Protein AF-A0A377N7S8-F1 (afdb_monomer_lite)

Organism: NCBI:txid41202

pLDDT: mean 92.71, std 12.09, range [26.3, 98.94]

Sequence (596 aa):
MENATFACPGHQGGEFFRRHPAGRQFYDFFGANIFRSDMCNADVKLGDLLIHEGSAKDAQKYAAKVFSADKTYFVLNGTSAANKVVTNALLTRDDLVLFDRNNHKSNHHGALLQAGATPVYLETARNPFGFIGGIDAACFDEAYLRKQIQAVSPQRANEKRPFRLAIIQLGTYDGTIYNARQVVDKIGHLCDYILFDSAWVGYEQFIPMMEQCSPLLLELNENDPGIIVTQSVHKQQAGFSQTSQIHKKDNHIKGQKRHCSHKKLNNAFMMHASTSPFYPLFAALDVNARIHAGGSGKHMWMECVKLGIETRKMLLDQCSMILPFVPPVIDGKPWQHHETEKMANDVRFFDFVPGENWHAFEGYAEKQYFVDPCKLLLTTPGIDAASGKYTEFGIPATILANYLRENGIVPEKCDLNSILFLLTPAETPAKMQLLVDEIARFERYIEEDALLSEVLPTVYRKNEERYRDYTIRQLCQEMHNLYVSFDVKELQKEMFREASFPKVVMNAQDAHSEFIRDNVELVPIGQAEGRIAAEGALPYPPGVLCVVPGEIWGGRCNATLWRWKRESTSCRASPLSYRVFTSRRNRLGGSASWGM

Radius of gyration: 25.31 Å; chains: 1; bounding box: 66×66×67 Å

InterPro domains:
  IPR000310 Orn/Lys/Arg decarboxylase, major domain [PF01276] (2-429)
  IPR000310 Orn/Lys/Arg decarboxylase, major domain [PS00703] (230-244)
  IPR000310 Orn/Lys/Arg decarboxylase, major domain [cd00615] (5-313)
  IPR008286 Orn/Lys/Arg decarboxylase, C-terminal [PF03711] (456-556)
  IPR011193 Ornithine/lysine/arginine decarboxylase [PTHR45229] (1-555)
  IPR015421 Pyridoxal phosphate-dependent transferase, major domain [G3DSA:3.40.640.10] (1-300)
  IPR015422 Pyridoxal phosphate-dependent transferase, small domain [G3DSA:3.90.1150.10] (301-476)
  IPR015424 Pyridoxal phosphate-dependent transferase [SSF53383] (3-446)
  IPR036633 Orn/Lys/Arg decarboxylase, C-terminal domain superfamily [SSF55904] (452-563)

Foldseek 3Di:
DPDQDPDDPPCRQQVVLCVDPNSVVVCVVVDRPLSNLQDFVVPPCCPALLVQDDVNVVLQVLLCVLLLFPTKHKFQQFLLLVLLLVQQLFAAAAAEEAEEQLDAVSVLCRNFQPRVHDYQYFFFWAFLLLDGGFGFPVSLALVNVLVSCCVGPVVLSPPQASHSEYEGAQAAPQFKGFQLQVSQVRCFRNYQEYEHADAQHSLLVLQQLSVSSRNSNDDDALSGHWYKYKYGCVNFFFADPSIIMIGTHHPRNVPPPSDRDPVSSSVSVVVRHDSRRRSRRSVRSSVRSVCSPDSNSNVLVLVLLLLLLVLQLLLVVQDDFKHWQWDQDDPRHGLSPDDSNVCSNHQSRFFPDPPDQQQRTPRDDGPGIGGRSQKRKIFGAQADSRVSDGDQFTAFVVLVQLLCVVVVHHWPDGAGGMTIHGIHSVDDNVNSVVVSVSNSVVVVQVVVQHQCCVRRVPLCVVPVVPRPRHTSRNVRNVSSVLCNVLVLSVLSRLLRDPVFAFDAQDRLNVLCVCVVVVQKDKAQLVVQAQFFASAFDQDPVVRGTSHGGRGRRDGSVSSNVVSVQVVCVVSVVDNDRRIGITGNPDPPDDDDDDDD

Structure (mmCIF, N/CA/C/O backbone):
data_AF-A0A377N7S8-F1
#
_entry.id   AF-A0A377N7S8-F1
#
loop_
_atom_site.group_PDB
_atom_site.id
_atom_site.type_symbol
_atom_site.label_atom_id
_atom_site.label_alt_id
_atom_site.label_comp_id
_atom_site.label_asym_id
_atom_site.label_entity_id
_atom_site.label_seq_id
_atom_site.pdbx_PDB_ins_code
_atom_site.Cartn_x
_atom_site.Cartn_y
_atom_site.Cartn_z
_atom_site.occupancy
_atom_site.B_iso_or_equiv
_atom_site.auth_seq_id
_atom_site.auth_comp_id
_atom_site.auth_asym_id
_atom_site.auth_atom_id
_atom_site.pdbx_PDB_model_num
ATOM 1 N N . MET A 1 1 ? 17.404 29.945 11.548 1.00 52.78 1 MET A N 1
ATOM 2 C CA . MET A 1 1 ? 17.643 30.625 12.840 1.00 52.78 1 MET A CA 1
ATOM 3 C C . MET A 1 1 ? 19.076 30.342 13.261 1.00 52.78 1 MET A C 1
ATOM 5 O O . MET A 1 1 ? 19.527 29.216 13.090 1.00 52.78 1 MET A O 1
ATOM 9 N N . GLU A 1 2 ? 19.798 31.348 13.748 1.00 64.56 2 GLU A N 1
ATOM 10 C CA . GLU A 1 2 ? 21.160 31.220 14.297 1.00 64.56 2 GLU A CA 1
ATOM 11 C C . GLU A 1 2 ? 21.104 31.219 15.830 1.00 64.56 2 GLU A C 1
ATOM 13 O O . GLU A 1 2 ? 21.737 32.028 16.498 1.00 64.56 2 GLU A O 1
ATOM 18 N N . ASN A 1 3 ? 20.274 30.345 16.403 1.00 68.75 3 ASN A N 1
ATOM 19 C CA . ASN A 1 3 ? 20.241 30.190 17.852 1.00 68.75 3 ASN A CA 1
ATOM 20 C C . ASN A 1 3 ? 21.466 29.370 18.280 1.00 68.75 3 ASN A C 1
ATOM 22 O O . ASN A 1 3 ? 21.711 28.296 17.727 1.00 68.75 3 ASN A O 1
ATOM 26 N N . ALA A 1 4 ? 22.198 29.833 19.293 1.00 77.38 4 ALA A N 1
ATOM 27 C CA . ALA A 1 4 ? 23.129 28.983 20.027 1.00 77.38 4 ALA A CA 1
ATOM 28 C C . ALA A 1 4 ? 22.307 28.030 20.911 1.00 77.38 4 ALA A C 1
ATOM 30 O O . ALA A 1 4 ? 21.864 28.406 21.996 1.00 77.38 4 ALA A O 1
ATOM 31 N N . THR A 1 5 ? 22.016 26.827 20.407 1.00 83.12 5 THR A N 1
ATOM 32 C CA . THR A 1 5 ? 21.201 25.847 21.135 1.00 83.12 5 THR A CA 1
ATOM 33 C C . THR A 1 5 ? 22.040 25.072 22.148 1.00 83.12 5 THR A C 1
ATOM 35 O O . THR A 1 5 ? 23.083 24.516 21.819 1.00 83.12 5 THR A O 1
ATOM 38 N N . PHE A 1 6 ? 21.551 25.019 23.385 1.00 89.25 6 PHE A N 1
ATOM 39 C CA . PHE A 1 6 ? 22.032 24.113 24.433 1.00 89.25 6 PHE A CA 1
ATOM 40 C C . PHE A 1 6 ? 21.018 22.995 24.723 1.00 89.25 6 PHE A C 1
ATOM 42 O O . PHE A 1 6 ? 21.214 22.196 25.636 1.00 89.25 6 PHE A O 1
ATOM 49 N N . ALA A 1 7 ? 19.922 22.946 23.959 1.00 90.69 7 ALA A N 1
ATOM 50 C CA . ALA A 1 7 ? 18.884 21.935 24.080 1.00 90.69 7 ALA A CA 1
ATOM 51 C C . ALA A 1 7 ? 19.224 20.686 23.249 1.00 90.69 7 ALA A C 1
ATOM 53 O O . ALA A 1 7 ? 20.241 20.621 22.555 1.00 90.69 7 ALA A O 1
ATOM 54 N N . CYS A 1 8 ? 18.352 19.680 23.321 1.00 92.06 8 CYS A N 1
ATOM 55 C CA . CYS A 1 8 ? 18.382 18.560 22.385 1.00 92.06 8 CYS A CA 1
ATOM 56 C C . CYS A 1 8 ? 18.033 19.024 20.953 1.00 92.06 8 CYS A C 1
ATOM 58 O O . CYS A 1 8 ? 17.325 20.023 20.805 1.00 92.06 8 CYS A O 1
ATOM 60 N N . PRO A 1 9 ? 18.449 18.280 19.913 1.00 94.06 9 PRO A N 1
ATOM 61 C CA . PRO A 1 9 ? 19.290 17.076 19.951 1.00 94.06 9 PRO A CA 1
ATOM 62 C C . PRO A 1 9 ? 20.757 17.360 20.314 1.00 94.06 9 PRO A C 1
ATOM 64 O O . PRO A 1 9 ? 21.312 18.401 19.975 1.00 94.06 9 PRO A O 1
ATOM 67 N N . GLY A 1 10 ? 21.422 16.402 20.971 1.00 95.75 10 GLY A N 1
ATOM 68 C CA . GLY A 1 10 ? 22.780 16.580 21.512 1.00 95.75 10 GLY A CA 1
ATOM 69 C C . GLY A 1 10 ? 23.881 16.856 20.478 1.00 95.75 10 GLY A C 1
ATOM 70 O O . GLY A 1 10 ? 24.967 17.288 20.851 1.00 95.75 10 GLY A O 1
ATOM 71 N N . HIS A 1 11 ? 23.621 16.649 19.182 1.00 95.69 11 HIS A N 1
ATOM 72 C CA . HIS A 1 11 ? 24.562 17.042 18.131 1.00 95.69 11 HIS A CA 1
ATOM 73 C C . HIS A 1 11 ? 24.561 18.551 17.845 1.00 95.69 11 HIS A C 1
ATOM 75 O O . HIS A 1 11 ? 25.461 19.006 17.140 1.00 95.69 11 HIS A O 1
ATOM 81 N N . GLN A 1 12 ? 23.563 19.296 18.342 1.00 94.56 12 GLN A N 1
ATOM 82 C CA . GLN A 1 12 ? 23.459 20.761 18.310 1.00 94.56 12 GLN A CA 1
ATOM 83 C C . GLN A 1 12 ? 23.766 21.352 16.929 1.00 94.56 12 GLN A C 1
ATOM 85 O O . GLN A 1 12 ? 24.802 21.970 16.700 1.00 94.56 12 GLN A O 1
ATOM 90 N N . GLY A 1 13 ? 22.893 21.086 15.954 1.00 93.69 13 GLY A N 1
ATOM 91 C CA . GLY A 1 13 ? 23.100 21.544 14.574 1.00 93.69 13 GLY A CA 1
ATOM 92 C C . GLY A 1 13 ? 24.159 20.759 13.792 1.00 93.69 13 GLY A C 1
ATOM 93 O O . GLY A 1 13 ? 24.442 21.095 12.649 1.00 93.69 13 GLY A O 1
ATOM 94 N N . GLY A 1 14 ? 24.709 19.690 14.380 1.00 95.75 14 GLY A N 1
ATOM 95 C CA . GLY A 1 14 ? 25.631 18.751 13.732 1.00 95.75 14 GLY A CA 1
ATOM 96 C C . GLY A 1 14 ? 27.091 18.974 14.122 1.00 95.75 14 GLY A C 1
ATOM 97 O O . GLY A 1 14 ? 27.967 18.227 13.691 1.00 95.75 14 GLY A O 1
ATOM 98 N N . GLU A 1 15 ? 27.359 19.946 14.994 1.00 95.88 15 GLU A N 1
ATOM 99 C CA . GLU A 1 15 ? 28.699 20.271 15.473 1.00 95.88 15 GLU A CA 1
ATOM 100 C C . GLU A 1 15 ? 29.381 19.085 16.159 1.00 95.88 15 GLU A C 1
ATOM 102 O O . GLU A 1 15 ? 30.574 18.873 15.953 1.00 95.88 15 GLU A O 1
ATOM 107 N N . PHE A 1 16 ? 28.640 18.236 16.885 1.00 97.56 16 PHE A N 1
ATOM 108 C CA . PHE A 1 16 ? 29.244 17.036 17.472 1.00 97.56 16 PHE A CA 1
ATOM 109 C C . PHE A 1 16 ? 29.743 16.050 16.401 1.00 97.56 16 PHE A C 1
ATOM 111 O O . PHE A 1 16 ? 30.872 15.565 16.498 1.00 97.56 16 PHE A O 1
ATOM 118 N N . PHE A 1 17 ? 28.967 15.808 15.336 1.00 98.06 17 PHE A N 1
ATOM 119 C CA . PHE A 1 17 ? 29.386 14.930 14.236 1.00 98.06 17 PHE A CA 1
ATOM 120 C C . PHE A 1 17 ? 30.699 15.403 13.606 1.00 98.06 17 PHE A C 1
ATOM 122 O O . PHE A 1 17 ? 31.595 14.600 13.350 1.00 98.06 17 PHE A O 1
ATOM 129 N N . ARG A 1 18 ? 30.865 16.718 13.441 1.00 97.12 18 ARG A N 1
ATOM 130 C CA . ARG A 1 18 ? 32.064 17.322 12.842 1.00 97.12 18 ARG A CA 1
ATOM 131 C C . ARG A 1 18 ? 33.341 17.108 13.659 1.00 97.12 18 ARG A C 1
ATOM 133 O O . ARG A 1 18 ? 34.428 17.283 13.112 1.00 97.12 18 ARG A O 1
ATOM 140 N N . ARG A 1 19 ? 33.235 16.714 14.934 1.00 97.81 19 ARG A N 1
ATOM 141 C CA . ARG A 1 19 ? 34.393 16.439 15.803 1.00 97.81 19 ARG A CA 1
ATOM 142 C C . ARG A 1 19 ? 35.028 15.066 15.578 1.00 97.81 19 ARG A C 1
ATOM 144 O O . ARG A 1 19 ? 36.132 14.850 16.066 1.00 97.81 19 ARG A O 1
ATOM 151 N N . HIS A 1 20 ? 34.367 14.150 14.868 1.00 98.31 20 HIS A N 1
ATOM 152 C CA . HIS A 1 20 ? 34.883 12.805 14.598 1.00 98.31 20 HIS A CA 1
ATOM 153 C C . HIS A 1 20 ? 35.003 12.564 13.084 1.00 98.31 20 HIS A C 1
ATOM 155 O O . HIS A 1 20 ? 34.061 12.899 12.370 1.00 98.31 20 HIS A O 1
ATOM 161 N N . PRO A 1 21 ? 36.076 11.938 12.557 1.00 98.31 21 PRO A N 1
ATOM 162 C CA . PRO A 1 21 ? 36.233 11.715 11.114 1.00 98.31 21 PRO A CA 1
ATOM 163 C C . PRO A 1 21 ? 35.039 11.005 10.458 1.00 98.31 21 PRO A C 1
ATOM 165 O O . PRO A 1 21 ? 34.550 11.452 9.423 1.00 98.31 21 PRO A O 1
ATOM 168 N N . ALA A 1 22 ? 34.503 9.964 11.104 1.00 98.38 22 ALA A N 1
ATOM 169 C CA . ALA A 1 22 ? 33.304 9.281 10.610 1.00 98.38 22 ALA A CA 1
ATOM 170 C C . ALA A 1 22 ? 32.052 10.180 10.652 1.00 98.38 22 ALA A C 1
ATOM 172 O O . ALA A 1 22 ? 31.236 10.161 9.736 1.00 98.38 22 ALA A O 1
ATOM 173 N N . GLY A 1 23 ? 31.913 11.011 11.691 1.00 98.25 23 GLY A N 1
ATOM 174 C CA . GLY A 1 23 ? 30.791 11.941 11.802 1.00 98.25 23 GLY A CA 1
ATOM 175 C C . GLY A 1 23 ? 30.894 13.090 10.799 1.00 98.25 23 GLY A C 1
ATOM 176 O O . GLY A 1 23 ? 29.882 13.530 10.267 1.00 98.25 23 GLY A O 1
ATOM 177 N N . ARG A 1 24 ? 32.109 13.531 10.464 1.00 98.00 24 ARG A N 1
ATOM 178 C CA . ARG A 1 24 ? 32.333 14.550 9.442 1.00 98.00 24 ARG A CA 1
ATOM 179 C C . ARG A 1 24 ? 31.908 14.059 8.062 1.00 98.00 24 ARG A C 1
ATOM 181 O O . ARG A 1 24 ? 31.212 14.791 7.374 1.00 98.00 24 ARG A O 1
ATOM 188 N N . GLN A 1 25 ? 32.248 12.819 7.703 1.00 98.31 25 GLN A N 1
ATOM 189 C CA . GLN A 1 25 ? 31.767 12.203 6.461 1.00 98.31 25 GLN A CA 1
ATOM 190 C C . GLN A 1 25 ? 30.235 12.139 6.420 1.00 98.31 25 GLN A C 1
ATOM 192 O O . GLN A 1 25 ? 29.634 12.498 5.412 1.00 98.31 25 GLN A O 1
ATOM 197 N N . PHE A 1 26 ? 29.599 11.748 7.528 1.00 98.38 26 PHE A N 1
ATOM 198 C CA . PHE A 1 26 ? 28.139 11.721 7.641 1.00 98.38 26 PHE A CA 1
ATOM 199 C C . PHE A 1 26 ? 27.509 13.117 7.488 1.00 98.38 26 PHE A C 1
ATOM 201 O O . PHE A 1 26 ? 26.540 13.289 6.751 1.00 98.38 26 PHE A O 1
ATOM 208 N N . TYR A 1 27 ? 28.081 14.124 8.152 1.00 98.12 27 TYR A N 1
ATOM 209 C CA . TYR A 1 27 ? 27.620 15.509 8.081 1.00 98.12 27 TYR A CA 1
ATOM 210 C C . TYR A 1 27 ? 27.768 16.096 6.673 1.00 98.12 27 TYR A C 1
ATOM 212 O O . TYR A 1 27 ? 26.838 16.721 6.168 1.00 98.12 27 TYR A O 1
ATOM 220 N N . ASP A 1 28 ? 28.915 15.871 6.029 1.00 97.88 28 ASP A N 1
ATOM 221 C CA . ASP A 1 28 ? 29.193 16.378 4.685 1.00 97.88 28 ASP A CA 1
ATOM 222 C C . ASP A 1 28 ? 28.315 15.679 3.629 1.00 97.88 28 ASP A C 1
ATOM 224 O O . ASP A 1 28 ? 27.878 16.329 2.683 1.00 97.88 28 ASP A O 1
ATOM 228 N N . PHE A 1 29 ? 27.993 14.390 3.813 1.00 98.25 29 PHE A N 1
ATOM 229 C CA . PHE A 1 29 ? 27.113 13.636 2.913 1.00 98.25 29 PHE A CA 1
ATOM 230 C C . PHE A 1 29 ? 25.671 14.162 2.908 1.00 98.25 29 PHE A C 1
ATOM 232 O O . PHE A 1 29 ? 25.105 14.389 1.841 1.00 98.25 29 PHE A O 1
ATOM 239 N N . PHE A 1 30 ? 25.069 14.366 4.085 1.00 97.62 30 PHE A N 1
ATOM 240 C CA . PHE A 1 30 ? 23.686 14.855 4.178 1.00 97.62 30 PHE A CA 1
ATOM 241 C C . PHE A 1 30 ? 23.561 16.382 4.068 1.00 97.62 30 PHE A C 1
ATOM 243 O O . PHE A 1 30 ? 22.496 16.898 3.724 1.00 97.62 30 PHE A O 1
ATOM 250 N N . GLY A 1 31 ? 24.637 17.112 4.362 1.00 96.94 31 GLY A N 1
ATOM 251 C CA . GLY A 1 31 ? 24.672 18.567 4.353 1.00 96.94 31 GLY A CA 1
ATOM 252 C C . GLY A 1 31 ? 24.089 19.211 5.615 1.00 96.94 31 GLY A C 1
ATOM 253 O O . GLY A 1 31 ? 23.304 18.633 6.360 1.00 96.94 31 GLY A O 1
ATOM 254 N N . ALA A 1 32 ? 24.461 20.470 5.854 1.00 95.75 32 ALA A N 1
ATOM 255 C CA . ALA A 1 32 ? 24.186 21.173 7.111 1.00 95.75 32 ALA A CA 1
ATOM 256 C C . ALA A 1 32 ? 22.694 21.334 7.453 1.00 95.75 32 ALA A C 1
ATOM 258 O O . ALA A 1 32 ? 22.320 21.342 8.626 1.00 95.75 32 ALA A O 1
ATOM 259 N N . ASN A 1 33 ? 21.834 21.503 6.444 1.00 95.88 33 ASN A N 1
ATOM 260 C CA . ASN A 1 33 ? 20.447 21.909 6.665 1.00 95.88 33 ASN A CA 1
ATOM 261 C C . ASN A 1 33 ? 19.652 20.873 7.454 1.00 95.88 33 ASN A C 1
ATOM 263 O O . ASN A 1 33 ? 18.919 21.278 8.350 1.00 95.88 33 ASN A O 1
ATOM 267 N N . ILE A 1 34 ? 19.844 19.573 7.192 1.00 95.88 34 ILE A N 1
ATOM 268 C CA . ILE A 1 34 ? 19.095 18.522 7.891 1.00 95.88 34 ILE A CA 1
ATOM 269 C C . ILE A 1 34 ? 19.352 18.572 9.403 1.00 95.88 34 ILE A C 1
ATOM 271 O O . ILE A 1 34 ? 18.406 18.544 10.186 1.00 95.88 34 ILE A O 1
ATOM 275 N N . PHE A 1 35 ? 20.611 18.774 9.806 1.00 95.56 35 PHE A N 1
ATOM 276 C CA . PHE A 1 35 ? 21.021 18.854 11.208 1.00 95.56 35 PHE A CA 1
ATOM 277 C C . PHE A 1 35 ? 20.587 20.160 11.864 1.00 95.56 35 PHE A C 1
ATOM 279 O O . PHE A 1 35 ? 20.217 20.168 13.033 1.00 95.56 35 PHE A O 1
ATOM 286 N N . ARG A 1 36 ? 20.626 21.278 11.130 1.00 93.56 36 ARG A N 1
ATOM 287 C CA . ARG A 1 36 ? 20.175 22.581 11.644 1.00 93.56 36 ARG A CA 1
ATOM 288 C C . ARG A 1 36 ? 18.658 22.661 11.791 1.00 93.56 36 ARG A C 1
ATOM 290 O O . ARG A 1 36 ? 18.177 23.457 12.590 1.00 93.56 36 ARG A O 1
ATOM 297 N N . SER A 1 37 ? 17.919 21.874 11.012 1.00 93.62 37 SER A N 1
ATOM 298 C CA . SER A 1 37 ? 16.466 21.738 11.128 1.00 93.62 37 SER A CA 1
ATOM 299 C C . SER A 1 37 ? 16.020 20.673 12.133 1.00 93.62 37 SER A C 1
ATOM 301 O O . SER A 1 37 ? 14.825 20.589 12.410 1.00 93.62 37 SER A O 1
ATOM 303 N N . ASP A 1 38 ? 16.946 19.877 12.672 1.00 94.25 38 ASP A N 1
ATOM 304 C CA . ASP A 1 38 ? 16.660 18.920 13.739 1.00 94.25 38 ASP A CA 1
ATOM 305 C C . ASP A 1 38 ? 16.592 19.655 15.086 1.00 94.25 38 ASP A C 1
ATOM 307 O O . ASP A 1 38 ? 17.607 19.948 15.721 1.00 94.25 38 ASP A O 1
ATOM 311 N N . MET A 1 39 ? 15.375 20.044 15.458 1.00 89.69 39 MET A N 1
ATOM 312 C CA . MET A 1 39 ? 15.053 20.854 16.635 1.00 89.69 39 MET A CA 1
ATOM 313 C C . MET A 1 39 ? 14.120 20.078 17.568 1.00 89.69 39 MET A C 1
ATOM 315 O O . MET A 1 39 ? 13.568 19.043 17.195 1.00 89.69 39 MET A O 1
ATOM 319 N N . CYS A 1 40 ? 13.920 20.579 18.788 1.00 88.81 40 CYS A N 1
ATOM 320 C CA . CYS A 1 40 ? 13.010 19.962 19.753 1.00 88.81 40 CYS A CA 1
ATOM 321 C C . CYS A 1 40 ? 11.997 20.963 20.320 1.00 88.81 40 CYS A C 1
ATOM 323 O O . CYS A 1 40 ? 12.046 22.157 20.037 1.00 88.81 40 CYS A O 1
ATOM 325 N N . ASN A 1 41 ? 11.099 20.476 21.179 1.00 85.88 41 ASN A N 1
ATOM 326 C CA . ASN A 1 41 ? 10.012 21.262 21.777 1.00 85.88 41 ASN A CA 1
ATOM 327 C C . ASN A 1 41 ? 10.498 22.490 22.583 1.00 85.88 41 ASN A C 1
ATOM 329 O O . ASN A 1 41 ? 9.708 23.387 22.864 1.00 85.88 41 ASN A O 1
ATOM 333 N N . ALA A 1 42 ? 11.787 22.558 22.951 1.00 83.06 42 ALA A N 1
ATOM 334 C CA . ALA A 1 42 ? 12.384 23.739 23.583 1.00 83.06 42 ALA A CA 1
ATOM 335 C C . ALA A 1 42 ? 12.416 24.965 22.644 1.00 83.06 42 ALA A C 1
ATOM 337 O O . ALA A 1 42 ? 12.416 26.104 23.115 1.00 83.06 42 ALA A O 1
ATOM 338 N N . ASP A 1 43 ? 12.379 24.756 21.325 1.00 81.19 43 ASP A N 1
ATOM 339 C CA . ASP A 1 43 ? 12.226 25.808 20.321 1.00 81.19 43 ASP A CA 1
ATOM 340 C C . ASP A 1 43 ? 10.747 26.214 20.172 1.00 81.19 43 ASP A C 1
ATOM 342 O O . ASP A 1 43 ? 10.102 26.012 19.139 1.00 81.19 43 ASP A O 1
ATOM 346 N N . VAL A 1 44 ? 10.211 26.855 21.217 1.00 85.62 44 VAL A N 1
ATOM 347 C CA . VAL A 1 44 ? 8.781 27.203 21.376 1.00 85.62 44 VAL A CA 1
ATOM 348 C C . VAL A 1 44 ? 8.172 28.017 20.226 1.00 85.62 44 VAL A C 1
ATOM 350 O O . VAL A 1 44 ? 6.955 28.046 20.058 1.00 85.62 44 VAL A O 1
ATOM 353 N N . LYS A 1 45 ? 8.998 28.668 19.394 1.00 85.50 45 LYS A N 1
ATOM 354 C CA . LYS A 1 45 ? 8.541 29.436 18.221 1.00 85.50 45 LYS A CA 1
ATOM 355 C C . LYS A 1 45 ? 7.788 28.575 17.202 1.00 85.50 45 LYS A C 1
ATOM 357 O O . LYS A 1 45 ? 6.957 29.100 16.465 1.00 85.50 45 LYS A O 1
ATOM 362 N N . LEU A 1 46 ? 8.077 27.275 17.142 1.00 86.06 46 LEU A N 1
ATOM 363 C CA . LEU A 1 46 ? 7.445 26.351 16.196 1.00 86.06 46 LEU A CA 1
ATOM 364 C C . LEU A 1 46 ? 6.147 25.732 16.740 1.00 86.06 46 LEU A C 1
ATOM 366 O O . LEU A 1 46 ? 5.417 25.084 15.988 1.00 86.06 46 LEU A O 1
ATOM 370 N N . GLY A 1 47 ? 5.806 26.017 17.999 1.00 90.88 47 GLY A N 1
ATOM 371 C CA . GLY A 1 47 ? 4.659 25.440 18.688 1.00 90.88 47 GLY A CA 1
ATOM 372 C C . GLY A 1 47 ? 4.945 24.033 19.205 1.00 90.88 47 GLY A C 1
ATOM 373 O O . GLY A 1 47 ? 6.094 23.674 19.451 1.00 90.88 47 GLY A O 1
ATOM 374 N N . ASP A 1 48 ? 3.885 23.244 19.359 1.00 92.19 48 ASP A N 1
ATOM 375 C CA . ASP A 1 48 ? 3.951 21.890 19.906 1.00 92.19 48 ASP A CA 1
ATOM 376 C C . ASP A 1 48 ? 3.253 20.907 18.956 1.00 92.19 48 ASP A C 1
ATOM 378 O O . ASP A 1 48 ? 2.076 21.066 18.613 1.00 92.19 48 ASP A O 1
ATOM 382 N N . LEU A 1 49 ? 4.002 19.898 18.507 1.00 93.00 49 LEU A N 1
ATOM 383 C CA . LEU A 1 49 ? 3.557 18.908 17.523 1.00 93.00 49 LEU A CA 1
ATOM 384 C C . LEU A 1 49 ? 2.631 17.834 18.124 1.00 93.00 49 LEU A C 1
ATOM 386 O O . LEU A 1 49 ? 1.929 17.151 17.380 1.00 93.00 49 LEU A O 1
ATOM 390 N N . LEU A 1 50 ? 2.638 17.663 19.446 1.00 92.56 50 LEU A N 1
ATOM 391 C CA . LEU A 1 50 ? 1.939 16.603 20.174 1.00 92.56 50 LEU A CA 1
ATOM 392 C C . LEU A 1 50 ? 0.563 17.052 20.671 1.00 92.56 50 LEU A C 1
ATOM 394 O O . LEU A 1 50 ? -0.418 16.305 20.583 1.00 92.56 50 LEU A O 1
ATOM 398 N N . ILE A 1 51 ? 0.476 18.284 21.174 1.00 93.00 51 ILE A N 1
ATOM 399 C CA . ILE A 1 51 ? -0.796 18.908 21.574 1.00 93.00 51 ILE A CA 1
ATOM 400 C C . ILE A 1 51 ? -1.371 19.844 20.502 1.00 93.00 51 ILE A C 1
ATOM 402 O O . ILE A 1 51 ? -2.475 20.365 20.670 1.00 93.00 51 ILE A O 1
ATOM 406 N N . HIS A 1 52 ? -0.689 19.959 19.359 1.00 95.50 52 HIS A N 1
ATOM 407 C CA . HIS A 1 52 ? -1.133 20.665 18.152 1.00 95.50 52 HIS A CA 1
ATOM 408 C C . HIS A 1 52 ? -1.353 22.160 18.404 1.00 95.50 52 HIS A C 1
ATOM 410 O O . HIS A 1 52 ? -2.473 22.677 18.304 1.00 95.50 52 HIS A O 1
ATOM 416 N N . GLU A 1 53 ? -0.262 22.864 18.704 1.00 94.56 53 GLU A N 1
ATOM 417 C CA . GLU A 1 53 ? -0.229 24.311 18.941 1.00 94.56 53 GLU A CA 1
ATOM 418 C C . GLU A 1 53 ? 0.749 25.035 18.007 1.00 94.56 53 GLU A C 1
ATOM 420 O O . GLU A 1 53 ? 1.628 24.425 17.399 1.00 94.56 53 GLU A O 1
ATOM 425 N N . GLY A 1 54 ? 0.579 26.353 17.869 1.00 95.19 54 GLY A N 1
ATOM 426 C CA . GLY A 1 54 ? 1.413 27.191 17.004 1.00 95.19 54 GLY A CA 1
ATOM 427 C C . GLY A 1 54 ? 1.449 26.717 15.546 1.00 95.19 54 GLY A C 1
ATOM 428 O O . GLY A 1 54 ? 0.435 26.289 14.989 1.00 95.19 54 GLY A O 1
ATOM 429 N N . SER A 1 55 ? 2.638 26.765 14.942 1.00 94.81 55 SER A N 1
ATOM 430 C CA . SER A 1 55 ? 2.838 26.456 13.518 1.00 94.81 55 SER A CA 1
ATOM 431 C C . SER A 1 55 ? 2.454 25.017 13.160 1.00 94.81 55 SER A C 1
ATOM 433 O O . SER A 1 55 ? 1.943 24.769 12.067 1.00 94.81 55 SER A O 1
ATOM 435 N N . ALA A 1 56 ? 2.633 24.067 14.085 1.00 94.69 56 ALA A N 1
ATOM 436 C CA . ALA A 1 56 ? 2.240 22.675 13.876 1.00 94.69 56 ALA A CA 1
ATOM 437 C C . ALA A 1 56 ? 0.726 22.529 13.645 1.00 94.69 56 ALA A C 1
ATOM 439 O O . ALA A 1 56 ? 0.288 21.838 12.721 1.00 94.69 56 ALA A O 1
ATOM 440 N N . LYS A 1 57 ? -0.079 23.241 14.443 1.00 97.12 57 LYS A N 1
ATOM 441 C CA . LYS A 1 57 ? -1.540 23.285 14.296 1.00 97.12 57 LYS A CA 1
ATOM 442 C C . LYS A 1 57 ? -1.961 23.887 12.964 1.00 97.12 57 LYS A C 1
ATOM 444 O O . LYS A 1 57 ? -2.911 23.411 12.343 1.00 97.12 57 LYS A O 1
ATOM 449 N N . ASP A 1 58 ? -1.293 24.960 12.557 1.00 98.19 58 ASP A N 1
ATOM 450 C CA . ASP A 1 58 ? -1.641 25.694 11.346 1.00 98.19 58 ASP A CA 1
ATOM 451 C C . ASP A 1 58 ? -1.345 24.864 10.093 1.00 98.19 58 ASP A C 1
ATOM 453 O O . ASP A 1 58 ? -2.200 24.787 9.209 1.00 98.19 58 ASP A O 1
ATOM 457 N N . ALA A 1 59 ? -0.218 24.144 10.063 1.00 98.44 59 ALA A N 1
ATOM 458 C CA . ALA A 1 59 ? 0.110 23.185 9.004 1.00 98.44 59 ALA A CA 1
ATOM 459 C C . ALA A 1 59 ? -0.943 22.068 8.888 1.00 98.44 59 ALA A C 1
ATOM 461 O O . ALA A 1 59 ? -1.467 21.783 7.811 1.00 98.44 59 ALA A O 1
ATOM 462 N N . GLN A 1 60 ? -1.337 21.472 10.014 1.00 98.56 60 GLN A N 1
ATOM 463 C CA . GLN A 1 60 ? -2.363 20.427 10.039 1.00 98.56 60 GLN A CA 1
ATOM 464 C C . GLN A 1 60 ? -3.752 20.934 9.625 1.00 98.56 60 GLN A C 1
ATOM 466 O O . GLN A 1 60 ? -4.482 20.238 8.918 1.00 98.56 60 GLN A O 1
ATOM 471 N N . LYS A 1 61 ? -4.136 22.151 10.035 1.00 98.69 61 LYS A N 1
ATOM 472 C CA . LYS A 1 61 ? -5.376 22.799 9.573 1.00 98.69 61 LYS A CA 1
ATOM 473 C C . LYS A 1 61 ? -5.341 23.075 8.075 1.00 98.69 61 LYS A C 1
ATOM 475 O O . LYS A 1 61 ? -6.354 22.894 7.403 1.00 98.69 61 LYS A O 1
ATOM 480 N N . TYR A 1 62 ? -4.193 23.507 7.560 1.00 98.75 62 TYR A N 1
ATOM 481 C CA . TYR A 1 62 ? -4.006 23.723 6.134 1.00 98.75 62 TYR A CA 1
ATOM 482 C C . TYR A 1 62 ? -4.174 22.411 5.361 1.00 98.75 62 TYR A C 1
ATOM 484 O O . TYR A 1 62 ? -4.980 22.355 4.435 1.00 98.75 62 TYR A O 1
ATOM 492 N N . ALA A 1 63 ? -3.527 21.331 5.809 1.00 98.75 63 ALA A N 1
ATOM 493 C CA . ALA A 1 63 ? -3.716 19.999 5.239 1.00 98.75 63 ALA A CA 1
ATOM 494 C C . ALA A 1 63 ? -5.181 19.538 5.310 1.00 98.75 63 ALA A C 1
ATOM 496 O O . ALA A 1 63 ? -5.715 19.064 4.316 1.00 98.75 63 ALA A O 1
ATOM 497 N N . ALA A 1 64 ? -5.876 19.740 6.436 1.00 98.81 64 ALA A N 1
ATOM 498 C CA . ALA A 1 64 ? -7.301 19.417 6.553 1.00 98.81 64 ALA A CA 1
ATOM 499 C C . ALA A 1 64 ? -8.162 20.137 5.500 1.00 98.81 64 ALA A C 1
ATOM 501 O O . ALA A 1 64 ? -9.036 19.515 4.906 1.00 98.81 64 ALA A O 1
ATOM 502 N N . LYS A 1 65 ? -7.865 21.408 5.197 1.00 98.44 65 LYS A N 1
ATOM 503 C CA . LYS A 1 65 ? -8.544 22.145 4.122 1.00 98.44 65 LYS A CA 1
ATOM 504 C C . LYS A 1 65 ? -8.233 21.575 2.735 1.00 98.44 65 LYS A C 1
ATOM 506 O O . LYS A 1 65 ? -9.140 21.473 1.919 1.00 98.44 65 LYS A O 1
ATOM 511 N N . VAL A 1 66 ? -6.973 21.235 2.457 1.00 98.44 66 VAL A N 1
ATOM 512 C CA . VAL A 1 66 ? -6.552 20.679 1.156 1.00 98.44 66 VAL A CA 1
ATOM 513 C C . VAL A 1 66 ? -7.195 19.313 0.904 1.00 98.44 66 VAL A C 1
ATOM 515 O O . VAL A 1 66 ? -7.692 19.063 -0.188 1.00 98.44 66 VAL A O 1
ATOM 518 N N . PHE A 1 67 ? -7.243 18.464 1.929 1.00 98.25 67 PHE A N 1
ATOM 519 C CA . PHE A 1 67 ? -7.786 17.108 1.861 1.00 98.25 67 PHE A CA 1
ATOM 520 C C . PHE A 1 67 ? -9.278 17.017 2.238 1.00 98.25 67 PHE A C 1
ATOM 522 O O . PHE A 1 67 ? -9.782 15.934 2.492 1.00 98.25 67 PHE A O 1
ATOM 529 N N . SER A 1 68 ? -10.009 18.136 2.312 1.00 97.94 68 SER A N 1
ATOM 530 C CA . SER A 1 68 ? -11.454 18.158 2.623 1.00 97.94 68 SER A CA 1
ATOM 531 C C . SER A 1 68 ? -11.864 17.386 3.898 1.00 97.94 68 SER A C 1
ATOM 533 O O . SER A 1 68 ? -12.935 16.776 3.972 1.00 97.94 68 SER A O 1
ATOM 535 N N . ALA A 1 69 ? -11.020 17.437 4.929 1.00 98.69 69 ALA A N 1
ATOM 536 C CA . ALA A 1 69 ? -11.227 16.790 6.222 1.00 98.69 69 ALA A CA 1
ATOM 537 C C . ALA A 1 69 ? -11.538 17.811 7.329 1.00 98.69 69 ALA A C 1
ATOM 539 O O . ALA A 1 69 ? -11.126 18.968 7.263 1.00 98.69 69 ALA A O 1
ATOM 540 N N . ASP A 1 70 ? -12.196 17.376 8.406 1.00 98.69 70 ASP A N 1
ATOM 541 C CA . ASP A 1 70 ? -12.463 18.244 9.562 1.00 98.69 70 ASP A CA 1
ATOM 542 C C . ASP A 1 70 ? -11.193 18.509 10.379 1.00 98.69 70 ASP A C 1
ATOM 544 O O . ASP A 1 70 ? -10.979 19.600 10.917 1.00 98.69 70 ASP A O 1
ATOM 548 N N . LYS A 1 71 ? -10.348 17.481 10.508 1.00 98.69 71 LYS A N 1
ATOM 549 C CA . LYS A 1 71 ? -9.035 17.538 11.157 1.00 98.69 71 LYS A CA 1
ATOM 550 C C . LYS A 1 71 ? -8.053 16.626 10.435 1.00 98.69 71 LYS A C 1
ATOM 552 O O . LYS A 1 71 ? -8.423 15.537 10.011 1.00 98.69 71 LYS A O 1
ATOM 557 N N . THR A 1 72 ? -6.789 17.034 10.408 1.00 98.88 72 THR A N 1
ATOM 558 C CA . THR A 1 72 ? -5.673 16.197 9.960 1.00 98.88 72 THR A CA 1
ATOM 559 C C . THR A 1 72 ? -4.643 16.082 11.075 1.00 98.88 72 THR A C 1
ATOM 561 O O . THR A 1 72 ? -4.367 17.065 11.755 1.00 98.88 72 THR A O 1
ATOM 564 N N . TYR A 1 73 ? -4.083 14.890 11.264 1.00 98.81 73 TYR A N 1
ATOM 565 C CA . TYR A 1 73 ? -2.981 14.624 12.186 1.00 98.81 73 TYR A CA 1
ATOM 566 C C . TYR A 1 73 ? -1.766 14.180 11.380 1.00 98.81 73 TYR A C 1
ATOM 568 O O . TYR A 1 73 ? -1.879 13.303 10.523 1.00 98.81 73 TYR A O 1
ATOM 576 N N . PHE A 1 74 ? -0.608 14.765 11.665 1.00 98.81 74 PHE A N 1
ATOM 577 C CA . PHE A 1 74 ? 0.658 14.366 11.050 1.00 98.81 74 PHE A CA 1
ATOM 578 C C . PHE A 1 74 ? 1.303 13.254 11.874 1.00 98.81 74 PHE A C 1
ATOM 580 O O . PHE A 1 74 ? 1.528 13.413 13.070 1.00 98.81 74 PHE A O 1
ATOM 587 N N . VAL A 1 75 ? 1.593 12.124 11.232 1.00 98.62 75 VAL A N 1
ATOM 588 C CA . VAL A 1 75 ? 2.178 10.933 11.854 1.00 98.62 75 VAL A CA 1
ATOM 589 C C . VAL A 1 75 ? 3.550 10.690 11.239 1.00 98.62 75 VAL A C 1
ATOM 591 O O . VAL A 1 75 ? 3.676 10.554 10.024 1.00 98.62 75 VAL A O 1
ATOM 594 N N . LEU A 1 76 ? 4.583 10.613 12.080 1.00 98.25 76 LEU A N 1
ATOM 595 C CA . LEU A 1 76 ? 5.983 10.519 11.636 1.00 98.25 76 LEU A CA 1
ATOM 596 C C . LEU A 1 76 ? 6.566 9.099 11.729 1.00 98.25 76 LEU A C 1
ATOM 598 O O . LEU A 1 76 ? 7.748 8.906 11.489 1.00 98.25 76 LEU A O 1
ATOM 602 N N . ASN A 1 77 ? 5.732 8.111 12.070 1.00 97.00 77 ASN A N 1
ATOM 603 C CA . ASN A 1 77 ? 6.093 6.693 12.226 1.00 97.00 77 ASN A CA 1
ATOM 604 C C . ASN A 1 77 ? 5.348 5.792 11.211 1.00 97.00 77 ASN A C 1
ATOM 606 O O . ASN A 1 77 ? 5.082 4.613 11.453 1.00 97.00 77 ASN A O 1
ATOM 610 N N . GLY A 1 78 ? 4.968 6.370 10.072 1.00 97.75 78 GLY A N 1
ATOM 611 C CA . GLY A 1 78 ? 4.266 5.740 8.957 1.00 97.75 78 GLY A CA 1
ATOM 612 C C . GLY A 1 78 ? 2.789 5.456 9.228 1.00 97.75 78 GLY A C 1
ATOM 613 O O . GLY A 1 78 ? 2.302 5.538 10.359 1.00 97.75 78 GLY A O 1
ATOM 614 N N . THR A 1 79 ? 2.064 5.033 8.185 1.00 98.50 79 THR A N 1
ATOM 615 C CA . THR A 1 79 ? 0.654 4.614 8.323 1.00 98.50 79 THR A CA 1
ATOM 616 C C . THR A 1 79 ? 0.496 3.405 9.245 1.00 98.50 79 THR A C 1
ATOM 618 O O . THR A 1 79 ? -0.547 3.216 9.861 1.00 98.50 79 THR A O 1
ATOM 621 N N . SER A 1 80 ? 1.572 2.640 9.456 1.00 97.75 80 SER A N 1
ATOM 622 C CA . SER A 1 80 ? 1.599 1.585 10.470 1.00 97.75 80 SER A CA 1
ATOM 623 C C . SER A 1 80 ? 1.279 2.095 11.879 1.00 97.75 80 SER A C 1
ATOM 625 O O . SER A 1 80 ? 0.583 1.405 12.620 1.00 97.75 80 SER A O 1
ATOM 627 N N . ALA A 1 81 ? 1.777 3.276 12.260 1.00 98.31 81 ALA A N 1
ATOM 628 C CA . ALA A 1 81 ? 1.410 3.922 13.516 1.00 98.31 81 ALA A CA 1
ATOM 629 C C . ALA A 1 81 ? 0.042 4.608 13.406 1.00 98.31 81 ALA A C 1
ATOM 631 O O . ALA A 1 81 ? -0.768 4.483 14.318 1.00 98.31 81 ALA A O 1
ATOM 632 N N . ALA A 1 82 ? -0.252 5.255 12.273 1.00 98.69 82 ALA A N 1
ATOM 633 C CA . ALA A 1 82 ? -1.528 5.937 12.046 1.00 98.69 82 ALA A CA 1
ATOM 634 C C . ALA A 1 82 ? -2.738 5.002 12.244 1.00 98.69 82 ALA A C 1
ATOM 636 O O . ALA A 1 82 ? -3.664 5.328 12.983 1.00 98.69 82 ALA A O 1
ATOM 637 N N . ASN A 1 83 ? -2.687 3.795 11.679 1.00 98.81 83 ASN A N 1
ATOM 638 C CA . ASN A 1 83 ? -3.731 2.785 11.845 1.00 98.81 83 ASN A CA 1
ATOM 639 C C . ASN A 1 83 ? -3.899 2.359 13.310 1.00 98.81 83 ASN A C 1
ATOM 641 O O . ASN A 1 83 ? -5.022 2.200 13.787 1.00 98.81 83 ASN A O 1
ATOM 645 N N . LYS A 1 84 ? -2.796 2.212 14.057 1.00 98.69 84 LYS A N 1
ATOM 646 C CA . LYS A 1 84 ? -2.836 1.892 15.494 1.00 98.69 84 LYS A CA 1
ATOM 647 C C . LYS A 1 84 ? -3.425 3.036 16.313 1.00 98.69 84 LYS A C 1
ATOM 649 O O . LYS A 1 84 ? -4.152 2.774 17.262 1.00 98.69 84 LYS A O 1
ATOM 654 N N . VAL A 1 85 ? -3.157 4.289 15.946 1.00 98.81 85 VAL A N 1
ATOM 655 C CA . VAL A 1 85 ? -3.791 5.454 16.579 1.00 98.81 85 VAL A CA 1
ATOM 656 C C . VAL A 1 85 ? -5.303 5.397 16.391 1.00 98.81 85 VAL A C 1
ATOM 658 O O . VAL A 1 85 ? -6.040 5.529 17.362 1.00 98.81 85 VAL A O 1
ATOM 661 N N . VAL A 1 86 ? -5.772 5.160 15.164 1.00 98.88 86 VAL A N 1
ATOM 662 C CA . VAL A 1 86 ? -7.210 5.105 14.860 1.00 98.88 86 VAL A CA 1
ATOM 663 C C . VAL A 1 86 ? -7.888 3.944 15.581 1.00 98.88 86 VAL A C 1
ATOM 665 O O . VAL A 1 86 ? -8.887 4.142 16.270 1.00 98.88 86 VAL A O 1
ATOM 668 N N . THR A 1 87 ? -7.330 2.741 15.460 1.00 98.81 87 THR A N 1
ATOM 669 C CA . THR A 1 87 ? -7.905 1.531 16.063 1.00 98.81 87 THR A CA 1
ATOM 670 C C . THR A 1 87 ? -7.931 1.617 17.589 1.00 98.81 87 THR A C 1
ATOM 672 O O . THR A 1 87 ? -8.997 1.437 18.163 1.00 98.81 87 THR A O 1
ATOM 675 N N . ASN A 1 88 ? -6.842 2.024 18.252 1.00 98.56 88 ASN A N 1
ATOM 676 C CA . ASN A 1 88 ? -6.818 2.187 19.715 1.00 98.56 88 ASN A CA 1
ATOM 677 C C . ASN A 1 88 ? -7.626 3.397 20.226 1.00 98.56 88 ASN A C 1
ATOM 679 O O . ASN A 1 88 ? -7.874 3.506 21.425 1.00 98.56 88 ASN A O 1
ATOM 683 N N . ALA A 1 89 ? -8.028 4.329 19.356 1.00 98.62 89 ALA A N 1
ATOM 684 C CA . ALA A 1 89 ? -8.946 5.409 19.728 1.00 98.62 89 ALA A CA 1
ATOM 685 C C . ALA A 1 89 ? -10.420 4.985 19.687 1.00 98.62 89 ALA A C 1
ATOM 687 O O . ALA A 1 89 ? -11.263 5.639 20.311 1.00 98.62 89 ALA A O 1
ATOM 688 N N . LEU A 1 90 ? -10.745 3.963 18.892 1.00 98.69 90 LEU A N 1
ATOM 689 C CA . LEU A 1 90 ? -12.121 3.595 18.571 1.00 98.69 90 LEU A CA 1
ATOM 690 C C . LEU A 1 90 ? -12.546 2.252 19.142 1.00 98.69 90 LEU A C 1
ATOM 692 O O . LEU A 1 90 ? -13.714 2.143 19.510 1.00 98.69 90 LEU A O 1
ATOM 696 N N . LEU A 1 91 ? -11.642 1.278 19.179 1.00 98.69 91 LEU A N 1
ATOM 697 C CA . LEU A 1 91 ? -11.920 -0.105 19.534 1.00 98.69 91 LEU A CA 1
ATOM 698 C C . LEU A 1 91 ? -11.461 -0.418 20.953 1.00 98.69 91 LEU A C 1
ATOM 700 O O . LEU A 1 91 ? -10.423 0.057 21.417 1.00 98.69 91 LEU A O 1
ATOM 704 N N . THR A 1 92 ? -12.222 -1.284 21.601 1.00 97.06 92 THR A N 1
ATOM 705 C CA . THR A 1 92 ? -11.867 -1.967 22.838 1.00 97.06 92 THR A CA 1
ATOM 706 C C . THR A 1 92 ? -12.138 -3.462 22.698 1.00 97.06 92 THR A C 1
ATOM 708 O O . THR A 1 92 ? -12.624 -3.927 21.661 1.00 97.06 92 THR A O 1
ATOM 711 N N . ARG A 1 93 ? -11.802 -4.229 23.736 1.00 96.06 93 ARG A N 1
ATOM 712 C CA . ARG A 1 93 ? -12.071 -5.663 23.763 1.00 96.06 93 ARG A CA 1
ATOM 713 C C . ARG A 1 93 ? -13.563 -5.923 23.535 1.00 96.06 93 ARG A C 1
ATOM 715 O O . ARG A 1 93 ? -14.401 -5.165 24.011 1.00 96.06 93 ARG A O 1
ATOM 722 N N . ASP A 1 94 ? -13.860 -6.978 22.783 1.00 89.62 94 ASP A N 1
ATOM 723 C CA . ASP A 1 94 ? -15.217 -7.419 22.422 1.00 89.62 94 ASP A CA 1
ATOM 724 C C . ASP A 1 94 ? -15.993 -6.493 21.460 1.00 89.62 94 ASP A C 1
ATOM 726 O O . ASP A 1 94 ? -17.093 -6.846 21.021 1.00 89.62 94 ASP A O 1
ATOM 730 N N . ASP A 1 95 ? -15.428 -5.353 21.038 1.00 97.94 95 ASP A N 1
ATOM 731 C CA . ASP A 1 95 ? -15.980 -4.593 19.914 1.00 97.94 95 ASP A CA 1
ATOM 732 C C . ASP A 1 95 ? -15.922 -5.413 18.621 1.00 97.94 95 ASP A C 1
ATOM 734 O O . ASP A 1 95 ? -14.900 -6.024 18.309 1.00 97.94 95 ASP A O 1
ATOM 738 N N . LEU A 1 96 ? -17.002 -5.398 17.834 1.00 98.50 96 LEU A N 1
ATOM 739 C CA . LEU A 1 96 ? -16.990 -5.973 16.494 1.00 98.50 96 LEU A CA 1
ATOM 740 C C . LEU A 1 96 ? -16.316 -5.006 15.521 1.00 98.50 96 LEU A C 1
ATOM 742 O O . LEU A 1 96 ? -16.697 -3.832 15.423 1.00 98.50 96 LEU A O 1
ATOM 746 N N . VAL A 1 97 ? -15.346 -5.527 14.772 1.00 98.69 97 VAL A N 1
ATOM 747 C CA . VAL A 1 97 ? -14.679 -4.821 13.677 1.00 98.69 97 VAL A CA 1
ATOM 748 C C . VAL A 1 97 ? -14.959 -5.540 12.360 1.00 98.69 97 VAL A C 1
ATOM 750 O O . VAL A 1 97 ? -14.641 -6.718 12.207 1.00 98.69 97 VAL A O 1
ATOM 753 N N . LEU A 1 98 ? -15.568 -4.837 11.404 1.00 98.69 98 LEU A N 1
ATOM 754 C CA . LEU A 1 98 ? -15.761 -5.354 10.051 1.00 98.69 98 LEU A CA 1
ATOM 755 C C . LEU A 1 98 ? -14.427 -5.256 9.307 1.00 98.69 98 LEU A C 1
ATOM 757 O O . LEU A 1 98 ? -13.865 -4.166 9.176 1.00 98.69 98 LEU A O 1
ATOM 761 N N . PHE A 1 99 ? -13.882 -6.393 8.892 1.00 98.38 99 PHE A N 1
ATOM 762 C CA . PHE A 1 99 ? -12.455 -6.515 8.631 1.00 98.38 99 PHE A CA 1
ATOM 763 C C . PHE A 1 99 ? -12.186 -7.057 7.226 1.00 98.38 99 PHE A C 1
ATOM 765 O O . PHE A 1 99 ? -12.311 -8.252 6.971 1.00 98.38 99 PHE A O 1
ATOM 772 N N . ASP A 1 100 ? -11.766 -6.177 6.318 1.00 98.12 100 ASP A N 1
ATOM 773 C CA . ASP A 1 100 ? -11.225 -6.563 5.010 1.00 98.12 100 ASP A CA 1
ATOM 774 C C . ASP A 1 100 ? -10.055 -7.552 5.193 1.00 98.12 100 ASP A C 1
ATOM 776 O O . ASP A 1 100 ? -9.099 -7.252 5.919 1.00 98.12 100 ASP A O 1
ATOM 780 N N . ARG A 1 101 ? -10.111 -8.742 4.573 1.00 96.12 101 ARG A N 1
ATOM 781 C CA . ARG A 1 101 ? -9.035 -9.744 4.693 1.00 96.12 101 ARG A CA 1
ATOM 782 C C . ARG A 1 101 ? -7.745 -9.311 3.983 1.00 96.12 101 ARG A C 1
ATOM 784 O O . ARG A 1 101 ? -6.695 -9.872 4.278 1.00 96.12 101 ARG A O 1
ATOM 791 N N . ASN A 1 102 ? -7.778 -8.286 3.127 1.00 96.94 102 ASN A N 1
ATOM 792 C CA . ASN A 1 102 ? -6.586 -7.666 2.533 1.00 96.94 102 ASN A CA 1
ATOM 793 C C . ASN A 1 102 ? -5.845 -6.704 3.477 1.00 96.94 102 ASN A C 1
ATOM 795 O O . ASN A 1 102 ? -4.782 -6.185 3.126 1.00 96.94 102 ASN A O 1
ATOM 799 N N . ASN A 1 103 ? -6.396 -6.428 4.661 1.00 97.94 103 ASN A N 1
ATOM 800 C CA . ASN A 1 103 ? -5.852 -5.426 5.565 1.00 97.94 103 ASN A CA 1
ATOM 801 C C . ASN A 1 103 ? -4.367 -5.643 5.890 1.00 97.94 103 ASN A C 1
ATOM 803 O O . ASN A 1 103 ? -3.904 -6.735 6.216 1.00 97.94 103 ASN A O 1
ATOM 807 N N . HIS A 1 104 ? -3.607 -4.548 5.882 1.00 97.38 104 HIS A N 1
ATOM 808 C CA . HIS A 1 104 ? -2.192 -4.584 6.230 1.00 97.38 104 HIS A CA 1
ATOM 809 C C . HIS A 1 104 ? -1.986 -5.015 7.694 1.00 97.38 104 HIS A C 1
ATOM 811 O O . HIS A 1 104 ? -2.799 -4.716 8.574 1.00 97.38 104 HIS A O 1
ATOM 817 N N . LYS A 1 105 ? -0.839 -5.646 7.995 1.00 95.69 105 LYS A N 1
ATOM 818 C CA . LYS A 1 105 ? -0.486 -6.139 9.344 1.00 95.69 105 LYS A CA 1
ATOM 819 C C . LYS A 1 105 ? -0.677 -5.106 10.464 1.00 95.69 105 LYS A C 1
ATOM 821 O O . LYS A 1 105 ? -0.964 -5.477 11.596 1.00 95.69 105 LYS A O 1
ATOM 826 N N . SER A 1 106 ? -0.553 -3.807 10.175 1.00 97.69 106 SER A N 1
ATOM 827 C CA . SER A 1 106 ? -0.799 -2.741 11.158 1.00 97.69 106 SER A CA 1
ATOM 828 C C . SER A 1 106 ? -2.241 -2.693 11.662 1.00 97.69 106 SER A C 1
ATOM 830 O O . SER A 1 106 ? -2.432 -2.415 12.844 1.00 97.69 106 SER A O 1
ATOM 832 N N . ASN A 1 107 ? -3.230 -2.992 10.814 1.00 98.31 107 ASN A N 1
ATOM 833 C CA . ASN A 1 107 ? -4.639 -3.071 11.210 1.00 98.31 107 ASN A CA 1
ATOM 834 C C . ASN A 1 107 ? -4.877 -4.292 12.101 1.00 98.31 107 ASN A C 1
ATOM 836 O O . ASN A 1 107 ? -5.540 -4.166 13.124 1.00 98.31 107 ASN A O 1
ATOM 840 N N . HIS A 1 108 ? -4.252 -5.435 11.795 1.00 97.75 108 HIS A N 1
ATOM 841 C CA . HIS A 1 108 ? -4.287 -6.608 12.677 1.00 97.75 108 HIS A CA 1
ATOM 842 C C . HIS A 1 108 ? -3.642 -6.310 14.037 1.00 97.75 108 HIS A C 1
ATOM 844 O O . HIS A 1 108 ? -4.212 -6.625 15.079 1.00 97.75 108 HIS A O 1
ATOM 850 N N . HIS A 1 109 ? -2.477 -5.653 14.042 1.00 97.31 109 HIS A N 1
ATOM 851 C CA . HIS A 1 109 ? -1.791 -5.280 15.278 1.00 97.31 109 HIS A CA 1
ATOM 852 C C . HIS A 1 109 ? -2.621 -4.308 16.126 1.00 97.31 109 HIS A C 1
ATOM 854 O O . HIS A 1 109 ? -2.749 -4.510 17.327 1.00 97.31 109 HIS A O 1
ATOM 860 N N . GLY A 1 110 ? -3.171 -3.253 15.521 1.00 98.12 110 GLY A N 1
ATOM 861 C CA . GLY A 1 110 ? -3.932 -2.231 16.240 1.00 98.12 110 GLY A CA 1
ATOM 862 C C . GLY A 1 110 ? -5.313 -2.712 16.687 1.00 98.12 110 GLY A C 1
ATOM 863 O O . GLY A 1 110 ? -5.632 -2.660 17.870 1.00 98.12 110 GLY A O 1
ATOM 864 N N . ALA A 1 111 ? -6.124 -3.223 15.757 1.00 98.50 111 ALA A N 1
ATOM 865 C CA . ALA A 1 111 ? -7.502 -3.613 16.045 1.00 98.50 111 ALA A CA 1
ATOM 866 C C . ALA A 1 111 ? -7.597 -4.915 16.850 1.00 98.50 111 ALA A C 1
ATOM 868 O O . ALA A 1 111 ? -8.385 -4.994 17.786 1.00 98.50 111 ALA A O 1
ATOM 869 N N . LEU A 1 112 ? -6.809 -5.936 16.497 1.00 97.75 112 LEU A N 1
ATOM 870 C CA . LEU A 1 112 ? -6.997 -7.282 17.046 1.00 97.75 112 LEU A CA 1
ATOM 871 C C . LEU A 1 112 ? -6.046 -7.551 18.216 1.00 97.75 112 LEU A C 1
ATOM 873 O O . LEU A 1 112 ? -6.495 -7.951 19.282 1.00 97.75 112 LEU A O 1
ATOM 877 N N . LEU A 1 113 ? -4.742 -7.298 18.055 1.00 96.38 113 LEU A N 1
ATOM 878 C CA . LEU A 1 113 ? -3.752 -7.604 19.102 1.00 96.38 113 LEU A CA 1
ATOM 879 C C . LEU A 1 113 ? -3.769 -6.571 20.239 1.00 96.38 113 LEU A C 1
ATOM 881 O O . LEU A 1 113 ? -3.744 -6.947 21.407 1.00 96.38 113 LEU A O 1
ATOM 885 N N . GLN A 1 114 ? -3.780 -5.276 19.910 1.00 97.50 114 GLN A N 1
ATOM 886 C CA . GLN A 1 114 ? -3.724 -4.201 20.906 1.00 97.50 114 GLN A CA 1
ATOM 887 C C . GLN A 1 114 ? -5.100 -3.921 21.510 1.00 97.50 114 GLN A C 1
ATOM 889 O O . GLN A 1 114 ? -5.240 -3.988 22.729 1.00 97.50 114 GLN A O 1
ATOM 894 N N . ALA A 1 115 ? -6.114 -3.659 20.680 1.00 97.88 115 ALA A N 1
ATOM 895 C CA . ALA A 1 115 ? -7.450 -3.341 21.176 1.00 97.88 115 ALA A CA 1
ATOM 896 C C . ALA A 1 115 ? -8.265 -4.574 21.611 1.00 97.88 115 ALA A C 1
ATOM 898 O O . ALA A 1 115 ? -9.151 -4.429 22.447 1.00 97.88 115 ALA A O 1
ATOM 899 N N . GLY A 1 116 ? -7.966 -5.778 21.104 1.00 97.44 116 GLY A N 1
ATOM 900 C CA . GLY A 1 116 ? -8.715 -6.997 21.440 1.00 97.44 116 GLY A CA 1
ATOM 901 C C . GLY A 1 116 ? -10.074 -7.113 20.740 1.00 97.44 116 GLY A C 1
ATOM 902 O O . GLY A 1 116 ? -10.929 -7.872 21.203 1.00 97.44 116 GLY A O 1
ATOM 903 N N . ALA A 1 117 ? -10.292 -6.360 19.655 1.00 98.00 117 ALA A N 1
ATOM 904 C CA . ALA A 1 117 ? -11.541 -6.388 18.902 1.00 98.00 117 ALA A CA 1
ATOM 905 C C . ALA A 1 117 ? -11.757 -7.744 18.217 1.00 98.00 117 ALA A C 1
ATOM 907 O O . ALA A 1 117 ? -10.810 -8.450 17.857 1.00 98.00 117 ALA A O 1
ATOM 908 N N . THR A 1 118 ? -13.023 -8.083 18.004 1.00 96.75 118 THR A N 1
ATOM 909 C CA . THR A 1 118 ? -13.442 -9.332 17.374 1.00 96.75 118 THR A CA 1
ATOM 910 C C . THR A 1 118 ? -13.742 -9.089 15.891 1.00 96.75 118 THR A C 1
ATOM 912 O O . THR A 1 118 ? -14.657 -8.321 15.574 1.00 96.75 118 THR A O 1
ATOM 915 N N . PRO A 1 119 ? -12.979 -9.696 14.965 1.00 96.62 119 PRO A N 1
ATOM 916 C CA . PRO A 1 119 ? -13.142 -9.450 13.542 1.00 96.62 119 PRO A CA 1
ATOM 917 C C . PRO A 1 119 ? -14.325 -10.224 12.959 1.00 96.62 119 PRO A C 1
ATOM 919 O O . PRO A 1 119 ? -14.524 -11.400 13.257 1.00 96.62 119 PRO A O 1
ATOM 922 N N . VAL A 1 120 ? -15.055 -9.575 12.055 1.00 97.12 120 VAL A N 1
ATOM 923 C CA . VAL A 1 120 ? -15.899 -10.234 11.053 1.00 97.12 120 VAL A CA 1
ATOM 924 C C . VAL A 1 120 ? -15.213 -10.041 9.707 1.00 97.12 120 VAL A C 1
ATOM 926 O O . VAL A 1 120 ? -15.151 -8.918 9.205 1.00 97.12 120 VAL A O 1
ATOM 929 N N . TYR A 1 121 ? -14.624 -11.112 9.171 1.00 96.81 121 TYR A N 1
ATOM 930 C CA . TYR A 1 121 ? -13.814 -11.040 7.957 1.00 96.81 121 TYR A CA 1
ATOM 931 C C . TYR A 1 121 ? -14.673 -10.937 6.697 1.00 96.81 121 TYR A C 1
ATOM 933 O O . TYR A 1 121 ? -15.691 -11.614 6.572 1.00 96.81 121 TYR A O 1
ATOM 941 N N . LEU A 1 122 ? -14.219 -10.121 5.748 1.00 97.50 122 LEU A N 1
ATOM 942 C CA . LEU A 1 122 ? -14.757 -10.065 4.393 1.00 97.50 122 LEU A CA 1
ATOM 943 C C . LEU A 1 122 ? -13.787 -10.772 3.451 1.00 97.50 122 LEU A C 1
ATOM 945 O O . LEU A 1 122 ? -12.597 -10.449 3.445 1.00 97.50 122 LEU A O 1
ATOM 949 N N . GLU A 1 123 ? -14.287 -11.753 2.700 1.00 96.31 123 GLU A N 1
ATOM 950 C CA . GLU A 1 123 ? -13.492 -12.429 1.677 1.00 96.31 123 GLU A CA 1
ATOM 951 C C . GLU A 1 123 ? -13.196 -11.505 0.499 1.00 96.31 123 GLU A C 1
ATOM 953 O O . GLU A 1 123 ? -13.925 -10.545 0.231 1.00 96.31 123 GLU A O 1
ATOM 958 N N . THR A 1 124 ? -12.071 -11.769 -0.162 1.00 96.56 124 THR A N 1
ATOM 959 C CA . THR A 1 124 ? -11.539 -10.884 -1.195 1.00 96.56 124 THR A CA 1
ATOM 960 C C . THR A 1 124 ? -11.170 -11.653 -2.447 1.00 96.56 124 THR A C 1
ATOM 962 O O . THR A 1 124 ? -10.721 -12.804 -2.407 1.00 96.56 124 THR A O 1
ATOM 965 N N . ALA A 1 125 ? -11.360 -10.998 -3.586 1.00 95.56 125 ALA A N 1
ATOM 966 C CA . ALA A 1 125 ? -11.088 -11.584 -4.878 1.00 95.56 125 ALA A CA 1
ATOM 967 C C . ALA A 1 125 ? -9.575 -11.717 -5.118 1.00 95.56 125 ALA A C 1
ATOM 969 O O . ALA A 1 125 ? -8.753 -10.876 -4.728 1.00 95.56 125 ALA A O 1
ATOM 970 N N . ARG A 1 126 ? -9.215 -12.797 -5.806 1.00 94.50 126 ARG A N 1
ATOM 971 C CA . ARG A 1 126 ? -7.906 -13.021 -6.421 1.00 94.50 126 ARG A CA 1
ATOM 972 C C . ARG A 1 126 ? -8.153 -13.519 -7.829 1.00 94.50 126 ARG A C 1
ATOM 974 O O . ARG A 1 126 ? -8.976 -14.414 -8.017 1.00 94.50 126 ARG A O 1
ATOM 981 N N . ASN A 1 127 ? -7.454 -12.939 -8.791 1.00 93.94 127 ASN A N 1
ATOM 982 C CA . ASN A 1 127 ? -7.484 -13.426 -10.161 1.00 93.94 127 ASN A CA 1
ATOM 983 C C . ASN A 1 127 ? -6.365 -14.469 -10.382 1.00 93.94 127 ASN A C 1
ATOM 985 O O . ASN A 1 127 ? -5.546 -14.692 -9.484 1.00 93.94 127 ASN A O 1
ATOM 989 N N . PRO A 1 128 ? -6.289 -15.106 -11.562 1.00 93.31 128 PRO A N 1
ATOM 990 C CA . PRO A 1 128 ? -5.268 -16.106 -11.873 1.00 93.31 128 PRO A CA 1
ATOM 991 C C . PRO A 1 128 ? -3.817 -15.625 -11.719 1.00 93.31 128 PRO A C 1
ATOM 993 O O . PRO A 1 128 ? -2.949 -16.438 -11.418 1.00 93.31 128 PRO A O 1
ATOM 996 N N . PHE A 1 129 ? -3.551 -14.321 -11.864 1.00 92.81 129 PHE A N 1
ATOM 997 C CA . PHE A 1 129 ? -2.226 -13.720 -11.644 1.00 92.81 129 PHE A CA 1
ATOM 998 C C . PHE A 1 129 ? -1.869 -13.551 -10.157 1.00 92.81 129 PHE A C 1
ATOM 1000 O O . PHE A 1 129 ? -0.749 -13.160 -9.831 1.00 92.81 129 PHE A O 1
ATOM 1007 N N . GLY A 1 130 ? -2.810 -13.831 -9.249 1.00 92.00 130 GLY A N 1
ATOM 1008 C CA . GLY A 1 130 ? -2.646 -13.647 -7.810 1.00 92.00 130 GLY A CA 1
ATOM 1009 C C . GLY A 1 130 ? -2.851 -12.204 -7.343 1.00 92.00 130 GLY A C 1
ATOM 1010 O O . GLY A 1 130 ? -2.533 -11.904 -6.190 1.00 92.00 130 GLY A O 1
ATOM 1011 N N . PHE A 1 131 ? -3.385 -11.319 -8.198 1.00 95.62 131 PHE A N 1
ATOM 1012 C CA . PHE A 1 131 ? -3.596 -9.914 -7.851 1.00 95.62 131 PHE A CA 1
ATOM 1013 C C . PHE A 1 131 ? -4.543 -9.750 -6.676 1.00 95.62 131 PHE A C 1
ATOM 1015 O O . PHE A 1 131 ? -5.589 -10.400 -6.599 1.00 95.62 131 PHE A O 1
ATOM 1022 N N . ILE A 1 132 ? -4.196 -8.818 -5.793 1.00 96.25 132 ILE A N 1
ATOM 1023 C CA . ILE A 1 132 ? -5.036 -8.384 -4.686 1.00 96.25 132 ILE A CA 1
ATOM 1024 C C . ILE A 1 132 ? -6.209 -7.577 -5.251 1.00 96.25 132 ILE A C 1
ATOM 1026 O O . ILE A 1 132 ? -6.104 -6.365 -5.457 1.00 96.25 132 ILE A O 1
ATOM 1030 N N . GLY A 1 133 ? -7.325 -8.263 -5.486 1.00 96.94 133 GLY A N 1
ATOM 1031 C CA . GLY A 1 133 ? -8.613 -7.650 -5.786 1.00 96.94 133 GLY A CA 1
ATOM 1032 C C . GLY A 1 133 ? -9.299 -7.094 -4.539 1.00 96.94 133 GLY A C 1
ATOM 1033 O O . GLY A 1 133 ? -8.783 -7.200 -3.423 1.00 96.94 133 GLY A O 1
ATOM 1034 N N . GLY A 1 134 ? -10.474 -6.503 -4.725 1.00 97.38 134 GLY A N 1
ATOM 1035 C CA . GLY A 1 134 ? -11.309 -5.988 -3.647 1.00 97.38 134 GLY A CA 1
ATOM 1036 C C . GLY A 1 134 ? -12.198 -7.053 -2.998 1.00 97.38 134 GLY A C 1
ATOM 1037 O O . GLY A 1 134 ? -12.134 -8.237 -3.323 1.00 97.38 134 GLY A O 1
ATOM 1038 N N . ILE A 1 135 ? -13.025 -6.612 -2.056 1.00 98.19 135 ILE A N 1
ATOM 1039 C CA . ILE A 1 135 ? -14.071 -7.393 -1.394 1.00 98.19 135 ILE A CA 1
ATOM 1040 C C . ILE A 1 135 ? -15.177 -7.769 -2.393 1.00 98.19 135 ILE A C 1
ATOM 1042 O O . ILE A 1 135 ? -15.635 -6.939 -3.184 1.00 98.19 135 ILE A O 1
ATOM 1046 N N . ASP A 1 136 ? -15.662 -9.003 -2.326 1.00 97.12 136 ASP A N 1
ATOM 1047 C CA . ASP A 1 136 ? -16.776 -9.452 -3.162 1.00 97.12 136 ASP A CA 1
ATOM 1048 C C . ASP A 1 136 ? -18.045 -8.616 -2.913 1.00 97.12 136 ASP A C 1
ATOM 1050 O O . ASP A 1 136 ? -18.385 -8.285 -1.777 1.00 97.12 136 ASP A O 1
ATOM 1054 N N . ALA A 1 137 ? -18.812 -8.317 -3.964 1.00 96.75 137 ALA A N 1
ATOM 1055 C CA . ALA A 1 137 ? -20.051 -7.541 -3.863 1.00 96.75 137 ALA A CA 1
ATOM 1056 C C . ALA A 1 137 ? -21.064 -8.150 -2.876 1.00 96.75 137 ALA A C 1
ATOM 1058 O O . ALA A 1 137 ? -21.765 -7.420 -2.174 1.00 96.75 137 ALA A O 1
ATOM 1059 N N . ALA A 1 138 ? -21.112 -9.484 -2.782 1.00 96.25 138 ALA A N 1
ATOM 1060 C CA . ALA A 1 138 ? -21.979 -10.202 -1.847 1.00 96.25 138 ALA A CA 1
ATOM 1061 C C . ALA A 1 138 ? -21.643 -9.907 -0.373 1.00 96.25 138 ALA A C 1
ATOM 1063 O O . ALA A 1 138 ? -22.532 -9.919 0.475 1.00 96.25 138 ALA A O 1
ATOM 1064 N N . CYS A 1 139 ? -20.387 -9.576 -0.059 1.00 96.94 139 CYS A N 1
ATOM 1065 C CA . CYS A 1 139 ? -19.966 -9.218 1.294 1.00 96.94 139 CYS A CA 1
ATOM 1066 C C . CYS A 1 139 ? -20.471 -7.839 1.751 1.00 96.94 139 CYS A C 1
ATOM 1068 O O . CYS A 1 139 ? -20.385 -7.522 2.936 1.00 96.94 139 CYS A O 1
ATOM 1070 N N . PHE A 1 140 ? -21.013 -7.028 0.839 1.00 97.19 140 PHE A N 1
ATOM 1071 C CA . PHE A 1 140 ? -21.667 -5.756 1.153 1.00 97.19 140 PHE A CA 1
ATOM 1072 C C . PHE A 1 140 ? -23.188 -5.873 1.320 1.00 97.19 140 PHE A C 1
ATOM 1074 O O . PHE A 1 140 ? -23.867 -4.856 1.466 1.00 97.19 140 PHE A O 1
ATOM 1081 N N . ASP A 1 141 ? -23.734 -7.091 1.313 1.00 97.44 141 ASP A N 1
ATOM 1082 C CA . ASP A 1 141 ? -25.135 -7.340 1.634 1.00 97.44 141 ASP A CA 1
ATOM 1083 C C . ASP A 1 141 ? -25.373 -7.382 3.155 1.00 97.44 141 ASP A C 1
ATOM 1085 O O . ASP A 1 141 ? -24.665 -8.053 3.910 1.00 97.44 141 ASP A O 1
ATOM 1089 N N . GLU A 1 142 ? -26.402 -6.675 3.625 1.00 97.56 142 GLU A N 1
ATOM 1090 C CA . GLU A 1 142 ? -26.706 -6.591 5.056 1.00 97.56 142 GLU A CA 1
ATOM 1091 C C . GLU A 1 142 ? -27.145 -7.939 5.644 1.00 97.56 142 GLU A C 1
ATOM 1093 O O . GLU A 1 142 ? -26.760 -8.264 6.771 1.00 97.56 142 GLU A O 1
ATOM 1098 N N . ALA A 1 143 ? -27.923 -8.744 4.913 1.00 97.00 143 ALA A N 1
ATOM 1099 C CA . ALA A 1 143 ? -28.378 -10.038 5.415 1.00 97.00 143 ALA A CA 1
ATOM 1100 C C . ALA A 1 143 ? -27.199 -11.010 5.556 1.00 97.00 143 ALA A C 1
ATOM 1102 O O . ALA A 1 143 ? -27.100 -11.717 6.566 1.00 97.00 143 ALA A O 1
ATOM 1103 N N . TYR A 1 144 ? -26.267 -10.986 4.599 1.00 96.38 144 TYR A N 1
ATOM 1104 C CA . TYR A 1 144 ? -24.992 -11.689 4.710 1.00 96.38 144 TYR A CA 1
ATOM 1105 C C . TYR A 1 144 ? -24.210 -11.241 5.955 1.00 96.38 144 TYR A C 1
ATOM 1107 O O . TYR A 1 144 ? -23.864 -12.074 6.794 1.00 96.38 144 TYR A O 1
ATOM 1115 N N . LEU A 1 145 ? -23.998 -9.934 6.142 1.00 97.56 145 LEU A N 1
ATOM 1116 C CA . LEU A 1 145 ? -23.242 -9.410 7.286 1.00 97.56 145 LEU A CA 1
ATOM 1117 C C . LEU A 1 145 ? -23.880 -9.777 8.632 1.00 97.56 145 LEU A C 1
ATOM 1119 O O . LEU A 1 145 ? -23.178 -10.176 9.561 1.00 97.56 145 LEU A O 1
ATOM 1123 N N . ARG A 1 146 ? -25.211 -9.707 8.745 1.00 97.25 146 ARG A N 1
ATOM 1124 C CA . ARG A 1 146 ? -25.930 -10.119 9.963 1.00 97.25 146 ARG A CA 1
ATOM 1125 C C . ARG A 1 146 ? -25.789 -11.613 10.241 1.00 97.25 146 ARG A C 1
ATOM 1127 O O . ARG A 1 146 ? -25.614 -11.993 11.398 1.00 97.25 146 ARG A O 1
ATOM 1134 N N . LYS A 1 147 ? -25.782 -12.459 9.204 1.00 96.00 147 LYS A N 1
ATOM 1135 C CA . LYS A 1 147 ? -25.491 -13.894 9.341 1.00 96.00 147 LYS A CA 1
ATOM 1136 C C . LYS A 1 147 ? -24.062 -14.136 9.838 1.00 96.00 147 LYS A C 1
ATOM 1138 O O . LYS A 1 147 ? -23.869 -14.971 10.718 1.00 96.00 147 LYS A O 1
ATOM 1143 N N . GLN A 1 148 ? -23.085 -13.385 9.332 1.00 95.44 148 GLN A N 1
ATOM 1144 C CA . GLN A 1 148 ? -21.700 -13.480 9.800 1.00 95.44 148 GLN A CA 1
ATOM 1145 C C . GLN A 1 148 ? -21.562 -13.052 11.267 1.00 95.44 148 GLN A C 1
ATOM 1147 O O . GLN A 1 148 ? -20.928 -13.741 12.065 1.00 95.44 148 GLN A O 1
ATOM 1152 N N . ILE A 1 149 ? -22.240 -11.971 11.670 1.00 96.56 149 ILE A N 1
ATOM 1153 C CA . ILE A 1 149 ? -22.285 -11.554 13.078 1.00 96.56 149 ILE A CA 1
ATOM 1154 C C . ILE A 1 149 ? -22.921 -12.642 13.946 1.00 96.56 149 ILE A C 1
ATOM 1156 O O . ILE A 1 149 ? -22.408 -12.924 15.022 1.00 96.56 149 ILE A O 1
ATOM 1160 N N . GLN A 1 150 ? -23.989 -13.300 13.487 1.00 95.62 150 GLN A N 1
ATOM 1161 C CA . GLN A 1 150 ? -24.644 -14.372 14.242 1.00 95.62 150 GLN A CA 1
ATOM 1162 C C . GLN A 1 150 ? -23.694 -15.535 14.576 1.00 95.62 150 GLN A C 1
ATOM 1164 O O . GLN A 1 150 ? -23.861 -16.170 15.615 1.00 95.62 150 GLN A O 1
ATOM 1169 N N . ALA A 1 151 ? -22.695 -15.811 13.733 1.00 91.00 151 ALA A N 1
ATOM 1170 C CA . ALA A 1 151 ? -21.711 -16.863 13.982 1.00 91.00 151 ALA A CA 1
ATOM 1171 C C . ALA A 1 151 ? -20.678 -16.489 15.061 1.00 91.00 151 ALA A C 1
ATOM 1173 O O . ALA A 1 151 ? -20.137 -17.374 15.722 1.00 91.00 151 ALA A O 1
ATOM 1174 N N . VAL A 1 152 ? -20.407 -15.193 15.245 1.00 91.06 152 VAL A N 1
ATOM 1175 C CA . VAL A 1 152 ? -19.300 -14.696 16.083 1.00 91.06 152 VAL A CA 1
ATOM 1176 C C . VAL A 1 152 ? -19.792 -14.006 17.360 1.00 91.06 152 VAL A C 1
ATOM 1178 O O . VAL A 1 152 ? -19.205 -14.165 18.426 1.00 91.06 152 VAL A O 1
ATOM 1181 N N . SER A 1 153 ? -20.886 -13.251 17.275 1.00 93.81 153 SER A N 1
ATOM 1182 C CA . SER A 1 153 ? -21.517 -12.529 18.382 1.00 93.81 153 SER A CA 1
ATOM 1183 C C . SER A 1 153 ? -23.045 -12.456 18.189 1.00 93.81 153 SER A C 1
ATOM 1185 O O . SER A 1 153 ? -23.586 -11.411 17.808 1.00 93.81 153 SER A O 1
ATOM 1187 N N . PRO A 1 154 ? -23.773 -13.560 18.466 1.00 93.31 154 PRO A N 1
ATOM 1188 C CA . PRO A 1 154 ? -25.233 -13.657 18.340 1.00 93.31 154 PRO A CA 1
ATOM 1189 C C . PRO A 1 154 ? -26.013 -12.489 18.949 1.00 93.31 154 PRO A C 1
ATOM 1191 O O . PRO A 1 154 ? -27.018 -12.039 18.405 1.00 93.31 154 PRO A O 1
ATOM 1194 N N . GLN A 1 155 ? -25.550 -11.989 20.094 1.00 93.62 155 GLN A N 1
ATOM 1195 C CA . GLN A 1 155 ? -26.241 -10.964 20.871 1.00 93.62 155 GLN A CA 1
ATOM 1196 C C . GLN A 1 155 ? -26.254 -9.606 20.155 1.00 93.62 155 GLN A C 1
ATOM 1198 O O . GLN A 1 155 ? -27.129 -8.788 20.424 1.00 93.62 155 GLN A O 1
ATOM 1203 N N . ARG A 1 156 ? -25.318 -9.385 19.222 1.00 93.62 156 ARG A N 1
ATOM 1204 C CA . ARG A 1 156 ? -25.139 -8.121 18.496 1.00 93.62 156 ARG A CA 1
ATOM 1205 C C . ARG A 1 156 ? -25.739 -8.134 17.090 1.00 93.62 156 ARG A C 1
ATOM 1207 O O . ARG A 1 156 ? -25.826 -7.088 16.455 1.00 93.62 156 ARG A O 1
ATOM 1214 N N . ALA A 1 157 ? -26.194 -9.288 16.594 1.00 93.12 157 ALA A N 1
ATOM 1215 C CA . ALA A 1 157 ? -26.638 -9.459 15.205 1.00 93.12 157 ALA A CA 1
ATOM 1216 C C . ALA A 1 157 ? -27.812 -8.548 14.800 1.00 93.12 157 ALA A C 1
ATOM 1218 O O . ALA A 1 157 ? -27.927 -8.170 13.634 1.00 93.12 157 ALA A O 1
ATOM 1219 N N . ASN A 1 158 ? -28.651 -8.154 15.764 1.00 94.56 158 ASN A N 1
ATOM 1220 C CA . ASN A 1 158 ? -29.819 -7.292 15.553 1.00 94.56 158 ASN A CA 1
ATOM 1221 C C . ASN A 1 158 ? -29.577 -5.823 15.937 1.00 94.56 158 ASN A C 1
ATOM 1223 O O . ASN A 1 158 ? -30.500 -5.011 15.880 1.00 94.56 158 ASN A O 1
ATOM 1227 N N . GLU A 1 159 ? -28.355 -5.452 16.332 1.00 96.81 159 GLU A N 1
ATOM 1228 C CA . GLU A 1 159 ? -28.022 -4.052 16.588 1.00 96.81 159 GLU A CA 1
ATOM 1229 C C . GLU A 1 159 ? -28.180 -3.233 15.298 1.00 96.81 159 GLU A C 1
ATOM 1231 O O . GLU A 1 159 ? -27.922 -3.712 14.188 1.00 96.81 159 GLU A O 1
ATOM 1236 N N . LYS A 1 160 ? -28.600 -1.968 15.436 1.00 96.38 160 LYS A N 1
ATOM 1237 C CA . LYS A 1 160 ? -28.666 -1.040 14.295 1.00 96.38 160 LYS A CA 1
ATOM 1238 C C . LYS A 1 160 ? -27.271 -0.817 13.697 1.00 96.38 160 LYS A C 1
ATOM 1240 O O . LYS A 1 160 ? -27.136 -0.784 12.482 1.00 96.38 160 LYS A O 1
ATOM 1245 N N . ARG A 1 161 ? -26.260 -0.684 14.563 1.00 97.88 161 ARG A N 1
ATOM 1246 C CA . ARG A 1 161 ? -24.838 -0.527 14.223 1.00 97.88 161 ARG A CA 1
ATOM 1247 C C . ARG A 1 161 ? -24.003 -1.554 14.989 1.00 97.88 161 ARG A C 1
ATOM 1249 O O . ARG A 1 161 ? -23.465 -1.209 16.039 1.00 97.88 161 ARG A O 1
ATOM 1256 N N . PRO A 1 162 ? -23.933 -2.809 14.520 1.00 98.12 162 PRO A N 1
ATOM 1257 C CA . PRO A 1 162 ? -23.184 -3.846 15.220 1.00 98.12 162 PRO A CA 1
ATOM 1258 C C . PRO A 1 162 ? -21.679 -3.565 15.243 1.00 98.12 162 PRO A C 1
ATOM 1260 O O . PRO A 1 162 ? -21.000 -3.956 16.189 1.00 98.12 162 PRO A O 1
ATOM 1263 N N . PHE A 1 163 ? -21.143 -2.873 14.232 1.00 98.69 163 PHE A N 1
ATOM 1264 C CA . PHE A 1 163 ? -19.708 -2.644 14.099 1.00 98.69 163 PHE A CA 1
ATOM 1265 C C . PHE A 1 163 ? -19.285 -1.307 14.696 1.00 98.69 163 PHE A C 1
ATOM 1267 O O . PHE A 1 163 ? -19.785 -0.242 14.321 1.00 98.69 163 PHE A O 1
ATOM 1274 N N . ARG A 1 164 ? -18.274 -1.344 15.566 1.00 98.75 164 ARG A N 1
ATOM 1275 C CA . ARG A 1 164 ? -17.641 -0.122 16.071 1.00 98.75 164 ARG A CA 1
ATOM 1276 C C . ARG A 1 164 ? -16.772 0.542 14.999 1.00 98.75 164 ARG A C 1
ATOM 1278 O O . ARG A 1 164 ? -16.693 1.769 14.932 1.00 98.75 164 ARG A O 1
ATOM 1285 N N . LEU A 1 165 ? -16.132 -0.267 14.162 1.00 98.94 165 LEU A N 1
ATOM 1286 C CA . LEU A 1 165 ? -15.278 0.177 13.067 1.00 98.94 165 LEU A CA 1
ATOM 1287 C C . LEU A 1 165 ? -15.374 -0.816 11.906 1.00 98.94 165 LEU A C 1
ATOM 1289 O O . LEU A 1 165 ? -15.287 -2.019 12.132 1.00 98.94 165 LEU A O 1
ATOM 1293 N N . ALA A 1 166 ? -15.493 -0.325 10.677 1.00 98.94 166 ALA A N 1
ATOM 1294 C CA . ALA A 1 166 ? -15.089 -1.083 9.496 1.00 98.94 166 ALA A CA 1
ATOM 1295 C C . ALA A 1 166 ? -13.707 -0.615 9.039 1.00 98.94 166 ALA A C 1
ATOM 1297 O O . ALA A 1 166 ? -13.439 0.586 9.058 1.00 98.94 166 ALA A O 1
ATOM 1298 N N . ILE A 1 167 ? -12.835 -1.538 8.643 1.00 98.88 167 ILE A N 1
ATOM 1299 C CA . ILE A 1 167 ? -11.512 -1.221 8.097 1.00 98.88 167 ILE A CA 1
ATOM 1300 C C . ILE A 1 167 ? -11.433 -1.786 6.683 1.00 98.88 167 ILE A C 1
ATOM 1302 O O . ILE A 1 167 ? -11.386 -3.006 6.517 1.00 98.88 167 ILE A O 1
ATOM 1306 N N . ILE A 1 168 ? -11.408 -0.890 5.697 1.00 98.69 168 ILE A N 1
ATOM 1307 C CA . ILE A 1 168 ? -11.404 -1.203 4.264 1.00 98.69 168 ILE A CA 1
ATOM 1308 C C . ILE A 1 168 ? -10.116 -0.662 3.647 1.00 98.69 168 ILE A C 1
ATOM 1310 O O . ILE A 1 168 ? -9.760 0.498 3.874 1.00 98.69 168 ILE A O 1
ATOM 1314 N N . GLN A 1 169 ? -9.416 -1.479 2.861 1.00 98.25 169 GLN A N 1
ATOM 1315 C CA . GLN A 1 169 ? -8.247 -1.025 2.116 1.00 98.25 169 GLN A CA 1
ATOM 1316 C C . GLN A 1 169 ? -8.703 -0.325 0.827 1.00 98.25 169 GLN A C 1
ATOM 1318 O O . GLN A 1 169 ? -9.006 -0.990 -0.155 1.00 98.25 169 GLN A O 1
ATOM 1323 N N . LEU A 1 170 ? -8.748 1.014 0.818 1.00 98.31 170 LEU A N 1
ATOM 1324 C CA . LEU A 1 170 ? -9.352 1.799 -0.275 1.00 98.31 170 LEU A CA 1
ATOM 1325 C C . LEU A 1 170 ? -8.719 1.524 -1.645 1.00 98.31 170 LEU A C 1
ATOM 1327 O O . LEU A 1 170 ? -9.416 1.487 -2.654 1.00 98.31 170 LEU A O 1
ATOM 1331 N N . GLY A 1 171 ? -7.399 1.359 -1.674 1.00 97.38 171 GLY A N 1
ATOM 1332 C CA . GLY A 1 171 ? -6.647 0.976 -2.861 1.00 97.38 171 GLY A CA 1
ATOM 1333 C C . GLY A 1 171 ? -5.706 -0.169 -2.524 1.00 97.38 171 GLY A C 1
ATOM 1334 O O . GLY A 1 171 ? -4.883 -0.056 -1.607 1.00 97.38 171 GLY A O 1
ATOM 1335 N N . THR A 1 172 ? -5.826 -1.274 -3.250 1.00 97.56 172 THR A N 1
ATOM 1336 C CA . THR A 1 172 ? -4.941 -2.425 -3.084 1.00 97.56 172 THR A CA 1
ATOM 1337 C C . THR A 1 172 ? -3.569 -2.140 -3.694 1.00 97.56 172 THR A C 1
ATOM 1339 O O . THR A 1 172 ? -3.376 -1.196 -4.470 1.00 97.56 172 THR A O 1
ATOM 1342 N N . TYR A 1 173 ? -2.578 -2.957 -3.331 1.00 95.56 173 TYR A N 1
ATOM 1343 C CA . TYR A 1 173 ? -1.224 -2.826 -3.877 1.00 95.56 173 TYR A CA 1
ATOM 1344 C C . TYR A 1 173 ? -1.215 -3.037 -5.402 1.00 95.56 173 TYR A C 1
ATOM 1346 O O . TYR A 1 173 ? -0.518 -2.323 -6.111 1.00 95.56 173 TYR A O 1
ATOM 1354 N N . ASP A 1 174 ? -2.055 -3.943 -5.907 1.00 96.94 174 ASP A N 1
ATOM 1355 C CA . ASP A 1 174 ? -2.182 -4.263 -7.337 1.00 96.94 174 ASP A CA 1
ATOM 1356 C C . ASP A 1 174 ? -3.086 -3.303 -8.116 1.00 96.94 174 ASP A C 1
ATOM 1358 O O . ASP A 1 174 ? -3.421 -3.555 -9.266 1.00 96.94 174 ASP A O 1
ATOM 1362 N N . GLY A 1 175 ? -3.493 -2.186 -7.511 1.00 96.56 175 GLY A N 1
ATOM 1363 C CA . GLY A 1 175 ? -4.240 -1.153 -8.222 1.00 96.56 175 GLY A CA 1
ATOM 1364 C C . GLY A 1 175 ? -5.699 -1.475 -8.469 1.00 96.56 175 GLY A C 1
ATOM 1365 O O . GLY A 1 175 ? -6.270 -0.959 -9.418 1.00 96.56 175 GLY A O 1
ATOM 1366 N N . THR A 1 176 ? -6.325 -2.256 -7.591 1.00 98.12 176 THR A N 1
ATOM 1367 C CA . THR A 1 176 ? -7.785 -2.235 -7.465 1.00 98.12 176 THR A CA 1
ATOM 1368 C C . THR A 1 176 ? -8.175 -1.119 -6.500 1.00 98.12 176 THR A C 1
ATOM 1370 O O . THR A 1 176 ? -7.793 -1.166 -5.329 1.00 98.12 176 THR A O 1
ATOM 1373 N N . ILE A 1 177 ? -8.926 -0.118 -6.962 1.00 97.69 177 ILE A N 1
ATOM 1374 C CA . ILE A 1 177 ? -9.442 0.966 -6.112 1.00 97.69 177 ILE A CA 1
ATOM 1375 C C . ILE A 1 177 ? -10.965 0.881 -5.979 1.00 97.69 177 ILE A C 1
ATOM 1377 O O . ILE A 1 177 ? -11.667 0.619 -6.952 1.00 97.69 177 ILE A O 1
ATOM 1381 N N . TYR A 1 178 ? -11.463 1.059 -4.754 1.00 97.88 178 TYR A N 1
ATOM 1382 C CA . TYR A 1 178 ? -12.884 0.970 -4.413 1.00 97.88 178 TYR A CA 1
ATOM 1383 C C . TYR A 1 178 ? -13.624 2.267 -4.719 1.00 97.88 178 TYR A C 1
ATOM 1385 O O . TYR A 1 178 ? -13.160 3.352 -4.370 1.00 97.88 178 TYR A O 1
ATOM 1393 N N . ASN A 1 179 ? -14.871 2.147 -5.167 1.00 97.38 179 ASN A N 1
ATOM 1394 C CA . ASN A 1 179 ? -15.837 3.236 -5.094 1.00 97.38 179 ASN A CA 1
ATOM 1395 C C . ASN A 1 179 ? -16.253 3.502 -3.630 1.00 97.38 179 ASN A C 1
ATOM 1397 O O . ASN A 1 179 ? -17.132 2.836 -3.076 1.00 97.38 179 ASN A O 1
ATOM 1401 N N . ALA A 1 180 ? -15.623 4.488 -2.986 1.00 97.38 180 ALA A N 1
ATOM 1402 C CA . ALA A 1 180 ? -15.873 4.815 -1.582 1.00 97.38 180 ALA A CA 1
ATOM 1403 C C . ALA A 1 180 ? -17.329 5.223 -1.307 1.00 97.38 180 ALA A C 1
ATOM 1405 O O . ALA A 1 180 ? -17.860 4.874 -0.249 1.00 97.38 180 ALA A O 1
ATOM 1406 N N . ARG A 1 181 ? -17.992 5.915 -2.249 1.00 95.25 181 ARG A N 1
ATOM 1407 C CA . ARG A 1 181 ? -19.424 6.244 -2.140 1.00 95.25 181 ARG A CA 1
ATOM 1408 C C . ARG A 1 181 ? -20.254 4.970 -2.002 1.00 95.25 181 ARG A C 1
ATOM 1410 O O . ARG A 1 181 ? -21.021 4.851 -1.052 1.00 95.25 181 ARG A O 1
ATOM 1417 N N . GLN A 1 182 ? -20.039 3.997 -2.885 1.00 96.12 182 GLN A N 1
ATOM 1418 C CA . GLN A 1 182 ? -20.774 2.734 -2.850 1.00 96.12 182 GLN A CA 1
ATOM 1419 C C . GLN A 1 182 ? -20.547 1.967 -1.536 1.00 96.12 182 GLN A C 1
ATOM 1421 O O . GLN A 1 182 ? -21.499 1.423 -0.979 1.00 96.12 182 GLN A O 1
ATOM 1426 N N . VAL A 1 183 ? -19.317 1.955 -1.005 1.00 97.94 183 VAL A N 1
ATOM 1427 C CA . VAL A 1 183 ? -19.016 1.329 0.297 1.00 97.94 183 VAL A CA 1
ATOM 1428 C C . VAL A 1 183 ? -19.814 1.997 1.422 1.00 97.94 183 VAL A C 1
ATOM 1430 O O . VAL A 1 183 ? -20.482 1.309 2.194 1.00 97.94 183 VAL A O 1
ATOM 1433 N N . VAL A 1 184 ? -19.784 3.331 1.514 1.00 98.12 184 VAL A N 1
ATOM 1434 C CA . VAL A 1 184 ? -20.527 4.068 2.551 1.00 98.12 184 VAL A CA 1
ATOM 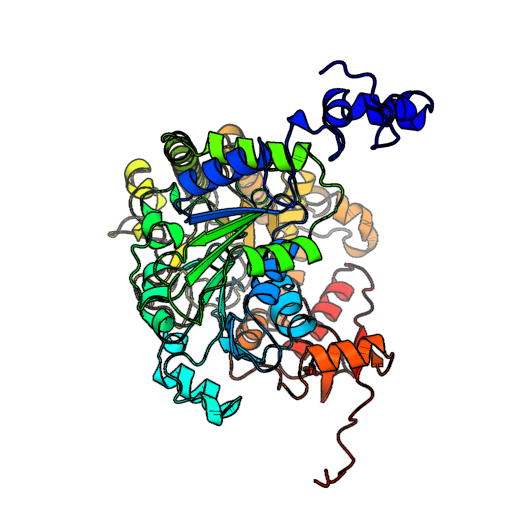1435 C C . VAL A 1 184 ? -22.030 3.821 2.430 1.00 98.12 184 VAL A C 1
ATOM 1437 O O . VAL A 1 184 ? -22.671 3.541 3.441 1.00 98.12 184 VAL A O 1
ATOM 1440 N N . ASP A 1 185 ? -22.575 3.835 1.216 1.00 97.00 185 ASP A N 1
ATOM 1441 C CA . ASP A 1 185 ? -24.006 3.633 0.984 1.00 97.00 185 ASP A CA 1
ATOM 1442 C C . ASP A 1 185 ? -24.463 2.204 1.339 1.00 97.00 185 ASP A C 1
ATOM 1444 O O . ASP A 1 185 ? -25.591 2.006 1.789 1.00 97.00 185 ASP A O 1
ATOM 1448 N N . LYS A 1 186 ? -23.600 1.194 1.154 1.00 97.50 186 LYS A N 1
ATOM 1449 C CA . LYS A 1 186 ? -23.932 -0.221 1.393 1.00 97.50 186 LYS A CA 1
ATOM 1450 C C . LYS A 1 186 ? -23.781 -0.663 2.845 1.00 97.50 186 LYS A C 1
ATOM 1452 O O . LYS A 1 186 ? -24.601 -1.443 3.318 1.00 97.50 186 LYS A O 1
ATOM 1457 N N . ILE A 1 187 ? -22.733 -0.216 3.541 1.00 98.12 187 ILE A N 1
ATOM 1458 C CA . ILE A 1 187 ? -22.404 -0.709 4.894 1.00 98.12 187 ILE A CA 1
ATOM 1459 C C . ILE A 1 187 ? -22.333 0.391 5.959 1.00 98.12 187 ILE A C 1
ATOM 1461 O O . ILE A 1 187 ? -22.193 0.099 7.151 1.00 98.12 187 ILE A O 1
ATOM 1465 N N . GLY A 1 188 ? -22.430 1.664 5.573 1.00 98.38 188 GLY A N 1
ATOM 1466 C CA . GLY A 1 188 ? -22.231 2.792 6.478 1.00 98.38 188 GLY A CA 1
ATOM 1467 C C . GLY A 1 188 ? -23.253 2.870 7.608 1.00 98.38 188 GLY A C 1
ATOM 1468 O O . GLY A 1 188 ? -22.906 3.266 8.723 1.00 98.38 188 GLY A O 1
ATOM 1469 N N . HIS A 1 189 ? -24.495 2.438 7.388 1.00 98.25 189 HIS A N 1
ATOM 1470 C CA . HIS A 1 189 ? -25.535 2.409 8.423 1.00 98.25 189 HIS A CA 1
ATOM 1471 C C . HIS A 1 189 ? -25.311 1.333 9.492 1.00 98.25 189 HIS A C 1
ATOM 1473 O O . HIS A 1 189 ? -25.888 1.462 10.571 1.00 98.25 189 HIS A O 1
ATOM 1479 N N . LEU A 1 190 ? -24.452 0.339 9.236 1.00 98.62 190 LEU A N 1
ATOM 1480 C CA . LEU A 1 190 ? -24.090 -0.739 10.169 1.00 98.62 190 LEU A CA 1
ATOM 1481 C C . LEU A 1 190 ? -22.865 -0.407 11.038 1.00 98.62 190 LEU A C 1
ATOM 1483 O O . LEU A 1 190 ? -22.575 -1.131 11.993 1.00 98.62 190 LEU A O 1
ATOM 1487 N N . CYS A 1 191 ? -22.145 0.674 10.728 1.00 98.69 191 CYS A N 1
ATOM 1488 C CA . CYS A 1 191 ? -20.850 0.982 11.335 1.00 98.69 191 CYS A CA 1
ATOM 1489 C C . CYS A 1 191 ? -20.873 2.320 12.077 1.00 98.69 191 CYS A C 1
ATOM 1491 O O . CYS A 1 191 ? -21.396 3.307 11.571 1.00 98.69 191 CYS A O 1
ATOM 1493 N N . ASP A 1 192 ? -20.273 2.420 13.258 1.00 98.81 192 ASP A N 1
ATOM 1494 C CA . ASP A 1 192 ? -20.071 3.730 13.892 1.00 98.81 192 ASP A CA 1
ATOM 1495 C C . ASP A 1 192 ? -19.071 4.593 13.108 1.00 98.81 192 ASP A C 1
ATOM 1497 O O . ASP A 1 192 ? -19.320 5.782 12.887 1.00 98.81 192 ASP A O 1
ATOM 1501 N N . TYR A 1 193 ? -17.969 3.974 12.683 1.00 98.94 193 TYR A N 1
ATOM 1502 C CA . TYR A 1 193 ? -16.904 4.567 11.880 1.00 98.94 193 TYR A CA 1
ATOM 1503 C C . TYR A 1 193 ? -16.488 3.638 10.736 1.00 98.94 193 TYR A C 1
ATOM 1505 O O . TYR A 1 193 ? -16.557 2.415 10.868 1.00 98.94 193 TYR A O 1
ATOM 1513 N N . ILE A 1 194 ? -15.979 4.221 9.651 1.00 98.94 194 ILE A N 1
ATOM 1514 C CA . ILE A 1 194 ? -15.226 3.513 8.611 1.00 98.94 194 ILE A CA 1
ATOM 1515 C C . ILE A 1 194 ? -13.823 4.121 8.538 1.00 98.94 194 ILE A C 1
ATOM 1517 O O . ILE A 1 194 ? -13.666 5.333 8.381 1.00 98.94 194 ILE A O 1
ATOM 1521 N N . LEU A 1 195 ? -12.810 3.267 8.670 1.00 98.94 195 LEU A N 1
ATOM 1522 C CA . LEU A 1 195 ? -11.421 3.561 8.355 1.00 98.94 195 LEU A CA 1
ATOM 1523 C C . LEU A 1 195 ? -11.131 3.082 6.931 1.00 98.94 195 LEU A C 1
ATOM 1525 O O . LEU A 1 195 ? -11.098 1.880 6.674 1.00 98.94 195 LEU A O 1
ATOM 1529 N N . PHE A 1 196 ? -10.868 4.028 6.038 1.00 98.88 196 PHE A N 1
ATOM 1530 C CA . PHE A 1 196 ? -10.286 3.757 4.731 1.00 98.88 196 PHE A CA 1
ATOM 1531 C C . PHE A 1 196 ? -8.759 3.797 4.846 1.00 98.88 196 PHE A C 1
ATOM 1533 O O . PHE A 1 196 ? -8.155 4.876 4.872 1.00 98.88 196 PHE A O 1
ATOM 1540 N N . ASP A 1 197 ? -8.126 2.623 4.918 1.00 98.75 197 ASP A N 1
ATOM 1541 C CA . ASP A 1 197 ? -6.670 2.511 4.803 1.00 98.75 197 ASP A CA 1
ATOM 1542 C C . ASP A 1 197 ? -6.278 2.779 3.349 1.00 98.75 197 ASP A C 1
ATOM 1544 O O . ASP A 1 197 ? -6.417 1.940 2.459 1.00 98.75 197 ASP A O 1
ATOM 1548 N N . SER A 1 198 ? -5.839 4.007 3.120 1.00 98.56 198 SER A N 1
ATOM 1549 C CA . SER A 1 198 ? -5.575 4.598 1.812 1.00 98.56 198 SER A CA 1
ATOM 1550 C C . SER A 1 198 ? -4.077 4.788 1.604 1.00 98.56 198 SER A C 1
ATOM 1552 O O . SER A 1 198 ? -3.649 5.688 0.889 1.00 98.56 198 SER A O 1
ATOM 1554 N N . ALA A 1 199 ? -3.244 3.958 2.246 1.00 98.19 199 ALA A N 1
ATOM 1555 C CA . ALA A 1 199 ? -1.793 4.090 2.175 1.00 98.19 199 ALA A CA 1
ATOM 1556 C C . ALA A 1 199 ? -1.244 4.043 0.739 1.00 98.19 199 ALA A C 1
ATOM 1558 O O . ALA A 1 199 ? -0.242 4.692 0.463 1.00 98.19 199 ALA A O 1
ATOM 1559 N N . TRP A 1 200 ? -1.874 3.276 -0.153 1.00 98.25 200 TRP A N 1
ATOM 1560 C CA . TRP A 1 200 ? -1.472 3.131 -1.558 1.00 98.25 200 TRP A CA 1
ATOM 1561 C C . TRP A 1 200 ? -2.075 4.174 -2.505 1.00 98.25 200 TRP A C 1
ATOM 1563 O O . TRP A 1 200 ? -1.808 4.112 -3.702 1.00 98.25 200 TRP A O 1
ATOM 1573 N N . VAL A 1 201 ? -2.905 5.081 -1.995 1.00 98.31 201 VAL A N 1
ATOM 1574 C CA . VAL A 1 201 ? -3.581 6.128 -2.771 1.00 98.31 201 VAL A CA 1
ATOM 1575 C C . VAL A 1 201 ? -3.483 7.454 -2.000 1.00 98.31 201 VAL A C 1
ATOM 1577 O O . VAL A 1 201 ? -2.499 7.691 -1.300 1.00 98.31 201 VAL A O 1
ATOM 1580 N N . GLY A 1 202 ? -4.453 8.351 -2.144 1.00 97.06 202 GLY A N 1
ATOM 1581 C CA . GLY A 1 202 ? -4.469 9.706 -1.595 1.00 97.06 202 GLY A CA 1
ATOM 1582 C C . GLY A 1 202 ? -4.465 10.777 -2.683 1.00 97.06 202 GLY A C 1
ATOM 1583 O O . GLY A 1 202 ? -4.772 11.937 -2.411 1.00 97.06 202 GLY A O 1
ATOM 1584 N N . TYR A 1 203 ? -4.118 10.397 -3.912 1.00 97.81 203 TYR A N 1
ATOM 1585 C CA . TYR A 1 203 ? -4.176 11.252 -5.093 1.00 97.81 203 TYR A CA 1
ATOM 1586 C C . TYR A 1 203 ? -5.513 11.183 -5.833 1.00 97.81 203 TYR A C 1
ATOM 1588 O O . TYR A 1 203 ? -5.775 12.048 -6.665 1.00 97.81 203 TYR A O 1
ATOM 1596 N N . GLU A 1 204 ? -6.383 10.222 -5.510 1.00 97.69 204 GLU A N 1
ATOM 1597 C CA . GLU A 1 204 ? -7.697 10.072 -6.143 1.00 97.69 204 GLU A CA 1
ATOM 1598 C C . GLU A 1 204 ? -8.570 11.321 -5.952 1.00 97.69 204 GLU A C 1
ATOM 1600 O O . GLU A 1 204 ? -9.317 11.699 -6.847 1.00 97.69 204 GLU A O 1
ATOM 1605 N N . GLN A 1 205 ? -8.389 12.047 -4.842 1.00 97.31 205 GLN A N 1
ATOM 1606 C CA . GLN A 1 205 ? -9.043 13.336 -4.593 1.00 97.31 205 GLN A CA 1
ATOM 1607 C C . GLN A 1 205 ? -8.676 14.421 -5.631 1.00 97.31 205 GLN A C 1
ATOM 1609 O O . GLN A 1 205 ? -9.418 15.386 -5.837 1.00 97.31 205 GLN A O 1
ATOM 1614 N N . PHE A 1 206 ? -7.508 14.302 -6.266 1.00 97.56 206 PHE A N 1
ATOM 1615 C CA . PHE A 1 206 ? -6.975 15.293 -7.201 1.00 97.56 206 PHE A CA 1
ATOM 1616 C C . PHE A 1 206 ? -7.108 14.871 -8.668 1.00 97.56 206 PHE A C 1
ATOM 1618 O O . PHE A 1 206 ? -6.783 15.667 -9.545 1.00 97.56 206 PHE A O 1
ATOM 1625 N N . ILE A 1 207 ? -7.618 13.671 -8.947 1.00 97.56 207 ILE A N 1
ATOM 1626 C CA . ILE A 1 207 ? -7.812 13.155 -10.304 1.00 97.56 207 ILE A CA 1
ATOM 1627 C C . ILE A 1 207 ? -9.320 13.117 -10.585 1.00 97.56 207 ILE A C 1
ATOM 1629 O O . ILE A 1 207 ? -10.015 12.303 -9.981 1.00 97.56 207 ILE A O 1
ATOM 1633 N N . PRO A 1 208 ? -9.858 13.970 -11.483 1.00 93.75 208 PRO A N 1
ATOM 1634 C CA . PRO A 1 208 ? -11.305 14.124 -11.663 1.00 93.75 208 PRO A CA 1
ATOM 1635 C C . PRO A 1 208 ? -12.067 12.818 -11.917 1.00 93.75 208 PRO A C 1
ATOM 1637 O O . PRO A 1 208 ? -13.090 12.582 -11.283 1.00 93.75 208 PRO A O 1
ATOM 1640 N N . MET A 1 209 ? -11.549 11.928 -12.771 1.00 94.88 209 MET A N 1
ATOM 1641 C CA . MET A 1 209 ? -12.217 10.648 -13.057 1.00 94.88 209 MET A CA 1
ATOM 1642 C C . MET A 1 209 ? -12.266 9.687 -11.854 1.00 94.88 209 MET A C 1
ATOM 1644 O O . MET A 1 209 ? -13.031 8.730 -11.872 1.00 94.88 209 MET A O 1
ATOM 1648 N N . MET A 1 210 ? -11.478 9.941 -10.802 1.00 95.94 210 MET A N 1
ATOM 1649 C CA . MET A 1 210 ? -11.412 9.119 -9.590 1.00 95.94 210 MET A CA 1
ATOM 1650 C C . MET A 1 210 ? -12.182 9.725 -8.405 1.00 95.94 210 MET A C 1
ATOM 1652 O O . MET A 1 210 ? -12.119 9.183 -7.304 1.00 95.94 210 MET A O 1
ATOM 1656 N N . GLU A 1 211 ? -12.931 10.816 -8.602 1.00 92.62 211 GLU A N 1
ATOM 1657 C CA . GLU A 1 211 ? -13.630 11.547 -7.532 1.00 92.62 211 GLU A CA 1
ATOM 1658 C C . GLU A 1 211 ? -14.486 10.636 -6.633 1.00 92.62 211 GLU A C 1
ATOM 1660 O O . GLU A 1 211 ? -14.451 10.760 -5.407 1.00 92.62 211 GLU A O 1
ATOM 1665 N N . GLN A 1 212 ? -15.193 9.665 -7.223 1.00 90.69 212 GLN A N 1
ATOM 1666 C CA . GLN A 1 212 ? -16.055 8.722 -6.493 1.00 90.69 212 GLN A CA 1
ATOM 1667 C C . GLN A 1 212 ? -15.291 7.793 -5.534 1.00 90.69 212 GLN A C 1
ATOM 1669 O O . GLN A 1 212 ? -15.884 7.228 -4.613 1.00 90.69 212 GLN A O 1
ATOM 1674 N N . CYS A 1 213 ? -13.978 7.648 -5.720 1.00 95.31 213 CYS A N 1
ATOM 1675 C CA . CYS A 1 213 ? -13.123 6.890 -4.812 1.00 95.31 213 CYS A CA 1
ATOM 1676 C C . CYS A 1 213 ? -12.699 7.671 -3.584 1.00 95.31 213 CYS A C 1
ATOM 1678 O O . CYS A 1 213 ? -12.255 7.048 -2.628 1.00 95.31 213 CYS A O 1
ATOM 1680 N N . SER A 1 214 ? -12.799 9.002 -3.577 1.00 97.81 214 SER A N 1
ATOM 1681 C CA . SER A 1 214 ? -12.294 9.773 -2.448 1.00 97.81 214 SER A CA 1
ATOM 1682 C C . SER A 1 214 ? -13.337 9.851 -1.327 1.00 97.81 214 SER A C 1
ATOM 1684 O O . SER A 1 214 ? -14.323 10.585 -1.451 1.00 97.81 214 SER A O 1
ATOM 1686 N N . PRO A 1 215 ? -13.134 9.174 -0.178 1.00 98.19 215 PRO A N 1
ATOM 1687 C CA . PRO A 1 215 ? -14.084 9.224 0.935 1.00 98.19 215 PRO A CA 1
ATOM 1688 C C . PRO A 1 215 ? -14.179 10.619 1.583 1.00 98.19 215 PRO A C 1
ATOM 1690 O O . PRO A 1 215 ? -15.140 10.914 2.293 1.00 98.19 215 PRO A O 1
ATOM 1693 N N . LEU A 1 216 ? -13.194 11.497 1.354 1.00 98.56 216 LEU A N 1
ATOM 1694 C CA . LEU A 1 216 ? -13.156 12.849 1.923 1.00 98.56 216 LEU A CA 1
ATOM 1695 C C . LEU A 1 216 ? -14.024 13.851 1.148 1.00 98.56 216 LEU A C 1
ATOM 1697 O O . LEU A 1 216 ? -14.443 14.861 1.722 1.00 98.56 216 LEU A O 1
ATOM 1701 N N . LEU A 1 217 ? -14.344 13.553 -0.116 1.00 97.75 217 LEU A N 1
ATOM 1702 C CA . LEU A 1 217 ? -15.235 14.359 -0.960 1.00 97.75 217 LEU A CA 1
ATOM 1703 C C . LEU A 1 217 ? -16.717 14.016 -0.769 1.00 97.75 217 LEU A C 1
ATOM 1705 O O . LEU A 1 217 ? -17.582 14.685 -1.323 1.00 97.75 217 LEU A O 1
ATOM 1709 N N . LEU A 1 218 ? -17.028 12.991 0.027 1.00 97.06 218 LEU A N 1
ATOM 1710 C CA . LEU A 1 218 ? -18.406 12.597 0.282 1.00 97.06 218 LEU A CA 1
ATOM 1711 C C . LEU A 1 218 ? -19.132 13.654 1.124 1.00 97.06 218 LEU A C 1
ATOM 1713 O O . LEU A 1 218 ? -18.661 14.057 2.190 1.00 97.06 218 LEU A O 1
ATOM 1717 N N . GLU A 1 219 ? -20.323 14.039 0.675 1.00 96.06 219 GLU A N 1
ATOM 1718 C CA . GLU A 1 219 ? -21.324 14.695 1.515 1.00 96.06 219 GLU A CA 1
ATOM 1719 C C . GLU A 1 219 ? -21.964 13.652 2.442 1.00 96.06 219 GLU A C 1
ATOM 1721 O O . GLU A 1 219 ? -22.305 12.553 1.984 1.00 96.06 219 GLU A O 1
ATOM 1726 N N . LEU A 1 220 ? -22.068 13.983 3.735 1.00 97.56 220 LEU A N 1
ATOM 1727 C CA . LEU A 1 220 ? -22.469 13.077 4.819 1.00 97.56 220 LEU A CA 1
ATOM 1728 C C . LEU A 1 220 ? -23.479 13.759 5.756 1.00 97.56 220 LEU A C 1
ATOM 1730 O O . LEU A 1 220 ? -23.364 14.953 6.039 1.00 97.56 220 LEU A O 1
ATOM 1734 N N . ASN A 1 221 ? -24.429 12.990 6.285 1.00 97.38 221 ASN A N 1
ATOM 1735 C CA . ASN A 1 221 ? -25.438 13.414 7.261 1.00 97.38 221 ASN A CA 1
ATOM 1736 C C . ASN A 1 221 ? -25.326 12.623 8.577 1.00 97.38 221 ASN A C 1
ATOM 1738 O O . ASN A 1 221 ? -24.552 11.682 8.698 1.00 97.38 221 ASN A O 1
ATOM 1742 N N . GLU A 1 222 ? -26.116 12.964 9.592 1.00 97.25 222 GLU A N 1
ATOM 1743 C CA . GLU A 1 222 ? -26.048 12.377 10.935 1.00 97.25 222 GLU A CA 1
ATOM 1744 C C . GLU A 1 222 ? -26.292 10.853 11.007 1.00 97.25 222 GLU A C 1
ATOM 1746 O O . GLU A 1 222 ? -25.946 10.220 12.017 1.00 97.25 222 GLU A O 1
ATOM 1751 N N . ASN A 1 223 ? -26.860 10.252 9.955 1.00 96.69 223 ASN A N 1
ATOM 1752 C CA . ASN A 1 223 ? -27.065 8.809 9.813 1.00 96.69 223 ASN A CA 1
ATOM 1753 C C . ASN A 1 223 ? -25.908 8.096 9.104 1.00 96.69 223 ASN A C 1
ATOM 1755 O O . ASN A 1 223 ? -25.899 6.868 9.061 1.00 96.69 223 ASN A O 1
ATOM 1759 N N . ASP A 1 224 ? -24.903 8.811 8.620 1.00 98.44 224 ASP A N 1
ATOM 1760 C CA . ASP A 1 224 ? -23.710 8.210 8.032 1.00 98.44 224 ASP A CA 1
ATOM 1761 C C . ASP A 1 224 ? -22.688 7.818 9.120 1.00 98.44 224 ASP A C 1
ATOM 1763 O O . ASP A 1 224 ? -22.804 8.236 10.287 1.00 98.44 224 ASP A O 1
ATOM 1767 N N . PRO A 1 225 ? -21.709 6.949 8.811 1.00 98.75 225 PRO A N 1
ATOM 1768 C CA . PRO A 1 225 ? -20.601 6.659 9.716 1.00 98.75 225 PRO A CA 1
ATOM 1769 C C . PRO A 1 225 ? -19.642 7.852 9.796 1.00 98.75 225 PRO A C 1
ATOM 1771 O O . PRO A 1 225 ? -19.549 8.660 8.872 1.00 98.75 225 PRO A O 1
ATOM 1774 N N . GLY A 1 226 ? -18.879 7.955 10.885 1.00 98.81 226 GLY A N 1
ATOM 1775 C CA . GLY A 1 226 ? -17.701 8.821 10.885 1.00 98.81 226 GLY A CA 1
ATOM 1776 C C . GLY A 1 226 ? -16.643 8.266 9.927 1.00 98.81 226 GLY A C 1
ATOM 1777 O O . GLY A 1 226 ? -16.369 7.067 9.943 1.00 98.81 226 GLY A O 1
ATOM 1778 N N . ILE A 1 227 ? -16.036 9.118 9.105 1.00 98.88 227 ILE A N 1
ATOM 1779 C CA . ILE A 1 227 ? -15.016 8.712 8.137 1.00 98.88 227 ILE A CA 1
ATOM 1780 C C . ILE A 1 227 ? -13.630 9.061 8.669 1.00 98.88 227 ILE A C 1
ATOM 1782 O O . ILE A 1 227 ? -13.359 10.188 9.094 1.00 98.88 227 ILE A O 1
ATOM 1786 N N . ILE A 1 228 ? -12.736 8.077 8.641 1.00 98.94 228 ILE A N 1
ATOM 1787 C CA . ILE A 1 228 ? -11.314 8.266 8.902 1.00 98.94 228 ILE A CA 1
ATOM 1788 C C . ILE A 1 228 ? -10.531 7.718 7.717 1.00 98.94 228 ILE A C 1
ATOM 1790 O O . ILE A 1 228 ? -10.818 6.634 7.221 1.00 98.94 228 ILE A O 1
ATOM 1794 N N . VAL A 1 229 ? -9.523 8.462 7.282 1.00 98.94 229 VAL A N 1
ATOM 1795 C CA . VAL A 1 229 ? -8.624 8.059 6.202 1.00 98.94 229 VAL A CA 1
ATOM 1796 C C . VAL A 1 229 ? -7.206 8.084 6.727 1.00 98.94 229 VAL A C 1
ATOM 1798 O O . VAL A 1 229 ? -6.767 9.093 7.279 1.00 98.94 229 VAL A O 1
ATOM 1801 N N . THR A 1 230 ? -6.477 6.990 6.553 1.00 98.88 230 THR A N 1
ATOM 1802 C CA . THR A 1 230 ? -5.033 6.966 6.783 1.00 98.88 230 THR A CA 1
ATOM 1803 C C . THR A 1 230 ? -4.317 6.858 5.448 1.00 98.88 230 THR A C 1
ATOM 1805 O O . THR A 1 230 ? -4.679 6.037 4.615 1.00 98.88 230 THR A O 1
ATOM 1808 N N . GLN A 1 231 ? -3.304 7.690 5.216 1.00 98.06 231 GLN A N 1
ATOM 1809 C CA . GLN A 1 231 ? -2.528 7.649 3.972 1.00 98.06 231 GLN A CA 1
ATOM 1810 C C . GLN A 1 231 ? -1.031 7.793 4.233 1.00 98.06 231 GLN A C 1
ATOM 1812 O O . GLN A 1 231 ? -0.599 8.502 5.152 1.00 98.06 231 GLN A O 1
ATOM 1817 N N . SER A 1 232 ? -0.228 7.074 3.451 1.00 98.62 232 SER A N 1
ATOM 1818 C CA . SER A 1 232 ? 1.232 7.116 3.504 1.00 98.62 232 SER A CA 1
ATOM 1819 C C . SER A 1 232 ? 1.710 8.118 2.473 1.00 98.62 232 SER A C 1
ATOM 1821 O O . SER A 1 232 ? 1.856 7.783 1.302 1.00 98.62 232 SER A O 1
ATOM 1823 N N . VAL A 1 233 ? 2.007 9.333 2.927 1.00 98.75 233 VAL A N 1
ATOM 1824 C CA . VAL A 1 233 ? 2.464 10.407 2.038 1.00 98.75 233 VAL A CA 1
ATOM 1825 C C . VAL A 1 233 ? 3.727 9.991 1.278 1.00 98.75 233 VAL A C 1
ATOM 1827 O O . VAL A 1 233 ? 3.857 10.262 0.096 1.00 98.75 233 VAL A O 1
ATOM 1830 N N . HIS A 1 234 ? 4.624 9.240 1.913 1.00 98.38 234 HIS A N 1
ATOM 1831 C CA . HIS A 1 234 ? 5.858 8.767 1.282 1.00 98.38 234 HIS A CA 1
ATOM 1832 C C . HIS A 1 234 ? 5.704 7.671 0.222 1.00 98.38 234 HIS A C 1
ATOM 1834 O O . HIS A 1 234 ? 6.693 7.340 -0.420 1.00 98.38 234 HIS A O 1
ATOM 1840 N N . LYS A 1 235 ? 4.526 7.044 0.083 1.00 98.25 235 LYS A N 1
ATOM 1841 C CA . LYS A 1 235 ? 4.353 5.951 -0.884 1.00 98.25 235 LYS A CA 1
ATOM 1842 C C . LYS A 1 235 ? 4.194 6.487 -2.302 1.00 98.25 235 LYS A C 1
ATOM 1844 O O . LYS A 1 235 ? 4.988 6.160 -3.169 1.00 98.25 235 LYS A O 1
ATOM 1849 N N . GLN A 1 236 ? 3.170 7.305 -2.529 1.00 98.19 236 GLN A N 1
ATOM 1850 C CA . GLN A 1 236 ? 2.877 7.877 -3.849 1.00 98.19 236 GLN A CA 1
ATOM 1851 C C . GLN A 1 236 ? 2.482 9.361 -3.776 1.00 98.19 236 GLN A C 1
ATOM 1853 O O . GLN A 1 236 ? 1.868 9.885 -4.693 1.00 98.19 236 GLN A O 1
ATOM 1858 N N . GLN A 1 237 ? 2.821 10.064 -2.696 1.00 98.38 237 GLN A N 1
ATOM 1859 C CA . GLN A 1 237 ? 2.756 11.527 -2.633 1.00 98.38 237 GLN A CA 1
ATOM 1860 C C . GLN A 1 237 ? 4.157 12.080 -2.307 1.00 98.38 237 GLN A C 1
ATOM 1862 O O . GLN A 1 237 ? 5.157 11.366 -2.381 1.00 98.38 237 GLN A O 1
ATOM 1867 N N . ALA A 1 238 ? 4.262 13.370 -1.982 1.00 98.25 238 ALA A N 1
ATOM 1868 C CA . ALA A 1 238 ? 5.549 14.021 -1.763 1.00 98.25 238 ALA A CA 1
ATOM 1869 C C . ALA A 1 238 ? 5.943 13.993 -0.277 1.00 98.25 238 ALA A C 1
ATOM 1871 O O . ALA A 1 238 ? 5.644 14.924 0.466 1.00 98.25 238 ALA A O 1
ATOM 1872 N N . GLY A 1 239 ? 6.634 12.946 0.180 1.00 98.12 239 GLY A N 1
ATOM 1873 C CA . GLY A 1 239 ? 7.112 12.884 1.565 1.00 98.12 239 GLY A CA 1
ATOM 1874 C C . GLY A 1 239 ? 8.273 11.925 1.792 1.00 98.12 239 GLY A C 1
ATOM 1875 O O . GLY A 1 239 ? 8.459 10.960 1.060 1.00 98.12 239 GLY A O 1
ATOM 1876 N N . PHE A 1 240 ? 9.048 12.174 2.849 1.00 98.50 240 PHE A N 1
ATOM 1877 C CA . PHE A 1 240 ? 10.080 11.241 3.305 1.00 98.50 240 PHE A CA 1
ATOM 1878 C C . PHE A 1 240 ? 9.461 9.971 3.877 1.00 98.50 240 PHE A C 1
ATOM 1880 O O . PHE A 1 240 ? 8.404 10.037 4.508 1.00 98.50 240 PHE A O 1
ATOM 1887 N N . SER A 1 241 ? 10.144 8.834 3.749 1.00 98.50 241 SER A N 1
ATOM 1888 C CA . SER A 1 241 ? 9.769 7.588 4.425 1.00 98.50 241 SER A CA 1
ATOM 1889 C C . SER A 1 241 ? 9.366 7.829 5.883 1.00 98.50 241 SER A C 1
ATOM 1891 O O . SER A 1 241 ? 9.932 8.679 6.563 1.00 98.50 241 SER A O 1
ATOM 1893 N N . GLN A 1 242 ? 8.372 7.071 6.358 1.00 98.00 242 GLN A N 1
ATOM 1894 C CA . GLN A 1 242 ? 7.686 7.253 7.650 1.00 98.00 242 GLN A CA 1
ATOM 1895 C C . GLN A 1 242 ? 6.684 8.420 7.724 1.00 98.00 242 GLN A C 1
ATOM 1897 O O . GLN A 1 242 ? 5.894 8.467 8.664 1.00 98.00 242 GLN A O 1
ATOM 1902 N N . THR A 1 243 ? 6.610 9.324 6.749 1.00 98.75 243 THR A N 1
ATOM 1903 C CA . THR A 1 243 ? 5.570 10.368 6.768 1.00 98.75 243 THR A CA 1
ATOM 1904 C C . THR A 1 243 ? 4.193 9.806 6.396 1.00 98.75 243 THR A C 1
ATOM 1906 O O . THR A 1 243 ? 4.035 9.055 5.427 1.00 98.75 243 THR A O 1
ATOM 1909 N N . SER A 1 244 ? 3.180 10.127 7.202 1.00 98.75 244 SER A N 1
ATOM 1910 C CA . SER A 1 244 ? 1.786 9.714 7.019 1.00 98.75 244 SER A CA 1
ATOM 1911 C C . SER A 1 244 ? 0.822 10.738 7.622 1.00 98.75 244 SER A C 1
ATOM 1913 O O . SER A 1 244 ? 1.208 11.556 8.460 1.00 98.75 244 SER A O 1
ATOM 1915 N N . GLN A 1 245 ? -0.440 10.693 7.201 1.00 98.81 245 GLN A N 1
ATOM 1916 C CA . GLN A 1 245 ? -1.508 11.535 7.728 1.00 98.81 245 GLN A CA 1
ATOM 1917 C C . GLN A 1 245 ? -2.718 10.694 8.150 1.00 98.81 245 GLN A C 1
ATOM 1919 O O . GLN A 1 245 ? -2.994 9.642 7.567 1.00 98.81 245 GLN A O 1
ATOM 1924 N N . ILE A 1 246 ? -3.427 11.171 9.178 1.00 98.94 246 ILE A N 1
ATOM 1925 C CA . ILE A 1 246 ? -4.784 10.733 9.530 1.00 98.94 246 ILE A CA 1
ATOM 1926 C C . ILE A 1 246 ? -5.721 11.894 9.219 1.00 98.94 246 ILE A C 1
ATOM 1928 O O . ILE A 1 246 ? -5.605 12.946 9.850 1.00 98.94 246 ILE A O 1
ATOM 1932 N N . HIS A 1 247 ? -6.671 11.697 8.317 1.00 98.94 247 HIS A N 1
ATOM 1933 C CA . HIS A 1 247 ? -7.763 12.630 8.069 1.00 98.94 247 HIS A CA 1
ATOM 1934 C C . HIS A 1 247 ? -9.014 12.152 8.794 1.00 98.94 247 HIS A C 1
ATOM 1936 O O . HIS A 1 247 ? -9.407 10.993 8.685 1.00 98.94 247 HIS A O 1
ATOM 1942 N N . LYS A 1 248 ? -9.637 13.048 9.551 1.00 98.88 248 LYS A N 1
ATOM 1943 C CA . LYS A 1 248 ? -10.849 12.791 10.325 1.00 98.88 248 LYS A CA 1
ATOM 1944 C C . LYS A 1 248 ? -11.974 13.646 9.760 1.00 98.88 248 LYS A C 1
ATOM 1946 O O . LYS A 1 248 ? -11.839 14.870 9.746 1.00 98.88 248 LYS A O 1
ATOM 1951 N N . LYS A 1 249 ? -13.051 13.003 9.313 1.00 98.75 249 LYS A N 1
ATOM 1952 C CA . LYS A 1 249 ? -14.263 13.621 8.768 1.00 98.75 249 LYS A CA 1
ATOM 1953 C C . LYS A 1 249 ? -15.489 13.010 9.450 1.00 98.75 249 LYS A C 1
ATOM 1955 O O . LYS A 1 249 ? -15.998 11.967 9.052 1.00 98.75 249 LYS A O 1
ATOM 1960 N N . ASP A 1 250 ? -15.909 13.614 10.551 1.00 98.69 250 ASP A N 1
ATOM 1961 C CA . ASP A 1 250 ? -16.966 13.100 11.428 1.00 98.69 250 ASP A CA 1
ATOM 1962 C C . ASP A 1 250 ? -17.731 14.190 12.198 1.00 98.69 250 ASP A C 1
ATOM 1964 O O . ASP A 1 250 ? -18.444 13.901 13.166 1.00 98.69 250 ASP A O 1
ATOM 1968 N N . ASN A 1 251 ? -17.621 15.453 11.775 1.00 98.38 251 ASN A N 1
ATOM 1969 C CA . ASN A 1 251 ? -18.381 16.553 12.362 1.00 98.38 251 ASN A CA 1
ATOM 1970 C C . ASN A 1 251 ? -19.902 16.327 12.271 1.00 98.38 251 ASN A C 1
ATOM 1972 O O . ASN A 1 251 ? -20.620 16.741 13.185 1.00 98.38 251 ASN A O 1
ATOM 1976 N N . HIS A 1 252 ? -20.387 15.616 11.244 1.00 98.69 252 HIS A N 1
ATOM 1977 C CA . HIS A 1 252 ? -21.802 15.257 11.059 1.00 98.69 252 HIS A CA 1
ATOM 1978 C C . HIS A 1 252 ? -22.373 14.378 12.182 1.00 98.69 252 HIS A C 1
ATOM 1980 O O . HIS A 1 252 ? -23.585 14.342 12.373 1.00 98.69 252 HIS A O 1
ATOM 1986 N N . ILE A 1 253 ? -21.527 13.725 12.990 1.00 98.50 253 ILE A N 1
ATOM 1987 C CA . ILE A 1 253 ? -21.956 12.912 14.144 1.00 98.50 253 ILE A CA 1
ATOM 1988 C C . ILE A 1 253 ? -21.540 13.494 15.502 1.00 98.50 253 ILE A C 1
ATOM 1990 O O . ILE A 1 253 ? -21.741 12.846 16.529 1.00 98.50 253 ILE A O 1
ATOM 1994 N N . LYS A 1 254 ? -20.995 14.719 15.556 1.00 97.19 254 LYS A N 1
ATOM 1995 C CA . LYS A 1 254 ? -20.356 15.309 16.752 1.00 97.19 254 LYS A CA 1
ATOM 1996 C C . LYS A 1 254 ? -21.203 15.278 18.035 1.00 97.19 254 LYS A C 1
ATOM 1998 O O . LYS A 1 254 ? -20.639 15.161 19.125 1.00 97.19 254 LYS A O 1
ATOM 2003 N N . GLY A 1 255 ? -22.527 15.394 17.913 1.00 96.44 255 GLY A N 1
ATOM 2004 C CA . GLY A 1 255 ? -23.481 15.387 19.032 1.00 96.44 255 GLY A CA 1
ATOM 2005 C C . GLY A 1 255 ? -23.890 13.998 19.538 1.00 96.44 255 GLY A C 1
ATOM 2006 O O . GLY A 1 255 ? -24.656 13.897 20.490 1.00 96.44 255 GLY A O 1
ATOM 2007 N N . GLN A 1 256 ? -23.407 12.923 18.917 1.00 98.19 256 GLN A N 1
ATOM 2008 C CA . GLN A 1 256 ? -23.832 11.558 19.217 1.00 98.19 256 GLN A CA 1
ATOM 2009 C C . GLN A 1 256 ? -22.843 10.856 20.155 1.00 98.19 256 GLN A C 1
ATOM 2011 O O . GLN A 1 256 ? -21.635 11.081 20.086 1.00 98.19 256 GLN A O 1
ATOM 2016 N N . LYS A 1 257 ? -23.332 9.921 20.985 1.00 97.69 257 LYS A N 1
ATOM 2017 C CA . LYS A 1 257 ? -22.493 9.131 21.914 1.00 97.69 257 LYS A CA 1
ATOM 2018 C C . LYS A 1 257 ? -21.335 8.410 21.208 1.00 97.69 257 LYS A C 1
ATOM 2020 O O . LYS A 1 257 ? -20.254 8.284 21.780 1.00 97.69 257 LYS A O 1
ATOM 2025 N N . ARG A 1 258 ? -21.558 7.960 19.968 1.00 97.25 258 ARG A N 1
ATOM 2026 C CA . ARG A 1 258 ? -20.570 7.231 19.161 1.00 97.25 258 ARG A CA 1
ATOM 2027 C C . ARG A 1 258 ? -19.375 8.075 18.713 1.00 97.25 258 ARG A C 1
ATOM 2029 O O . ARG A 1 258 ? -18.329 7.494 18.422 1.00 97.25 258 ARG A O 1
ATOM 2036 N N . HIS A 1 259 ? -19.490 9.405 18.693 1.00 98.56 259 HIS A N 1
ATOM 2037 C CA . HIS A 1 259 ? -18.443 10.292 18.189 1.00 98.56 259 HIS A CA 1
ATOM 2038 C C . HIS A 1 259 ? -17.143 10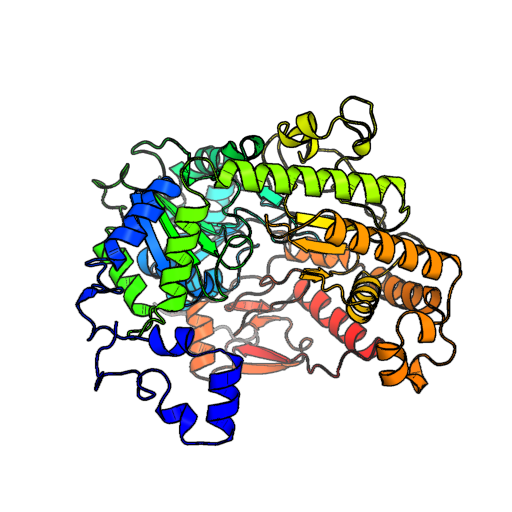.211 19.012 1.00 98.56 259 HIS A C 1
ATOM 2040 O O . HIS A 1 259 ? -17.114 10.278 20.247 1.00 98.56 259 HIS A O 1
ATOM 2046 N N . CYS A 1 260 ? -16.030 10.090 18.294 1.00 98.38 260 CYS A N 1
ATOM 2047 C CA . CYS A 1 260 ? -14.676 10.130 18.813 1.00 98.38 260 CYS A CA 1
ATOM 2048 C C . CYS A 1 260 ? -14.173 11.575 18.823 1.00 98.38 260 CYS A C 1
ATOM 2050 O O . CYS A 1 260 ? -13.815 12.148 17.796 1.00 98.38 260 CYS A O 1
ATOM 2052 N N . SER A 1 261 ? -14.142 12.195 20.001 1.00 98.31 261 SER A N 1
ATOM 2053 C CA . SER A 1 261 ? -13.657 13.568 20.131 1.00 98.31 261 SER A CA 1
ATOM 2054 C C . SER A 1 261 ? -12.156 13.677 19.842 1.00 98.31 261 SER A C 1
ATOM 2056 O O . SER A 1 261 ? -11.399 12.718 19.989 1.00 98.31 261 SER A O 1
ATOM 2058 N N . HIS A 1 262 ? -11.696 14.892 19.524 1.00 97.75 262 HIS A N 1
ATOM 2059 C CA . HIS A 1 262 ? -10.264 15.182 19.401 1.00 97.75 262 HIS A CA 1
ATOM 2060 C C . HIS A 1 262 ? -9.469 14.735 20.638 1.00 97.75 262 HIS A C 1
ATOM 2062 O O . HIS A 1 262 ? -8.372 14.221 20.478 1.00 97.75 262 HIS A O 1
ATOM 2068 N N . LYS A 1 263 ? -10.028 14.871 21.851 1.00 97.94 263 LYS A N 1
ATOM 2069 C CA . LYS A 1 263 ? -9.365 14.443 23.093 1.00 97.94 263 LYS A CA 1
ATOM 2070 C C . LYS A 1 263 ? -9.103 12.932 23.110 1.00 97.94 263 LYS A C 1
ATOM 2072 O O . LYS A 1 263 ? -8.002 12.521 23.452 1.00 97.94 263 LYS A O 1
ATOM 2077 N N . LYS A 1 264 ? -10.086 12.120 22.697 1.00 97.50 264 LYS A N 1
ATOM 2078 C CA . LYS A 1 264 ? -9.946 10.655 22.616 1.00 97.50 264 LYS A CA 1
ATOM 2079 C C . LYS A 1 264 ? -8.918 10.250 21.559 1.00 97.50 264 LYS A C 1
ATOM 2081 O O . LYS A 1 264 ? -8.002 9.493 21.862 1.00 97.50 264 LYS A O 1
ATOM 2086 N N . LEU A 1 265 ? -9.025 10.807 20.350 1.00 98.44 265 LEU A N 1
ATOM 2087 C CA . LEU A 1 265 ? -8.086 10.491 19.274 1.00 98.44 265 LEU A CA 1
ATOM 2088 C C . LEU A 1 265 ? -6.665 10.979 19.590 1.00 98.44 265 LEU A C 1
ATOM 2090 O O . LEU A 1 265 ? -5.710 10.262 19.315 1.00 98.44 265 LEU A O 1
ATOM 2094 N N . ASN A 1 266 ? -6.509 12.156 20.210 1.00 98.44 266 ASN A N 1
ATOM 2095 C CA . ASN A 1 266 ? -5.188 12.650 20.593 1.00 98.44 266 ASN A CA 1
ATOM 2096 C C . ASN A 1 266 ? -4.558 11.811 21.707 1.00 98.44 266 ASN A C 1
ATOM 2098 O O . ASN A 1 266 ? -3.360 11.577 21.681 1.00 98.44 266 ASN A O 1
ATOM 2102 N N . ASN A 1 267 ? -5.353 11.304 22.653 1.00 98.12 267 ASN A N 1
ATOM 2103 C CA . ASN A 1 267 ? -4.846 10.376 23.662 1.00 98.12 267 ASN A CA 1
ATOM 2104 C C . ASN A 1 267 ? -4.230 9.127 23.010 1.00 98.12 267 ASN A C 1
ATOM 2106 O O . ASN A 1 267 ? -3.127 8.728 23.366 1.00 98.12 267 ASN A O 1
ATOM 2110 N N . ALA A 1 268 ? -4.900 8.557 22.004 1.00 98.19 268 ALA A N 1
ATOM 2111 C CA . ALA A 1 268 ? -4.334 7.454 21.234 1.00 98.19 268 ALA A CA 1
ATOM 2112 C C . ALA A 1 268 ? -3.123 7.876 20.392 1.00 98.19 268 ALA A C 1
ATOM 2114 O O . ALA A 1 268 ? -2.152 7.131 20.320 1.00 98.19 268 ALA A O 1
ATOM 2115 N N . PHE A 1 269 ? -3.142 9.073 19.799 1.00 98.31 269 PHE A N 1
ATOM 2116 C CA . PHE A 1 269 ? -2.006 9.624 19.054 1.00 98.31 269 PHE A CA 1
ATOM 2117 C C . PHE A 1 269 ? -0.739 9.676 19.916 1.00 98.31 269 PHE A C 1
ATOM 2119 O O . PHE A 1 269 ? 0.304 9.176 19.499 1.00 98.31 269 PHE A O 1
ATOM 2126 N N . MET A 1 270 ? -0.854 10.177 21.149 1.00 96.88 270 MET A N 1
ATOM 2127 C CA . MET A 1 270 ? 0.254 10.276 22.103 1.00 96.88 270 MET A CA 1
ATOM 2128 C C . MET A 1 270 ? 0.859 8.920 22.485 1.00 96.88 270 MET A C 1
ATOM 2130 O O . MET A 1 270 ? 2.047 8.862 22.774 1.00 96.88 270 MET A O 1
ATOM 2134 N N . MET A 1 271 ? 0.085 7.826 22.454 1.00 96.31 271 MET A N 1
ATOM 2135 C CA . MET A 1 271 ? 0.612 6.481 22.739 1.00 96.31 271 MET A CA 1
ATOM 2136 C C . MET A 1 271 ? 1.567 5.961 21.653 1.00 96.31 271 MET A C 1
ATOM 2138 O O . MET A 1 271 ? 2.374 5.077 21.928 1.00 96.31 271 MET A O 1
ATOM 2142 N N . HIS A 1 272 ? 1.468 6.477 20.422 1.00 96.56 272 HIS A N 1
ATOM 2143 C CA . HIS A 1 272 ? 2.239 5.993 19.264 1.00 96.56 272 HIS A CA 1
ATOM 2144 C C . HIS A 1 272 ? 3.199 7.041 18.682 1.00 96.56 272 HIS A C 1
ATOM 2146 O O . HIS A 1 272 ? 4.017 6.718 17.813 1.00 96.56 272 HIS A O 1
ATOM 2152 N N . ALA A 1 273 ? 3.096 8.295 19.123 1.00 95.38 273 ALA A N 1
ATOM 2153 C CA . ALA A 1 273 ? 3.981 9.380 18.724 1.00 95.38 273 ALA A CA 1
ATOM 2154 C C . ALA A 1 273 ? 5.290 9.361 19.531 1.00 95.38 273 ALA A C 1
ATOM 2156 O O . ALA A 1 273 ? 5.309 9.025 20.712 1.00 95.38 273 ALA A O 1
ATOM 2157 N N . SER A 1 274 ? 6.394 9.764 18.895 1.00 94.88 274 SER A N 1
ATOM 2158 C CA . SER A 1 274 ? 7.629 10.085 19.620 1.00 94.88 274 SER A CA 1
ATOM 2159 C C . SER A 1 274 ? 7.447 11.402 20.371 1.00 94.88 274 SER A C 1
ATOM 2161 O O . SER A 1 274 ? 6.941 12.361 19.790 1.00 94.88 274 SER A O 1
ATOM 2163 N N . THR A 1 275 ? 7.928 11.490 21.614 1.00 93.12 275 THR A N 1
ATOM 2164 C CA . THR A 1 275 ? 7.984 12.763 22.356 1.00 93.12 275 THR A CA 1
ATOM 2165 C C . THR A 1 275 ? 8.972 13.765 21.748 1.00 93.12 275 THR A C 1
ATOM 2167 O O . THR A 1 275 ? 8.906 14.954 22.053 1.00 93.12 275 THR A O 1
ATOM 2170 N N . SER A 1 276 ? 9.861 13.277 20.878 1.00 94.94 276 SER A N 1
ATOM 2171 C CA . SER A 1 276 ? 10.865 14.040 20.135 1.00 94.94 276 SER A CA 1
ATOM 2172 C C . SER A 1 276 ? 10.685 13.764 18.633 1.00 94.94 276 SER A C 1
ATOM 2174 O O . SER A 1 276 ? 11.388 12.916 18.074 1.00 94.94 276 SER A O 1
ATOM 2176 N N . PRO A 1 277 ? 9.670 14.363 17.986 1.00 95.19 277 PRO A N 1
ATOM 2177 C CA . PRO A 1 277 ? 9.425 14.193 16.555 1.00 95.19 277 PRO A CA 1
ATOM 2178 C C . PRO A 1 277 ? 10.550 14.812 15.715 1.00 95.19 277 PRO A C 1
ATOM 2180 O O . PRO A 1 277 ? 11.089 15.851 16.078 1.00 95.19 277 PRO A O 1
ATOM 2183 N N . PHE A 1 278 ? 10.867 14.219 14.561 1.00 96.50 278 PHE A N 1
ATOM 2184 C CA . PHE A 1 278 ? 11.863 14.773 13.640 1.00 96.50 278 PHE A CA 1
ATOM 2185 C C . PHE A 1 278 ? 11.220 15.848 12.746 1.00 96.50 278 PHE A C 1
ATOM 2187 O O . PHE A 1 278 ? 10.433 15.545 11.844 1.00 96.50 278 PHE A O 1
ATOM 2194 N N . TYR A 1 279 ? 11.529 17.119 13.015 1.00 96.00 279 TYR A N 1
ATOM 2195 C CA . TYR A 1 279 ? 10.883 18.289 12.398 1.00 96.00 279 TYR A CA 1
ATOM 2196 C C . TYR A 1 279 ? 10.952 18.309 10.857 1.00 96.00 279 TYR A C 1
ATOM 2198 O O . TYR A 1 279 ? 9.955 18.685 10.236 1.00 96.00 279 TYR A O 1
ATOM 2206 N N . PRO A 1 280 ? 12.035 17.851 10.198 1.00 97.25 280 PRO A N 1
ATOM 2207 C CA . PRO A 1 280 ? 12.080 17.719 8.740 1.00 97.25 280 PRO A CA 1
ATOM 2208 C C . PRO A 1 280 ? 11.013 16.787 8.150 1.00 97.25 280 PRO A C 1
ATOM 2210 O O . PRO A 1 280 ? 10.466 17.093 7.091 1.00 97.25 280 PRO A O 1
ATOM 2213 N N . LEU A 1 281 ? 10.647 15.696 8.838 1.00 98.12 281 LEU A N 1
ATOM 2214 C CA . LEU A 1 281 ? 9.533 14.838 8.400 1.00 98.12 281 LEU A CA 1
ATOM 2215 C C . LEU A 1 281 ? 8.201 15.585 8.487 1.00 98.12 281 LEU A C 1
ATOM 2217 O O . LEU A 1 281 ? 7.358 15.469 7.599 1.00 98.12 281 LEU A O 1
ATOM 2221 N N . PHE A 1 282 ? 8.016 16.376 9.544 1.00 98.06 282 PHE A N 1
ATOM 2222 C CA . PHE A 1 282 ? 6.819 17.195 9.715 1.00 98.06 282 PHE A CA 1
ATOM 2223 C C . PHE A 1 282 ? 6.722 18.281 8.635 1.00 98.06 282 PHE A C 1
ATOM 2225 O O . PHE A 1 282 ? 5.657 18.486 8.056 1.00 98.06 282 PHE A O 1
ATOM 2232 N N . ALA A 1 283 ? 7.838 18.939 8.316 1.00 98.00 283 ALA A N 1
ATOM 2233 C CA . ALA A 1 283 ? 7.903 19.934 7.251 1.00 98.00 283 ALA A CA 1
ATOM 2234 C C . ALA A 1 283 ? 7.573 19.326 5.878 1.00 98.00 283 ALA A C 1
ATOM 2236 O O . ALA A 1 283 ? 6.835 19.939 5.110 1.00 98.00 283 ALA A O 1
ATOM 2237 N N . ALA A 1 284 ? 8.036 18.103 5.588 1.00 98.56 284 ALA A N 1
ATOM 2238 C CA . ALA A 1 284 ? 7.679 17.400 4.354 1.00 98.56 284 ALA A CA 1
ATOM 2239 C C . ALA A 1 284 ? 6.157 17.194 4.220 1.00 98.56 284 ALA A C 1
ATOM 2241 O O . ALA A 1 284 ? 5.606 17.385 3.140 1.00 98.56 284 ALA A O 1
ATOM 2242 N N . LEU A 1 285 ? 5.458 16.887 5.319 1.00 98.75 285 LEU A N 1
ATOM 2243 C CA . LEU A 1 285 ? 3.995 16.757 5.333 1.00 98.75 285 LEU A CA 1
ATOM 2244 C C . LEU A 1 285 ? 3.265 18.089 5.083 1.00 98.75 285 LEU A C 1
ATOM 2246 O O . LEU A 1 285 ? 2.240 18.092 4.399 1.00 98.75 285 LEU A O 1
ATOM 2250 N N . ASP A 1 286 ? 3.780 19.209 5.604 1.00 98.56 286 ASP A N 1
ATOM 2251 C CA . ASP A 1 286 ? 3.231 20.544 5.308 1.00 98.56 286 ASP A CA 1
ATOM 2252 C C . ASP A 1 286 ? 3.436 20.907 3.831 1.00 98.56 286 ASP A C 1
ATOM 2254 O O . ASP A 1 286 ? 2.502 21.317 3.139 1.00 98.56 286 ASP A O 1
ATOM 2258 N N . VAL A 1 287 ? 4.647 20.688 3.311 1.00 98.56 287 VAL A N 1
ATOM 2259 C CA . VAL A 1 287 ? 4.973 20.955 1.904 1.00 98.56 287 VAL A CA 1
ATOM 2260 C C . VAL A 1 287 ? 4.138 20.079 0.969 1.00 98.56 287 VAL A C 1
ATOM 2262 O O . VAL A 1 287 ? 3.619 20.599 -0.016 1.00 98.56 287 VAL A O 1
ATOM 2265 N N . ASN A 1 288 ? 3.907 18.803 1.301 1.00 98.69 288 ASN A N 1
ATOM 2266 C CA . ASN A 1 288 ? 3.006 17.932 0.543 1.00 98.69 288 ASN A CA 1
ATOM 2267 C C . ASN A 1 288 ? 1.614 18.552 0.365 1.00 98.69 288 ASN A C 1
ATOM 2269 O O . ASN A 1 288 ? 1.089 18.594 -0.747 1.00 98.69 288 ASN A O 1
ATOM 2273 N N . ALA A 1 289 ? 1.019 19.069 1.444 1.00 98.44 289 ALA A N 1
ATOM 2274 C CA . ALA A 1 289 ? -0.292 19.708 1.371 1.00 98.44 289 ALA A CA 1
ATOM 2275 C C . ALA A 1 289 ? -0.264 20.958 0.475 1.00 98.44 289 ALA A C 1
ATOM 2277 O O . ALA A 1 289 ? -1.194 21.191 -0.292 1.00 98.44 289 ALA A O 1
ATOM 2278 N N . ARG A 1 290 ? 0.816 21.746 0.522 1.00 98.06 290 ARG A N 1
ATOM 2279 C CA . ARG A 1 290 ? 0.985 22.941 -0.325 1.00 98.06 290 ARG A CA 1
ATOM 2280 C C . ARG A 1 290 ? 1.161 22.598 -1.802 1.00 98.06 290 ARG A C 1
ATOM 2282 O O . ARG A 1 290 ? 0.566 23.274 -2.633 1.00 98.06 290 ARG A O 1
ATOM 2289 N N . ILE A 1 291 ? 1.906 21.538 -2.121 1.00 97.56 291 ILE A N 1
ATOM 2290 C CA . ILE A 1 291 ? 2.072 21.012 -3.489 1.00 97.56 291 ILE A CA 1
ATOM 2291 C C . ILE A 1 291 ? 0.708 20.675 -4.109 1.00 97.56 291 ILE A C 1
ATOM 2293 O O . ILE A 1 291 ? 0.463 20.981 -5.276 1.00 97.56 291 ILE A O 1
ATOM 2297 N N . HIS A 1 292 ? -0.197 20.089 -3.321 1.00 97.62 292 HIS A N 1
ATOM 2298 C CA . HIS A 1 292 ? -1.514 19.657 -3.791 1.00 97.62 292 HIS A CA 1
ATOM 2299 C C . HIS A 1 292 ? -2.589 20.758 -3.766 1.00 97.62 292 HIS A C 1
ATOM 2301 O O . HIS A 1 292 ? -3.669 20.588 -4.334 1.00 97.62 292 HIS A O 1
ATOM 2307 N N . ALA A 1 293 ? -2.311 21.903 -3.143 1.00 96.56 293 ALA A N 1
ATOM 2308 C CA . ALA A 1 293 ? -3.266 22.994 -3.012 1.00 96.56 293 ALA A CA 1
ATOM 2309 C C . ALA A 1 293 ? -3.461 23.791 -4.318 1.00 96.56 293 ALA A C 1
ATOM 2311 O O . ALA A 1 293 ? -2.653 23.752 -5.245 1.00 96.56 293 ALA A O 1
ATOM 2312 N N . GLY A 1 294 ? -4.553 24.563 -4.378 1.00 89.81 294 GLY A N 1
ATOM 2313 C CA . GLY A 1 294 ? -4.740 25.615 -5.387 1.00 89.81 294 GLY A CA 1
ATOM 2314 C C . GLY A 1 294 ? -4.832 25.142 -6.843 1.00 89.81 294 GLY A C 1
ATOM 2315 O O . GLY A 1 294 ? -4.574 25.930 -7.742 1.00 89.81 294 GLY A O 1
ATOM 2316 N N . GLY A 1 295 ? -5.167 23.870 -7.088 1.00 92.50 295 GLY A N 1
ATOM 2317 C CA . GLY A 1 295 ? -5.269 23.292 -8.436 1.00 92.50 295 GLY A CA 1
ATOM 2318 C C . GLY A 1 295 ? -3.955 22.739 -9.000 1.00 92.50 295 GLY A C 1
ATOM 2319 O O . GLY A 1 295 ? -4.002 21.936 -9.928 1.00 92.50 295 GLY A O 1
ATOM 2320 N N . SER A 1 296 ? -2.808 23.068 -8.394 1.00 93.00 296 SER A N 1
ATOM 2321 C CA . SER A 1 296 ? -1.491 22.547 -8.791 1.00 93.00 296 SER A CA 1
ATOM 2322 C C . SER A 1 296 ? -1.446 21.017 -8.735 1.00 93.00 296 SER A C 1
ATOM 2324 O O . SER A 1 296 ? -1.070 20.369 -9.710 1.00 93.00 296 SER A O 1
ATOM 2326 N N . GLY A 1 297 ? -1.931 20.427 -7.634 1.00 94.44 297 GLY A N 1
ATOM 2327 C CA . GLY A 1 297 ? -2.022 18.972 -7.484 1.00 94.44 297 GLY A CA 1
ATOM 2328 C C . GLY A 1 297 ? -2.832 18.311 -8.596 1.00 94.44 297 GLY A C 1
ATOM 2329 O O . GLY A 1 297 ? -2.378 17.331 -9.174 1.00 94.44 297 GLY A O 1
ATOM 2330 N N . LYS A 1 298 ? -3.992 18.888 -8.946 1.00 96.56 298 LYS A N 1
ATOM 2331 C CA . LYS A 1 298 ? -4.838 18.369 -10.030 1.00 96.56 298 LYS A CA 1
ATOM 2332 C C . LYS A 1 298 ? -4.100 18.370 -11.366 1.00 96.56 298 LYS A C 1
ATOM 2334 O O . LYS A 1 298 ? -4.132 17.376 -12.075 1.00 96.56 298 LYS A O 1
ATOM 2339 N N . HIS A 1 299 ? -3.404 19.460 -11.687 1.00 97.31 299 HIS A N 1
ATOM 2340 C CA . HIS A 1 299 ? -2.637 19.558 -12.927 1.00 97.31 299 HIS A CA 1
ATOM 2341 C C . HIS A 1 299 ? -1.489 18.536 -12.984 1.00 97.31 299 HIS A C 1
ATOM 2343 O O . HIS A 1 299 ? -1.402 17.778 -13.943 1.00 97.31 299 HIS A O 1
ATOM 2349 N N . MET A 1 300 ? -0.660 18.451 -11.937 1.00 97.56 300 MET A N 1
ATOM 2350 C CA . MET A 1 300 ? 0.476 17.517 -11.892 1.00 97.56 300 MET A CA 1
ATOM 2351 C C . MET A 1 300 ? 0.045 16.051 -11.984 1.00 97.56 300 MET A C 1
ATOM 2353 O O . MET A 1 300 ? 0.648 15.270 -12.718 1.00 97.56 300 MET A O 1
ATOM 2357 N N . TRP A 1 301 ? -1.006 15.667 -11.256 1.00 98.38 301 TRP A N 1
ATOM 2358 C CA . TRP A 1 301 ? -1.537 14.308 -11.335 1.00 98.38 301 TRP A CA 1
ATOM 2359 C C . TRP A 1 301 ? -2.178 14.016 -12.684 1.00 98.38 301 TRP A C 1
ATOM 2361 O O . TRP A 1 301 ? -2.082 12.889 -13.167 1.00 98.38 301 TRP A O 1
ATOM 2371 N N . MET A 1 302 ? -2.770 15.026 -13.324 1.00 98.19 302 MET A N 1
ATOM 2372 C CA . MET A 1 302 ? -3.331 14.842 -14.649 1.00 98.19 302 MET A CA 1
ATOM 2373 C C . MET A 1 302 ? -2.234 14.552 -15.690 1.00 98.19 302 MET A C 1
ATOM 2375 O O . MET A 1 302 ? -2.342 13.612 -16.473 1.00 98.19 302 MET A O 1
ATOM 2379 N N . GLU A 1 303 ? -1.120 15.281 -15.649 1.00 98.31 303 GLU A N 1
ATOM 2380 C CA . GLU A 1 303 ? 0.028 14.996 -16.521 1.00 98.31 303 GLU A CA 1
ATOM 2381 C C . GLU A 1 303 ? 0.659 13.623 -16.222 1.00 98.31 303 GLU A C 1
ATOM 2383 O O . GLU A 1 303 ? 1.006 12.888 -17.146 1.00 98.31 303 GLU A O 1
ATOM 2388 N N . CYS A 1 304 ? 0.717 13.215 -14.948 1.00 98.62 304 CYS A N 1
ATOM 2389 C CA . CYS A 1 304 ? 1.163 11.875 -14.546 1.00 98.62 304 CYS A CA 1
ATOM 2390 C C . CYS A 1 304 ? 0.297 10.758 -15.163 1.00 98.62 304 CYS A C 1
ATOM 2392 O O . CYS A 1 304 ? 0.826 9.802 -15.730 1.00 98.62 304 CYS A O 1
ATOM 2394 N N . VAL A 1 305 ? -1.033 10.884 -15.108 1.00 98.69 305 VAL A N 1
ATOM 2395 C CA . VAL A 1 305 ? -1.952 9.896 -15.700 1.00 98.69 305 VAL A CA 1
ATOM 2396 C C . VAL A 1 305 ? -1.801 9.844 -17.221 1.00 98.69 305 VAL A C 1
ATOM 2398 O O . VAL A 1 305 ? -1.751 8.747 -17.774 1.00 98.69 305 VAL A O 1
ATOM 2401 N N . LYS A 1 306 ? -1.666 10.990 -17.905 1.00 98.81 306 LYS A N 1
ATOM 2402 C CA . LYS A 1 306 ? -1.414 11.019 -19.359 1.00 98.81 306 LYS A CA 1
ATOM 2403 C C . LYS A 1 306 ? -0.108 10.323 -19.718 1.00 98.81 306 LYS A C 1
ATOM 2405 O O . LYS A 1 306 ? -0.099 9.478 -20.606 1.00 98.81 306 LYS A O 1
ATOM 2410 N N . LEU A 1 307 ? 0.971 10.613 -18.990 1.00 98.81 307 LEU A N 1
ATOM 2411 C CA . LEU A 1 307 ? 2.257 9.942 -19.175 1.00 98.81 307 LEU A CA 1
ATOM 2412 C C . LEU A 1 307 ? 2.139 8.426 -18.950 1.00 98.81 307 LEU A C 1
ATOM 2414 O O . LEU A 1 307 ? 2.680 7.633 -19.722 1.00 98.81 307 LEU A O 1
ATOM 2418 N N . GLY A 1 308 ? 1.392 8.013 -17.925 1.00 98.75 308 GLY A N 1
ATOM 2419 C CA . GLY A 1 308 ? 1.082 6.611 -17.672 1.00 98.75 308 GLY A CA 1
ATOM 2420 C C . GLY A 1 308 ? 0.277 5.960 -18.801 1.00 98.75 308 GLY A C 1
ATOM 2421 O O . GLY A 1 308 ? 0.501 4.788 -19.099 1.00 98.75 308 GLY A O 1
ATOM 2422 N N . ILE A 1 309 ? -0.647 6.685 -19.436 1.00 98.88 309 ILE A N 1
ATOM 2423 C CA . ILE A 1 309 ? -1.400 6.203 -20.602 1.00 98.88 309 ILE A CA 1
ATOM 2424 C C . ILE A 1 309 ? -0.467 6.025 -21.799 1.00 98.88 309 ILE A C 1
ATOM 2426 O O . ILE A 1 309 ? -0.419 4.931 -22.352 1.00 98.88 309 ILE A O 1
ATOM 2430 N N . GLU A 1 310 ? 0.319 7.045 -22.149 1.00 98.81 310 GLU A N 1
ATOM 2431 C CA . GLU A 1 310 ? 1.267 6.975 -23.271 1.00 98.81 310 GLU A CA 1
ATOM 2432 C C . GLU A 1 310 ? 2.280 5.841 -23.099 1.00 98.81 310 GLU A C 1
ATOM 2434 O O . GLU A 1 310 ? 2.530 5.082 -24.029 1.00 98.81 310 GLU A O 1
ATOM 2439 N N . THR A 1 311 ? 2.788 5.637 -21.881 1.00 98.88 311 THR A N 1
ATOM 2440 C CA . THR A 1 311 ? 3.692 4.514 -21.591 1.00 98.88 311 THR A CA 1
ATOM 2441 C C . THR A 1 311 ? 3.030 3.167 -21.889 1.00 98.88 311 THR A C 1
ATOM 2443 O O . THR A 1 311 ? 3.649 2.284 -22.479 1.00 98.88 311 THR A O 1
ATOM 2446 N N . ARG A 1 312 ? 1.760 2.986 -21.496 1.00 98.81 312 ARG A N 1
ATOM 2447 C CA . ARG A 1 312 ? 1.019 1.746 -21.772 1.00 98.81 312 ARG A CA 1
ATOM 2448 C C . ARG A 1 312 ? 0.808 1.541 -23.270 1.00 98.81 312 ARG A C 1
ATOM 2450 O O . ARG A 1 312 ? 0.924 0.411 -23.727 1.00 98.81 312 ARG A O 1
ATOM 2457 N N . LYS A 1 313 ? 0.555 2.612 -24.029 1.00 98.81 313 LYS A N 1
ATOM 2458 C CA . LYS A 1 313 ? 0.471 2.548 -25.496 1.00 98.81 313 LYS A CA 1
ATOM 2459 C C . LYS A 1 313 ? 1.789 2.096 -26.112 1.00 98.81 313 LYS A C 1
ATOM 2461 O O . LYS A 1 313 ? 1.800 1.130 -26.858 1.00 98.81 313 LYS A O 1
ATOM 2466 N N . MET A 1 314 ? 2.900 2.712 -25.709 1.00 98.62 314 MET A N 1
ATOM 2467 C CA . MET A 1 314 ? 4.233 2.335 -26.183 1.00 98.62 314 MET A CA 1
ATOM 2468 C C . MET A 1 314 ? 4.557 0.864 -25.901 1.00 98.62 314 MET A C 1
ATOM 2470 O O . MET A 1 314 ? 5.098 0.188 -26.769 1.00 98.62 314 MET A O 1
ATOM 2474 N N . LEU A 1 315 ? 4.202 0.357 -24.714 1.00 98.69 315 LEU A N 1
ATOM 2475 C CA . LEU A 1 315 ? 4.347 -1.065 -24.390 1.00 98.69 315 LEU A CA 1
ATOM 2476 C C . LEU A 1 315 ? 3.496 -1.943 -25.314 1.00 98.69 315 LEU A C 1
ATOM 2478 O O . LEU A 1 315 ? 4.010 -2.913 -25.851 1.00 98.69 315 LEU A O 1
ATOM 2482 N N . LEU A 1 316 ? 2.227 -1.594 -25.536 1.00 98.38 316 LEU A N 1
ATOM 2483 C CA . LEU A 1 316 ? 1.331 -2.345 -26.426 1.00 98.38 316 LEU A CA 1
ATOM 2484 C C . LEU A 1 316 ? 1.778 -2.325 -27.897 1.00 98.38 316 LEU A C 1
ATOM 2486 O O . LEU A 1 316 ? 1.475 -3.263 -28.629 1.00 98.38 316 LEU A O 1
ATOM 2490 N N . ASP A 1 317 ? 2.478 -1.275 -28.326 1.00 97.69 317 ASP A N 1
ATOM 2491 C CA . ASP A 1 317 ? 2.954 -1.125 -29.704 1.00 97.69 317 ASP A CA 1
ATOM 2492 C C . ASP A 1 317 ? 4.317 -1.797 -29.948 1.00 97.69 317 ASP A C 1
ATOM 2494 O O . ASP A 1 317 ? 4.615 -2.191 -31.076 1.00 97.69 317 ASP A O 1
ATOM 2498 N N . GLN A 1 318 ? 5.164 -1.905 -28.917 1.00 97.75 318 GLN A N 1
ATOM 2499 C CA . GLN A 1 318 ? 6.557 -2.364 -29.048 1.00 97.75 318 GLN A CA 1
ATOM 2500 C C . GLN A 1 318 ? 6.830 -3.739 -28.434 1.00 97.75 318 GLN A C 1
ATOM 2502 O O . GLN A 1 318 ? 7.832 -4.360 -28.783 1.00 97.75 318 GLN A O 1
ATOM 2507 N N . CYS A 1 319 ? 5.985 -4.195 -27.510 1.00 98.06 319 CYS A N 1
ATOM 2508 C CA . CYS A 1 319 ? 6.155 -5.442 -26.769 1.00 98.06 319 CYS A CA 1
ATOM 2509 C C . CYS A 1 319 ? 5.007 -6.407 -27.088 1.00 98.06 319 CYS A C 1
ATOM 2511 O O . CYS A 1 319 ? 3.883 -5.994 -27.372 1.00 98.06 319 CYS A O 1
ATOM 2513 N N . SER A 1 320 ? 5.283 -7.707 -27.019 1.00 96.31 320 SER A N 1
ATOM 2514 C CA . SER A 1 320 ? 4.297 -8.764 -27.287 1.00 96.31 320 SER A CA 1
ATOM 2515 C C . SER A 1 320 ? 4.089 -9.719 -26.112 1.00 96.31 320 SER A C 1
ATOM 2517 O O . SER A 1 320 ? 3.081 -10.426 -26.065 1.00 96.31 320 SER A O 1
ATOM 2519 N N . MET A 1 321 ? 5.014 -9.737 -25.149 1.00 97.38 321 MET A N 1
ATOM 2520 C CA . MET A 1 321 ? 5.010 -10.663 -24.017 1.00 97.38 321 MET A CA 1
ATOM 2521 C C . MET A 1 321 ? 4.657 -9.960 -22.704 1.00 97.38 321 MET A C 1
ATOM 2523 O O . MET A 1 321 ? 3.837 -10.461 -21.935 1.00 97.38 321 MET A O 1
ATOM 2527 N N . ILE A 1 322 ? 5.275 -8.812 -22.430 1.00 98.12 322 ILE A N 1
ATOM 2528 C CA . ILE A 1 322 ? 5.144 -8.044 -21.193 1.00 98.12 322 ILE A CA 1
ATOM 2529 C C . ILE A 1 322 ? 4.175 -6.888 -21.432 1.00 98.12 322 ILE A C 1
ATOM 2531 O O . ILE A 1 322 ? 4.544 -5.830 -21.941 1.00 98.12 322 ILE A O 1
ATOM 2535 N N . LEU A 1 323 ? 2.914 -7.098 -21.066 1.00 97.56 323 LEU A N 1
ATOM 2536 C CA . LEU A 1 323 ? 1.813 -6.212 -21.447 1.00 97.56 323 LEU A CA 1
ATOM 2537 C C . LEU A 1 323 ? 1.205 -5.498 -20.234 1.00 97.56 323 LEU A C 1
ATOM 2539 O O . LEU A 1 323 ? 1.178 -6.066 -19.137 1.00 97.56 323 LEU A O 1
ATOM 2543 N N . PRO A 1 324 ? 0.702 -4.260 -20.394 1.00 98.00 324 PRO A N 1
ATOM 2544 C CA . PRO A 1 324 ? 0.005 -3.563 -19.323 1.00 98.00 324 PRO A CA 1
ATOM 2545 C C . PRO A 1 324 ? -1.351 -4.206 -19.018 1.00 98.00 324 PRO A C 1
ATOM 2547 O O . PRO A 1 324 ? -2.092 -4.590 -19.920 1.00 98.00 324 PRO A O 1
ATOM 2550 N N . PHE A 1 325 ? -1.702 -4.267 -17.734 1.00 96.81 325 PHE A N 1
ATOM 2551 C CA . PHE A 1 325 ? -2.986 -4.796 -17.279 1.00 96.81 325 PHE A CA 1
ATOM 2552 C C . PHE A 1 325 ? -4.094 -3.737 -17.414 1.00 96.81 325 PHE A C 1
ATOM 2554 O O . PHE A 1 325 ? -4.348 -2.959 -16.493 1.00 96.81 325 PHE A O 1
ATOM 2561 N N . VAL A 1 326 ? -4.714 -3.680 -18.594 1.00 97.06 326 VAL A N 1
ATOM 2562 C CA . VAL A 1 326 ? -5.815 -2.768 -18.962 1.00 97.06 326 VAL A CA 1
ATOM 2563 C C . VAL A 1 326 ? -6.852 -3.497 -19.832 1.00 97.06 326 VAL A C 1
ATOM 2565 O O . VAL A 1 326 ? -6.518 -4.535 -20.413 1.00 97.06 326 VAL A O 1
ATOM 2568 N N . PRO A 1 327 ? -8.087 -2.972 -19.975 1.00 95.81 327 PRO A N 1
ATOM 2569 C CA . PRO A 1 327 ? -9.054 -3.520 -20.922 1.00 95.81 327 PRO A CA 1
ATOM 2570 C C . PRO A 1 327 ? -8.465 -3.577 -22.340 1.00 95.81 327 PRO A C 1
ATOM 2572 O O . PRO A 1 327 ? -7.895 -2.584 -22.787 1.00 95.81 327 PRO A O 1
ATOM 2575 N N . PRO A 1 328 ? -8.607 -4.687 -23.084 1.00 95.00 328 PRO A N 1
ATOM 2576 C CA . PRO A 1 328 ? -8.002 -4.812 -24.412 1.00 95.00 328 PRO A CA 1
ATOM 2577 C C . PRO A 1 328 ? -8.706 -3.955 -25.475 1.00 95.00 328 PRO A C 1
ATOM 2579 O O . PRO A 1 328 ? -8.068 -3.440 -26.395 1.00 95.00 328 PRO A O 1
ATOM 2582 N N . VAL A 1 329 ? -10.029 -3.801 -25.367 1.00 95.94 329 VAL A N 1
ATOM 2583 C CA . VAL A 1 329 ? -10.878 -3.109 -26.346 1.00 95.94 329 VAL A CA 1
ATOM 2584 C C . VAL A 1 329 ? -11.897 -2.248 -25.609 1.00 95.94 329 VAL A C 1
ATOM 2586 O O . VAL A 1 329 ? -12.569 -2.733 -24.708 1.00 95.94 329 VAL A O 1
ATOM 2589 N N . ILE A 1 330 ? -12.053 -0.996 -26.039 1.00 96.31 330 ILE A N 1
ATOM 2590 C CA . ILE A 1 330 ? -13.089 -0.066 -25.567 1.00 96.31 330 ILE A CA 1
ATOM 2591 C C . ILE A 1 330 ? -13.835 0.475 -26.785 1.00 96.31 330 ILE A C 1
ATOM 2593 O O . ILE A 1 330 ? -13.208 0.896 -27.761 1.00 96.31 330 ILE A O 1
ATOM 2597 N N . ASP A 1 331 ? -15.170 0.449 -26.749 1.00 94.50 331 ASP A N 1
ATOM 2598 C CA . ASP A 1 331 ? -16.043 0.929 -27.832 1.00 94.50 331 ASP A CA 1
ATOM 2599 C C . ASP A 1 331 ? -15.658 0.353 -29.221 1.00 94.50 331 ASP A C 1
ATOM 2601 O O . ASP A 1 331 ? -15.650 1.048 -30.239 1.00 94.50 331 ASP A O 1
ATOM 2605 N N . GLY A 1 332 ? -15.285 -0.936 -29.259 1.00 94.75 332 GLY A N 1
ATOM 2606 C CA . GLY A 1 332 ? -14.912 -1.664 -30.481 1.00 94.75 332 GLY A CA 1
ATOM 2607 C C . GLY A 1 332 ? -13.523 -1.343 -31.049 1.00 94.75 332 GLY A C 1
ATOM 2608 O O . GLY A 1 332 ? -13.197 -1.812 -32.139 1.00 94.75 332 GLY A O 1
ATOM 2609 N N . LYS A 1 333 ? -12.696 -0.561 -30.343 1.00 97.00 333 LYS A N 1
ATOM 2610 C CA . LYS A 1 333 ? -11.326 -0.209 -30.754 1.00 97.00 333 LYS A CA 1
ATOM 2611 C C . LYS A 1 333 ? -10.289 -0.658 -29.715 1.00 97.00 333 LYS A C 1
ATOM 2613 O O . LYS A 1 333 ? -10.585 -0.562 -28.522 1.00 97.00 333 LYS A O 1
ATOM 2618 N N . PRO A 1 334 ? -9.082 -1.093 -30.136 1.00 97.88 334 PRO A N 1
ATOM 2619 C CA . PRO A 1 334 ? -7.981 -1.378 -29.216 1.00 97.88 334 PRO A CA 1
ATOM 2620 C C . PRO A 1 334 ? -7.694 -0.198 -28.285 1.00 97.88 334 PRO A C 1
ATOM 2622 O O . PRO A 1 334 ? -7.746 0.956 -28.719 1.00 97.88 334 PRO A O 1
ATOM 2625 N N . TRP A 1 335 ? -7.398 -0.486 -27.018 1.00 98.25 335 TRP A N 1
ATOM 2626 C CA . TRP A 1 335 ? -7.227 0.520 -25.964 1.00 98.25 335 TRP A CA 1
ATOM 2627 C C . TRP A 1 335 ? -6.224 1.620 -26.334 1.00 98.25 335 TRP A C 1
ATOM 2629 O O . TRP A 1 335 ? -6.506 2.806 -26.156 1.00 98.25 335 TRP A O 1
ATOM 2639 N N . GLN A 1 336 ? -5.091 1.246 -26.933 1.00 98.12 336 GLN A N 1
ATOM 2640 C CA . GLN A 1 336 ? -4.023 2.173 -27.304 1.00 98.12 336 GLN A CA 1
ATOM 2641 C C . GLN A 1 336 ? -4.366 3.109 -28.473 1.00 98.12 336 GLN A C 1
ATOM 2643 O O . GLN A 1 336 ? -3.714 4.136 -28.643 1.00 98.12 336 GLN A O 1
ATOM 2648 N N . HIS A 1 337 ? -5.415 2.810 -29.245 1.00 97.88 337 HIS A N 1
ATOM 2649 C CA . HIS A 1 337 ? -5.835 3.617 -30.398 1.00 97.88 337 HIS A CA 1
ATOM 2650 C C . HIS A 1 337 ? -6.799 4.762 -30.042 1.00 97.88 337 HIS A C 1
ATOM 2652 O O . HIS A 1 337 ? -7.299 5.449 -30.935 1.00 97.88 337 HIS A O 1
ATOM 2658 N N . HIS A 1 338 ? -7.107 4.964 -28.759 1.00 98.38 338 HIS A N 1
ATOM 2659 C CA . HIS A 1 338 ? -7.925 6.089 -28.300 1.00 98.38 338 HIS A CA 1
ATOM 2660 C C . HIS A 1 338 ? -7.072 7.311 -27.957 1.00 98.38 338 HIS A C 1
ATOM 2662 O O . HIS A 1 338 ? -5.897 7.197 -27.635 1.00 98.38 338 HIS A O 1
ATOM 2668 N N . GLU A 1 339 ? -7.661 8.504 -28.006 1.00 98.25 339 GLU A N 1
ATOM 2669 C CA . GLU A 1 339 ? -6.968 9.757 -27.672 1.00 98.25 339 GLU A CA 1
ATOM 2670 C C . GLU A 1 339 ? -6.669 9.849 -26.170 1.00 98.25 339 GLU A C 1
ATOM 2672 O O . GLU A 1 339 ? -7.582 9.751 -25.346 1.00 98.25 339 GLU A O 1
ATOM 2677 N N . THR A 1 340 ? -5.415 10.122 -25.806 1.00 98.44 340 THR A N 1
ATOM 2678 C CA . THR A 1 340 ? -4.961 10.138 -24.403 1.00 98.44 340 THR A CA 1
ATOM 2679 C C . THR A 1 340 ? -5.722 11.135 -23.541 1.00 98.44 340 THR A C 1
ATOM 2681 O O . THR A 1 340 ? -6.105 10.800 -22.424 1.00 98.44 340 THR A O 1
ATOM 2684 N N . GLU A 1 341 ? -6.027 12.325 -24.064 1.00 97.62 341 GLU A N 1
ATOM 2685 C CA . GLU A 1 341 ? -6.813 13.339 -23.344 1.00 97.62 341 GLU A CA 1
ATOM 2686 C C . GLU A 1 341 ? -8.220 12.851 -22.972 1.00 97.62 341 GLU A C 1
ATOM 2688 O O . GLU A 1 341 ? -8.749 13.212 -21.920 1.00 97.62 341 GLU A O 1
ATOM 2693 N N . LYS A 1 342 ? -8.832 12.004 -23.809 1.00 97.06 342 LYS A N 1
ATOM 2694 C CA . LYS A 1 342 ? -10.144 11.417 -23.508 1.00 97.06 342 LYS A CA 1
ATOM 2695 C C . LYS A 1 342 ? -10.016 10.332 -22.447 1.00 97.06 342 LYS A C 1
ATOM 2697 O O . LYS A 1 342 ? -10.762 10.349 -21.477 1.00 97.06 342 LYS A O 1
ATOM 2702 N N . MET A 1 343 ? -9.041 9.440 -22.613 1.00 98.19 343 MET A N 1
ATOM 2703 C CA . MET A 1 343 ? -8.775 8.334 -21.686 1.00 98.19 343 MET A CA 1
ATOM 2704 C C . MET A 1 343 ? -8.474 8.842 -20.271 1.00 98.19 343 MET A C 1
ATOM 2706 O O . MET A 1 343 ? -8.991 8.319 -19.293 1.00 98.19 343 MET A O 1
ATOM 2710 N N . ALA A 1 344 ? -7.699 9.921 -20.176 1.00 97.62 344 ALA A N 1
ATOM 2711 C CA . ALA A 1 344 ? -7.354 10.631 -18.948 1.00 97.62 344 ALA A CA 1
ATOM 2712 C C . ALA A 1 344 ? -8.558 11.123 -18.117 1.00 97.62 344 ALA A C 1
ATOM 2714 O O . ALA A 1 344 ? -8.404 11.402 -16.929 1.00 97.62 344 ALA A O 1
ATOM 2715 N N . ASN A 1 345 ? -9.730 11.269 -18.739 1.00 96.25 345 ASN A N 1
ATOM 2716 C CA . ASN A 1 345 ? -10.932 11.830 -18.124 1.00 96.25 345 ASN A CA 1
ATOM 2717 C C . ASN A 1 345 ? -12.126 10.860 -18.141 1.00 96.25 345 ASN A C 1
ATOM 2719 O O . ASN A 1 345 ? -13.228 11.253 -17.759 1.00 96.25 345 ASN A O 1
ATOM 2723 N N . ASP A 1 346 ? -11.934 9.615 -18.577 1.00 95.88 346 ASP A N 1
ATOM 2724 C CA . ASP A 1 346 ? -13.006 8.633 -18.728 1.00 95.88 346 ASP A CA 1
ATOM 2725 C C . ASP A 1 346 ? -12.638 7.325 -18.020 1.00 95.88 346 ASP A C 1
ATOM 2727 O O . ASP A 1 346 ? -11.787 6.555 -18.466 1.00 95.88 346 ASP A O 1
ATOM 2731 N N . VAL A 1 347 ? -13.326 7.063 -16.906 1.00 94.31 347 VAL A N 1
ATOM 2732 C CA . VAL A 1 347 ? -13.091 5.888 -16.058 1.00 94.31 347 VAL A CA 1
ATOM 2733 C C . VAL A 1 347 ? -13.306 4.565 -16.800 1.00 94.31 347 VAL A C 1
ATOM 2735 O O . VAL A 1 347 ? -12.710 3.565 -16.414 1.00 94.31 347 VAL A O 1
ATOM 2738 N N . ARG A 1 348 ? -14.077 4.541 -17.901 1.00 94.94 348 ARG A N 1
ATOM 2739 C CA . ARG A 1 348 ? -14.332 3.319 -18.690 1.00 94.94 348 ARG A CA 1
ATOM 2740 C C . ARG A 1 348 ? -13.052 2.675 -19.225 1.00 94.94 348 ARG A C 1
ATOM 2742 O O . ARG A 1 348 ? -13.016 1.468 -19.413 1.00 94.94 348 ARG A O 1
ATOM 2749 N N . PHE A 1 349 ? -11.988 3.455 -19.427 1.00 97.19 349 PHE A N 1
ATOM 2750 C CA . PHE A 1 349 ? -10.682 2.942 -19.864 1.00 97.19 349 PHE A CA 1
ATOM 2751 C C . PHE A 1 349 ? -9.920 2.174 -18.781 1.00 97.19 349 PHE A C 1
ATOM 2753 O O . PHE A 1 349 ? -8.893 1.563 -19.075 1.00 97.19 349 PHE A O 1
ATOM 2760 N N . PHE A 1 350 ? -10.413 2.216 -17.548 1.00 96.88 350 PHE A N 1
ATOM 2761 C CA . PHE A 1 350 ? -9.818 1.588 -16.380 1.00 96.88 350 PHE A CA 1
ATOM 2762 C C . PHE A 1 350 ? -10.834 0.732 -15.610 1.00 96.88 350 PHE A C 1
ATOM 2764 O O . PHE A 1 350 ? -10.477 0.155 -14.594 1.00 96.88 350 PHE A O 1
ATOM 2771 N N . ASP A 1 351 ? -12.092 0.646 -16.040 1.00 94.75 351 ASP A N 1
ATOM 2772 C CA . ASP A 1 351 ? -13.157 0.000 -15.268 1.00 94.75 351 ASP A CA 1
ATOM 2773 C C . ASP A 1 351 ? -13.001 -1.529 -15.229 1.00 94.75 351 ASP A C 1
ATOM 2775 O O . ASP A 1 351 ? -12.589 -2.150 -16.211 1.00 94.75 351 ASP A O 1
ATOM 2779 N N . PHE A 1 352 ? -13.355 -2.146 -14.100 1.00 95.88 352 PHE A N 1
ATOM 2780 C CA . PHE A 1 352 ? -13.487 -3.601 -14.013 1.00 95.88 352 PHE A CA 1
ATOM 2781 C C . PHE A 1 352 ? -14.940 -3.989 -14.290 1.00 95.88 352 PHE A C 1
ATOM 2783 O O . PHE A 1 352 ? -15.747 -4.132 -13.368 1.00 95.88 352 PHE A O 1
ATOM 2790 N N . VAL A 1 353 ? -15.282 -4.147 -15.570 1.00 95.44 353 VAL A N 1
ATOM 2791 C CA . VAL A 1 353 ? -16.647 -4.483 -15.990 1.00 95.44 353 VAL A CA 1
ATOM 2792 C C . VAL A 1 353 ? -16.967 -5.944 -15.634 1.00 95.44 353 VAL A C 1
ATOM 2794 O O . VAL A 1 353 ? -16.301 -6.855 -16.126 1.00 95.44 353 VAL A O 1
ATOM 2797 N N . PRO A 1 354 ? -18.003 -6.217 -14.815 1.00 94.06 354 PRO A N 1
ATOM 2798 C CA . PRO A 1 354 ? -18.325 -7.578 -14.401 1.00 94.06 354 PRO A CA 1
ATOM 2799 C C . PRO A 1 354 ? -18.527 -8.537 -15.578 1.00 94.06 354 PRO A C 1
ATOM 2801 O O . PRO A 1 354 ? -19.295 -8.265 -16.499 1.00 94.06 354 PRO A O 1
ATOM 2804 N N . GLY A 1 355 ? -17.875 -9.698 -15.506 1.00 89.06 355 GLY A N 1
ATOM 2805 C CA . GLY A 1 355 ? -17.967 -10.744 -16.525 1.00 89.06 355 GLY A CA 1
ATOM 2806 C C . GLY A 1 355 ? -16.979 -10.601 -17.685 1.00 89.06 355 GLY A C 1
ATOM 2807 O O . GLY A 1 355 ? -16.921 -11.502 -18.521 1.00 89.06 355 GLY A O 1
ATOM 2808 N N . GLU A 1 356 ? -16.177 -9.534 -17.746 1.00 92.19 356 GLU A N 1
ATOM 2809 C CA . GLU A 1 356 ? -15.086 -9.458 -18.714 1.00 92.19 356 GLU A CA 1
ATOM 2810 C C . GLU A 1 356 ? -13.914 -10.370 -18.324 1.00 92.19 356 GLU A C 1
ATOM 2812 O O . GLU A 1 356 ? -13.429 -10.392 -17.192 1.00 92.19 356 GLU A O 1
ATOM 2817 N N . ASN A 1 357 ? -13.412 -11.127 -19.301 1.00 91.44 357 ASN A N 1
ATOM 2818 C CA . ASN A 1 357 ? -12.415 -12.162 -19.029 1.00 91.44 357 ASN A CA 1
ATOM 2819 C C . ASN A 1 357 ? -11.000 -11.610 -18.802 1.00 91.44 357 ASN A C 1
ATOM 2821 O O . ASN A 1 357 ? -10.186 -12.296 -18.201 1.00 91.44 357 ASN A O 1
ATOM 2825 N N . TRP A 1 358 ? -10.676 -10.397 -19.266 1.00 92.94 358 TRP A N 1
ATOM 2826 C CA . TRP A 1 358 ? -9.293 -9.894 -19.227 1.00 92.94 358 TRP A CA 1
ATOM 2827 C C . TRP A 1 358 ? -8.769 -9.696 -17.798 1.00 92.94 358 TRP A C 1
ATOM 2829 O O . TRP A 1 358 ? -7.577 -9.882 -17.556 1.00 92.94 358 TRP A O 1
ATOM 2839 N N . HIS A 1 359 ? -9.648 -9.349 -16.850 1.00 93.75 359 HIS A N 1
ATOM 2840 C CA . HIS A 1 359 ? -9.259 -9.141 -15.457 1.00 93.75 359 HIS A CA 1
ATOM 2841 C C . HIS A 1 359 ? -9.489 -10.368 -14.566 1.00 93.75 359 HIS A C 1
ATOM 2843 O O . HIS A 1 359 ? -8.802 -10.509 -13.550 1.00 93.75 359 HIS A O 1
ATOM 2849 N N . ALA A 1 360 ? -10.422 -11.253 -14.943 1.00 92.69 360 ALA A N 1
ATOM 2850 C CA . ALA A 1 360 ? -10.723 -12.522 -14.271 1.00 92.69 360 ALA A CA 1
ATOM 2851 C C . ALA A 1 360 ? -11.003 -12.401 -12.754 1.00 92.69 360 ALA A C 1
ATOM 2853 O O . ALA A 1 360 ? -10.721 -13.314 -11.976 1.00 92.69 360 ALA A O 1
ATOM 2854 N N . PHE A 1 361 ? -11.561 -11.264 -12.326 1.00 94.12 361 PHE A N 1
ATOM 2855 C CA . PHE A 1 361 ? -12.067 -11.089 -10.963 1.00 94.12 361 PHE A CA 1
ATOM 2856 C C . PHE A 1 361 ? -13.524 -11.538 -10.899 1.00 94.12 361 PHE A C 1
ATOM 2858 O O . PHE A 1 361 ? -14.403 -10.943 -11.521 1.00 94.12 361 PHE A O 1
ATOM 2865 N N . GLU A 1 362 ? -13.768 -12.591 -10.127 1.00 90.00 362 GLU A N 1
ATOM 2866 C CA . GLU A 1 362 ? -15.108 -13.062 -9.791 1.00 90.00 362 GLU A CA 1
ATOM 2867 C C . GLU A 1 362 ? -15.698 -12.213 -8.654 1.00 90.00 362 GLU A C 1
ATOM 2869 O O . GLU A 1 362 ? -14.971 -11.701 -7.806 1.00 90.00 362 GLU A O 1
ATOM 2874 N N . GLY A 1 363 ? -17.024 -12.073 -8.618 1.00 91.38 363 GLY A N 1
ATOM 2875 C CA . GLY A 1 363 ? -17.718 -11.437 -7.492 1.00 91.38 363 GLY A CA 1
ATOM 2876 C C . GLY A 1 363 ? -17.742 -9.905 -7.505 1.00 91.38 363 GLY A C 1
ATOM 2877 O O . GLY A 1 363 ? -18.242 -9.313 -6.550 1.00 91.38 363 GLY A O 1
ATOM 2878 N N . TYR A 1 364 ? -17.251 -9.255 -8.563 1.00 96.25 364 TYR A N 1
ATOM 2879 C CA . TYR A 1 364 ? -17.378 -7.805 -8.740 1.00 96.25 364 TYR A CA 1
ATOM 2880 C C . TYR A 1 364 ? -18.765 -7.416 -9.270 1.00 96.25 364 TYR A C 1
ATOM 2882 O O . TYR A 1 364 ? -19.371 -8.135 -10.064 1.00 96.25 364 TYR A O 1
ATOM 2890 N N . ALA A 1 365 ? -19.252 -6.255 -8.840 1.00 95.25 365 ALA A N 1
ATOM 2891 C CA . ALA A 1 365 ? -20.449 -5.596 -9.349 1.00 95.25 365 ALA A CA 1
ATOM 2892 C C . ALA A 1 365 ? -20.089 -4.346 -10.167 1.00 95.25 365 ALA A C 1
ATOM 2894 O O . ALA A 1 365 ? -18.972 -3.832 -10.097 1.00 95.25 365 ALA A O 1
ATOM 2895 N N . GLU A 1 366 ? -21.051 -3.838 -10.939 1.00 94.25 366 GLU A N 1
ATOM 2896 C CA . GLU A 1 366 ? -20.845 -2.644 -11.762 1.00 94.25 366 GLU A CA 1
ATOM 2897 C C . GLU A 1 366 ? -20.396 -1.447 -10.915 1.00 94.25 366 GLU A C 1
ATOM 2899 O O . GLU A 1 366 ? -20.954 -1.182 -9.842 1.00 94.25 366 GLU A O 1
ATOM 2904 N N . LYS A 1 367 ? -19.412 -0.695 -11.430 1.00 92.12 367 LYS A N 1
ATOM 2905 C CA . LYS A 1 367 ? -18.895 0.550 -10.831 1.00 92.12 367 LYS A CA 1
ATOM 2906 C C . LYS A 1 367 ? -18.377 0.389 -9.397 1.00 92.12 367 LYS A C 1
ATOM 2908 O O . LYS A 1 367 ? -18.334 1.368 -8.645 1.00 92.12 367 LYS A O 1
ATOM 2913 N N . GLN A 1 368 ? -18.016 -0.834 -9.012 1.00 95.69 368 GLN A N 1
ATOM 2914 C CA . GLN A 1 368 ? -17.483 -1.143 -7.689 1.00 95.69 368 GLN A CA 1
ATOM 2915 C C . GLN A 1 368 ? -15.979 -0.885 -7.610 1.00 95.69 368 GLN A C 1
ATOM 2917 O O . GLN A 1 368 ? -15.496 -0.355 -6.605 1.00 95.69 368 GLN A O 1
ATOM 2922 N N . TYR A 1 369 ? -15.259 -1.226 -8.679 1.00 97.38 369 TYR A N 1
ATOM 2923 C CA . TYR A 1 369 ? -13.808 -1.157 -8.749 1.00 97.38 369 TYR A CA 1
ATOM 2924 C C . TYR A 1 369 ? -13.339 -0.649 -10.101 1.00 97.38 369 TYR A C 1
ATOM 2926 O O . TYR A 1 369 ? -13.958 -0.943 -11.115 1.00 97.38 369 TYR A O 1
ATOM 2934 N N . PHE A 1 370 ? -12.178 -0.005 -10.121 1.00 94.50 370 PHE A N 1
ATOM 2935 C CA . PHE A 1 370 ? -11.430 0.235 -11.353 1.00 94.50 370 PHE A CA 1
ATOM 2936 C C . PHE A 1 370 ? -9.922 0.087 -11.121 1.00 94.50 370 PHE A C 1
ATOM 2938 O O . PHE A 1 370 ? -9.456 -0.043 -9.984 1.00 94.50 370 PHE A O 1
ATOM 2945 N N . VAL A 1 371 ? -9.170 0.058 -12.217 1.00 97.19 371 VAL A N 1
ATOM 2946 C CA . VAL A 1 371 ? -7.712 0.017 -12.281 1.00 97.19 371 VAL A CA 1
ATOM 2947 C C . VAL A 1 371 ? -7.154 1.383 -11.912 1.00 97.19 371 VAL A C 1
ATOM 2949 O O . VAL A 1 371 ? -7.491 2.404 -12.506 1.00 97.19 371 VAL A O 1
ATOM 2952 N N . ASP A 1 372 ? -6.237 1.405 -10.962 1.00 98.31 372 ASP A N 1
ATOM 2953 C CA . ASP A 1 372 ? -5.510 2.608 -10.600 1.00 98.31 372 ASP A CA 1
ATOM 2954 C C . ASP A 1 372 ? -4.587 3.066 -11.754 1.00 98.31 372 ASP A C 1
ATOM 2956 O O . ASP A 1 372 ? -3.598 2.388 -12.066 1.00 98.31 372 ASP A O 1
ATOM 2960 N N . PRO A 1 373 ? -4.847 4.227 -12.387 1.00 97.94 373 PRO A N 1
ATOM 2961 C CA . PRO A 1 373 ? -4.063 4.692 -13.532 1.00 97.94 373 PRO A CA 1
ATOM 2962 C C . PRO A 1 373 ? -2.602 4.998 -13.159 1.00 97.94 373 PRO A C 1
ATOM 2964 O O . PRO A 1 373 ? -1.714 4.901 -14.016 1.00 97.94 373 PRO A O 1
ATOM 2967 N N . CYS A 1 374 ? -2.337 5.305 -11.884 1.00 98.31 374 CYS A N 1
ATOM 2968 C CA . CYS A 1 374 ? -1.021 5.638 -11.342 1.00 98.31 374 CYS A CA 1
ATOM 2969 C C . CYS A 1 374 ? -0.246 4.402 -10.849 1.00 98.31 374 CYS A C 1
ATOM 2971 O O . CYS A 1 374 ? 0.827 4.535 -10.252 1.00 98.31 374 CYS A O 1
ATOM 2973 N N . LYS A 1 375 ? -0.756 3.194 -11.111 1.00 98.38 375 LYS A N 1
ATOM 2974 C CA . LYS A 1 375 ? -0.036 1.931 -10.934 1.00 98.38 375 LYS A CA 1
ATOM 2975 C C . LYS A 1 375 ? 0.192 1.279 -12.291 1.00 98.38 375 LYS A C 1
ATOM 2977 O O . LYS A 1 375 ? -0.726 0.748 -12.914 1.00 98.38 375 LYS A O 1
ATOM 2982 N N . LEU A 1 376 ? 1.431 1.342 -12.774 1.00 98.56 376 LEU A N 1
ATOM 2983 C CA . LEU A 1 376 ? 1.825 0.678 -14.012 1.00 98.56 376 LEU A CA 1
ATOM 2984 C C . LEU A 1 376 ? 2.096 -0.797 -13.706 1.00 98.56 376 LEU A C 1
ATOM 2986 O O . LEU A 1 376 ? 3.221 -1.194 -13.406 1.00 98.56 376 LEU A O 1
ATOM 2990 N N . LEU A 1 377 ? 1.018 -1.577 -13.714 1.00 98.31 377 LEU A N 1
ATOM 2991 C CA . LEU A 1 377 ? 1.034 -3.019 -13.523 1.00 98.31 377 LEU A CA 1
ATOM 2992 C C . LEU A 1 377 ? 1.170 -3.715 -14.876 1.00 98.31 377 LEU A C 1
ATOM 2994 O O . LEU A 1 377 ? 0.343 -3.502 -15.766 1.00 98.31 377 LEU A O 1
ATOM 2998 N N . LEU A 1 378 ? 2.204 -4.540 -15.016 1.00 98.44 378 LEU A N 1
ATOM 2999 C CA . LEU A 1 378 ? 2.451 -5.342 -16.209 1.00 98.44 378 LEU A CA 1
ATOM 3000 C C . LEU A 1 378 ? 2.322 -6.827 -15.869 1.00 98.44 378 LEU A C 1
ATOM 3002 O O . LEU A 1 378 ? 2.753 -7.266 -14.799 1.00 98.44 378 LEU A O 1
ATOM 3006 N N . THR A 1 379 ? 1.760 -7.602 -16.788 1.00 97.62 379 THR A N 1
ATOM 3007 C CA . THR A 1 379 ? 1.691 -9.066 -16.714 1.00 97.62 379 THR A CA 1
ATOM 3008 C C . THR A 1 379 ? 2.791 -9.692 -17.555 1.00 97.62 379 THR A C 1
ATOM 3010 O O . THR A 1 379 ? 3.132 -9.173 -18.617 1.00 97.62 379 THR A O 1
ATOM 3013 N N . THR A 1 380 ? 3.322 -10.824 -17.102 1.00 97.75 380 THR A N 1
ATOM 3014 C CA . THR A 1 380 ? 4.300 -11.624 -17.845 1.00 97.75 380 THR A CA 1
ATOM 3015 C C . THR A 1 380 ? 3.669 -12.944 -18.315 1.00 97.75 380 THR A C 1
ATOM 3017 O O . THR A 1 380 ? 2.732 -13.431 -17.671 1.00 97.75 380 THR A O 1
ATOM 3020 N N . PRO A 1 381 ? 4.152 -13.562 -19.413 1.00 97.19 381 PRO A N 1
ATOM 3021 C CA . PRO A 1 381 ? 3.612 -14.827 -19.907 1.00 97.19 381 PRO A CA 1
ATOM 3022 C C . PRO A 1 381 ? 3.632 -15.936 -18.854 1.00 97.19 381 PRO A C 1
ATOM 3024 O O . PRO A 1 381 ? 4.469 -15.942 -17.950 1.00 97.19 381 PRO A O 1
ATOM 3027 N N . GLY A 1 382 ? 2.750 -16.919 -19.008 1.00 95.06 382 GLY A N 1
ATOM 3028 C CA . GLY A 1 382 ? 2.632 -18.070 -18.109 1.00 95.06 382 GLY A CA 1
ATOM 3029 C C . GLY A 1 382 ? 1.193 -18.353 -17.701 1.00 95.06 382 GLY A C 1
ATOM 3030 O O . GLY A 1 382 ? 0.869 -19.483 -17.348 1.00 95.06 382 GLY A O 1
ATOM 3031 N N . ILE A 1 383 ? 0.317 -17.353 -17.779 1.00 94.06 383 ILE A N 1
ATOM 3032 C CA . ILE A 1 383 ? -1.111 -17.476 -17.491 1.00 94.06 383 ILE A CA 1
ATOM 3033 C C . ILE A 1 383 ? -1.882 -16.823 -18.634 1.00 94.06 383 ILE A C 1
ATOM 3035 O O . ILE A 1 383 ? -1.631 -15.670 -18.980 1.00 94.06 383 ILE A O 1
ATOM 3039 N N . ASP A 1 384 ? -2.824 -17.560 -19.212 1.00 90.00 384 ASP A N 1
ATOM 3040 C CA . ASP A 1 384 ? -3.776 -17.010 -20.166 1.00 90.00 384 ASP A CA 1
ATOM 3041 C C . ASP A 1 384 ? -4.851 -16.233 -19.403 1.00 90.00 384 ASP A C 1
ATOM 3043 O O . ASP A 1 384 ? -5.597 -16.814 -18.615 1.00 90.00 384 ASP A O 1
ATOM 3047 N N . ALA A 1 385 ? -4.929 -14.920 -19.628 1.00 80.50 385 ALA A N 1
ATOM 3048 C CA . ALA A 1 385 ? -5.863 -14.054 -18.912 1.00 80.50 385 ALA A CA 1
ATOM 3049 C C . ALA A 1 385 ? -7.325 -14.472 -19.139 1.00 80.50 385 ALA A C 1
ATOM 3051 O O . ALA A 1 385 ? -8.118 -14.435 -18.205 1.00 80.50 385 ALA A O 1
ATOM 3052 N N . ALA A 1 386 ? -7.665 -14.929 -20.352 1.00 82.81 386 ALA A N 1
ATOM 3053 C CA . ALA A 1 386 ? -9.041 -15.238 -20.721 1.00 82.81 386 ALA A CA 1
ATOM 3054 C C . ALA A 1 386 ? -9.571 -16.528 -20.076 1.00 82.81 386 ALA A C 1
ATOM 3056 O O . ALA A 1 386 ? -10.704 -16.566 -19.602 1.00 82.81 386 ALA A O 1
ATOM 3057 N N . SER A 1 387 ? -8.774 -17.598 -20.073 1.00 86.06 387 SER A N 1
ATOM 3058 C CA . SER A 1 387 ? -9.154 -18.887 -19.481 1.00 86.06 387 SER A CA 1
ATOM 3059 C C . SER A 1 387 ? -8.700 -19.057 -18.033 1.00 86.06 387 SER A C 1
ATOM 3061 O O . SER A 1 387 ? -9.126 -20.003 -17.367 1.00 86.06 387 SER A O 1
ATOM 3063 N N . GLY A 1 388 ? -7.784 -18.210 -17.559 1.00 86.19 388 GLY A N 1
ATOM 3064 C CA . GLY A 1 388 ? -7.119 -18.334 -16.266 1.00 86.19 388 GLY A CA 1
ATOM 3065 C C . GLY A 1 388 ? -6.199 -19.550 -16.146 1.00 86.19 388 GLY A C 1
ATOM 3066 O O . GLY A 1 388 ? -5.743 -19.868 -15.046 1.00 86.19 388 GLY A O 1
ATOM 3067 N N . LYS A 1 389 ? -5.938 -20.286 -17.235 1.00 91.75 389 LYS A N 1
ATOM 3068 C CA . LYS A 1 389 ? -5.094 -21.490 -17.232 1.00 91.75 389 LYS A CA 1
ATOM 3069 C C . LYS A 1 389 ? -3.624 -21.135 -17.407 1.00 91.75 389 LYS A C 1
ATOM 3071 O O . LYS A 1 389 ? -3.283 -20.131 -18.020 1.00 91.75 389 LYS A O 1
ATOM 3076 N N . TYR A 1 390 ? -2.755 -21.990 -16.872 1.00 94.31 390 TYR A N 1
ATOM 3077 C CA . TYR A 1 390 ? -1.331 -21.882 -17.160 1.00 94.31 390 TYR A CA 1
ATOM 3078 C C . TYR A 1 390 ? -1.078 -22.192 -18.640 1.00 94.31 390 TYR A C 1
ATOM 3080 O O . TYR A 1 390 ? -1.697 -23.106 -19.192 1.00 94.31 390 TYR A O 1
ATOM 3088 N N . THR A 1 391 ? -0.178 -21.441 -19.267 1.00 95.12 391 THR A N 1
ATOM 3089 C CA . THR A 1 391 ? 0.288 -21.688 -20.638 1.00 95.12 391 THR A CA 1
ATOM 3090 C C . THR A 1 391 ? 1.456 -22.675 -20.642 1.00 95.12 391 THR A C 1
ATOM 3092 O O . THR A 1 391 ? 2.003 -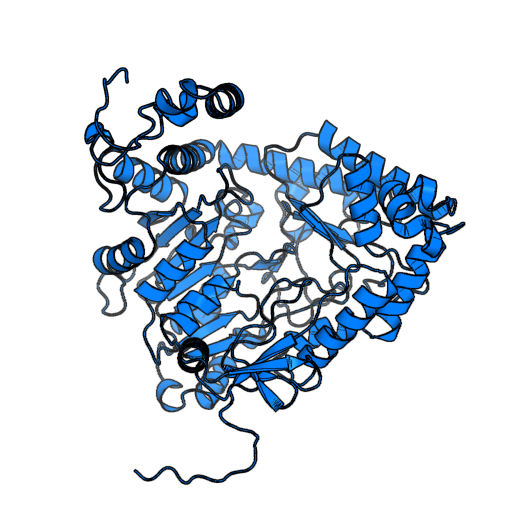23.004 -19.591 1.00 95.12 391 THR A O 1
ATOM 3095 N N . GLU A 1 392 ? 1.844 -23.178 -21.816 1.00 94.94 392 GLU A N 1
ATOM 3096 C CA . GLU A 1 392 ? 2.961 -24.128 -21.940 1.00 94.94 392 GLU A CA 1
ATOM 3097 C C . GLU A 1 392 ? 4.295 -23.502 -21.506 1.00 94.94 392 GLU A C 1
ATOM 3099 O O . GLU A 1 392 ? 5.031 -24.088 -20.715 1.00 94.94 392 GLU A O 1
ATOM 3104 N N . PHE A 1 393 ? 4.557 -22.275 -21.958 1.00 96.94 393 PHE A N 1
ATOM 3105 C CA . PHE A 1 393 ? 5.713 -21.470 -21.572 1.00 96.94 393 PHE A CA 1
ATOM 3106 C C . PHE A 1 393 ? 5.286 -20.299 -20.687 1.00 96.94 393 PHE A C 1
ATOM 3108 O O . PHE A 1 393 ? 4.211 -19.726 -20.888 1.00 96.94 393 PHE A O 1
ATOM 3115 N N . GLY A 1 394 ? 6.145 -19.918 -19.744 1.00 97.00 394 GLY A N 1
ATOM 3116 C CA . GLY A 1 394 ? 5.933 -18.775 -18.865 1.00 97.00 394 GLY A CA 1
ATOM 3117 C C . GLY A 1 394 ? 7.235 -18.076 -18.507 1.00 97.00 394 GLY A C 1
ATOM 3118 O O . GLY A 1 394 ? 8.295 -18.694 -18.469 1.00 97.00 394 GLY A O 1
ATOM 3119 N N . ILE A 1 395 ? 7.140 -16.777 -18.233 1.00 97.75 395 ILE A N 1
ATOM 3120 C CA . ILE A 1 395 ? 8.246 -15.930 -17.794 1.00 97.75 395 ILE A CA 1
ATOM 3121 C C . ILE A 1 395 ? 7.934 -15.475 -16.367 1.00 97.75 395 ILE A C 1
ATOM 3123 O O . ILE A 1 395 ? 7.162 -14.532 -16.182 1.00 97.75 395 ILE A O 1
ATOM 3127 N N . PRO A 1 396 ? 8.514 -16.108 -15.338 1.00 96.38 396 PRO A N 1
ATOM 3128 C CA . PRO A 1 396 ? 8.417 -15.618 -13.969 1.00 96.38 396 PRO A CA 1
ATOM 3129 C C . PRO A 1 396 ? 8.880 -14.163 -13.852 1.00 96.38 396 PRO A C 1
ATOM 3131 O O . PRO A 1 396 ? 10.003 -13.825 -14.233 1.00 96.38 396 PRO A O 1
ATOM 3134 N N . ALA A 1 397 ? 8.062 -13.297 -13.259 1.00 96.88 397 ALA A N 1
ATOM 3135 C CA . ALA A 1 397 ? 8.349 -11.864 -13.194 1.00 96.88 397 ALA A CA 1
ATOM 3136 C C . ALA A 1 397 ? 9.603 -11.522 -12.370 1.00 96.88 397 ALA A C 1
ATOM 3138 O O . ALA A 1 397 ? 10.219 -10.479 -12.580 1.00 96.88 397 ALA A O 1
ATOM 3139 N N . THR A 1 398 ? 10.043 -12.417 -11.480 1.00 95.56 398 THR A N 1
ATOM 3140 C CA . THR A 1 398 ? 11.326 -12.280 -10.771 1.00 95.56 398 THR A CA 1
ATOM 3141 C C . THR A 1 398 ? 12.534 -12.280 -11.717 1.00 95.56 398 THR A C 1
ATOM 3143 O O . THR A 1 398 ? 13.518 -11.594 -11.446 1.00 95.56 398 THR A O 1
ATOM 3146 N N . ILE A 1 399 ? 12.466 -12.979 -12.857 1.00 96.75 399 ILE A N 1
ATOM 3147 C CA . ILE A 1 399 ? 13.535 -12.976 -13.867 1.00 96.75 399 ILE A CA 1
ATOM 3148 C C . ILE A 1 399 ? 13.633 -11.583 -14.497 1.00 96.75 399 ILE A C 1
ATOM 3150 O O . ILE A 1 399 ? 14.702 -10.973 -14.465 1.00 96.75 399 ILE A O 1
ATOM 3154 N N . LEU A 1 400 ? 12.499 -11.036 -14.950 1.00 98.19 400 LEU A N 1
ATOM 3155 C CA . LEU A 1 400 ? 12.413 -9.666 -15.465 1.00 98.19 400 LEU A CA 1
ATOM 3156 C C . LEU A 1 400 ? 12.865 -8.638 -14.415 1.00 98.19 400 LEU A C 1
ATOM 3158 O O . LEU A 1 400 ? 13.632 -7.730 -14.719 1.00 98.19 400 LEU A O 1
ATOM 3162 N N . ALA A 1 401 ? 12.449 -8.791 -13.157 1.00 97.75 401 ALA A N 1
ATOM 3163 C CA . ALA A 1 401 ? 12.829 -7.871 -12.089 1.00 97.75 401 ALA A CA 1
ATOM 3164 C C . ALA A 1 401 ? 14.340 -7.871 -11.811 1.00 97.75 401 ALA A C 1
ATOM 3166 O O . ALA A 1 401 ? 14.904 -6.816 -11.526 1.00 97.75 401 ALA A O 1
ATOM 3167 N N . ASN A 1 402 ? 15.008 -9.028 -11.874 1.00 96.81 402 ASN A N 1
ATOM 3168 C CA . ASN A 1 402 ? 16.465 -9.082 -11.746 1.00 96.81 402 ASN A CA 1
ATOM 3169 C C . ASN A 1 402 ? 17.150 -8.460 -12.967 1.00 96.81 402 ASN A C 1
ATOM 3171 O O . ASN A 1 402 ? 18.051 -7.649 -12.777 1.00 96.81 402 ASN A O 1
ATOM 3175 N N . TYR A 1 403 ? 16.664 -8.735 -14.182 1.00 98.38 403 TYR A N 1
ATOM 3176 C CA . TYR A 1 403 ? 17.184 -8.113 -15.402 1.00 98.38 403 TYR A CA 1
ATOM 3177 C C . TYR A 1 403 ? 17.120 -6.581 -15.324 1.00 98.38 403 TYR A C 1
ATOM 3179 O O . TYR A 1 403 ? 18.128 -5.902 -15.517 1.00 98.38 403 TYR A O 1
ATOM 3187 N N . LEU A 1 404 ? 15.961 -6.026 -14.960 1.00 98.31 404 LEU A N 1
ATOM 3188 C CA . LEU A 1 404 ? 15.779 -4.579 -14.843 1.00 98.31 404 LEU A CA 1
ATOM 3189 C C . LEU A 1 404 ? 16.712 -3.966 -13.789 1.00 98.31 404 LEU A C 1
ATOM 3191 O O . LEU A 1 404 ? 17.325 -2.934 -14.053 1.00 98.31 404 LEU A O 1
ATOM 3195 N N . ARG A 1 405 ? 16.894 -4.619 -12.630 1.00 97.19 405 ARG A N 1
ATOM 3196 C CA . ARG A 1 405 ? 17.808 -4.134 -11.576 1.00 97.19 405 ARG A CA 1
ATOM 3197 C C . ARG A 1 405 ? 19.261 -4.107 -12.032 1.00 97.19 405 ARG A C 1
ATOM 3199 O O . ARG A 1 405 ? 19.976 -3.165 -11.698 1.00 97.19 405 ARG A O 1
ATOM 3206 N N . GLU A 1 406 ? 19.696 -5.118 -12.781 1.00 95.12 406 GLU A N 1
ATOM 3207 C CA . GLU A 1 406 ? 21.047 -5.163 -13.352 1.00 95.12 406 GLU A CA 1
ATOM 3208 C C . GLU A 1 406 ? 21.255 -4.067 -14.415 1.00 95.12 406 GLU A C 1
ATOM 3210 O O . GLU A 1 406 ? 22.375 -3.588 -14.583 1.00 95.12 406 GLU A O 1
ATOM 3215 N N . ASN A 1 407 ? 20.168 -3.582 -15.025 1.00 96.50 407 ASN A N 1
ATOM 3216 C CA . ASN A 1 407 ? 20.143 -2.468 -15.977 1.00 96.50 407 ASN A CA 1
ATOM 3217 C C . ASN A 1 407 ? 19.695 -1.129 -15.348 1.00 96.50 407 ASN A C 1
ATOM 3219 O O . ASN A 1 407 ? 19.289 -0.203 -16.046 1.00 96.50 407 ASN A O 1
ATOM 3223 N N . GLY A 1 408 ? 19.788 -0.992 -14.019 1.00 96.50 408 GLY A N 1
ATOM 3224 C CA . GLY A 1 408 ? 19.580 0.283 -13.318 1.00 96.50 408 GLY A CA 1
ATOM 3225 C C . GLY A 1 408 ? 18.120 0.708 -13.116 1.00 96.50 408 GLY A C 1
ATOM 3226 O O . GLY A 1 408 ? 17.874 1.827 -12.667 1.00 96.50 408 GLY A O 1
ATOM 3227 N N . ILE A 1 409 ? 17.153 -0.169 -13.392 1.00 98.19 409 ILE A N 1
ATOM 3228 C CA . ILE A 1 409 ? 15.721 0.068 -13.187 1.00 98.19 409 ILE A CA 1
ATOM 3229 C C . ILE A 1 409 ? 15.238 -0.745 -11.985 1.00 98.19 409 ILE A C 1
ATOM 3231 O O . ILE A 1 409 ? 15.323 -1.972 -11.953 1.00 98.19 409 ILE A O 1
ATOM 3235 N N . VAL A 1 410 ? 14.681 -0.064 -10.985 1.00 97.25 410 VAL A N 1
ATOM 3236 C CA . VAL A 1 410 ? 14.165 -0.714 -9.776 1.00 97.25 410 VAL A CA 1
ATOM 3237 C C . VAL A 1 410 ? 12.636 -0.777 -9.845 1.00 97.25 410 VAL A C 1
ATOM 3239 O O . VAL A 1 410 ? 11.996 0.266 -9.707 1.00 97.25 410 VAL A O 1
ATOM 3242 N N . PRO A 1 411 ? 12.032 -1.964 -10.053 1.00 97.19 411 PRO A N 1
ATOM 3243 C CA . PRO A 1 411 ? 10.591 -2.131 -9.898 1.00 97.19 411 PRO A CA 1
ATOM 3244 C C . PRO A 1 411 ? 10.201 -2.045 -8.419 1.00 97.19 411 PRO A C 1
ATOM 3246 O O . PRO A 1 411 ? 10.995 -2.398 -7.542 1.00 97.19 411 PRO A O 1
ATOM 3249 N N . GLU A 1 412 ? 8.961 -1.641 -8.149 1.00 95.94 412 GLU A N 1
ATOM 3250 C CA . GLU A 1 412 ? 8.415 -1.593 -6.786 1.00 95.94 412 GLU A CA 1
ATOM 3251 C C . GLU A 1 412 ? 8.267 -3.006 -6.219 1.00 95.94 412 GLU A C 1
ATOM 3253 O O . GLU A 1 412 ? 8.742 -3.320 -5.127 1.00 95.94 412 GLU A O 1
ATOM 3258 N N . LYS A 1 413 ? 7.628 -3.882 -6.997 1.00 92.56 413 LYS A N 1
ATOM 3259 C CA . LYS A 1 413 ? 7.489 -5.297 -6.672 1.00 92.56 413 LYS A CA 1
ATOM 3260 C C . LYS A 1 413 ? 7.402 -6.149 -7.929 1.00 92.56 413 LYS A C 1
ATOM 3262 O O . LYS A 1 413 ? 7.101 -5.658 -9.017 1.00 92.56 413 LYS A O 1
ATOM 3267 N N . CYS A 1 414 ? 7.627 -7.438 -7.742 1.00 92.00 414 CYS A N 1
ATOM 3268 C CA . CYS A 1 414 ? 7.296 -8.478 -8.700 1.00 92.00 414 CYS A CA 1
ATOM 3269 C C . CYS A 1 414 ? 6.658 -9.640 -7.939 1.00 92.00 414 CYS A C 1
ATOM 3271 O O . CYS A 1 414 ? 7.199 -10.062 -6.913 1.00 92.00 414 CYS A O 1
ATOM 3273 N N . ASP A 1 415 ? 5.532 -10.137 -8.437 1.00 91.25 415 ASP A N 1
ATOM 3274 C CA . ASP A 1 415 ? 4.934 -11.376 -7.945 1.00 91.25 415 ASP A CA 1
ATOM 3275 C C . ASP A 1 415 ? 5.351 -12.529 -8.876 1.00 91.25 415 ASP A C 1
ATOM 3277 O O . ASP A 1 415 ? 6.471 -12.544 -9.392 1.0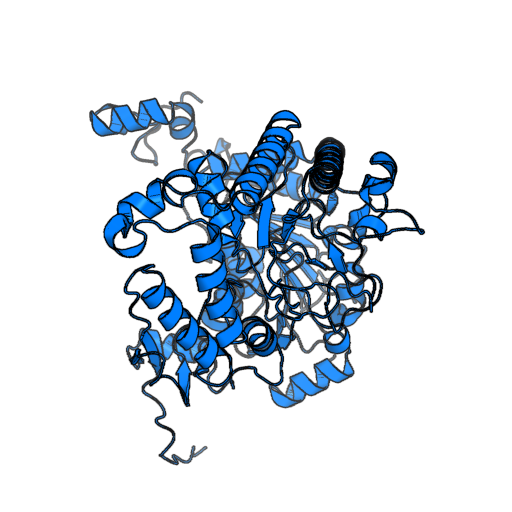0 91.25 415 ASP A O 1
ATOM 3281 N N . LEU A 1 416 ? 4.485 -13.524 -9.083 1.00 90.88 416 LEU A N 1
ATOM 3282 C CA . LEU A 1 416 ? 4.823 -14.696 -9.896 1.00 90.88 416 LEU A CA 1
ATOM 3283 C C . LEU A 1 416 ? 4.832 -14.368 -11.394 1.00 90.88 416 LEU A C 1
ATOM 3285 O O . LEU A 1 416 ? 5.825 -14.629 -12.069 1.00 90.88 416 LEU A O 1
ATOM 3289 N N . ASN A 1 417 ? 3.757 -13.750 -11.894 1.00 95.50 417 ASN A N 1
ATOM 3290 C CA . ASN A 1 417 ? 3.560 -13.424 -13.313 1.00 95.50 417 ASN A CA 1
ATOM 3291 C C . ASN A 1 417 ? 3.205 -11.943 -13.532 1.00 95.50 417 ASN A C 1
ATOM 3293 O O . ASN A 1 417 ? 2.470 -11.587 -14.453 1.00 95.50 417 ASN A O 1
ATOM 3297 N N . SER A 1 418 ? 3.691 -11.068 -12.651 1.00 96.50 418 SER A N 1
ATOM 3298 C CA . SER A 1 418 ? 3.440 -9.633 -12.729 1.00 96.50 418 SER A CA 1
ATOM 3299 C C . SER A 1 418 ? 4.553 -8.793 -12.115 1.00 96.50 418 SER A C 1
ATOM 3301 O O . SER A 1 418 ? 5.260 -9.217 -11.196 1.00 96.50 418 SER A O 1
ATOM 3303 N N . ILE A 1 419 ? 4.690 -7.570 -12.615 1.00 98.19 419 ILE A N 1
ATOM 3304 C CA . ILE A 1 419 ? 5.654 -6.578 -12.141 1.00 98.19 419 ILE A CA 1
ATOM 3305 C C . ILE A 1 419 ? 4.984 -5.205 -12.062 1.00 98.19 419 ILE A C 1
ATOM 3307 O O . ILE A 1 419 ? 4.154 -4.862 -12.904 1.00 98.19 419 ILE A O 1
ATOM 3311 N N . LEU A 1 420 ? 5.316 -4.431 -11.030 1.00 98.50 420 LEU A N 1
ATOM 3312 C CA . LEU A 1 420 ? 4.662 -3.157 -10.732 1.00 98.50 420 LEU A CA 1
ATOM 3313 C C . LEU A 1 420 ? 5.669 -2.006 -10.679 1.00 98.50 420 LEU A C 1
ATOM 3315 O O . LEU A 1 420 ? 6.716 -2.107 -10.032 1.00 98.50 420 LEU A O 1
ATOM 3319 N N . PHE A 1 421 ? 5.280 -0.878 -11.273 1.00 98.62 421 PHE A N 1
ATOM 3320 C CA . PHE A 1 421 ? 5.950 0.413 -11.142 1.00 98.62 421 PHE A CA 1
ATOM 3321 C C . PHE A 1 421 ? 4.961 1.458 -10.615 1.00 98.62 421 PHE A C 1
ATOM 3323 O O . PHE A 1 421 ? 3.835 1.579 -11.106 1.00 98.62 421 PHE A O 1
ATOM 3330 N N . LEU A 1 422 ? 5.375 2.211 -9.596 1.00 98.31 422 LEU A N 1
ATOM 3331 C CA . LEU A 1 422 ? 4.568 3.288 -9.027 1.00 98.31 422 LEU A CA 1
ATOM 3332 C C . LEU A 1 422 ? 4.787 4.566 -9.828 1.00 98.31 422 LEU A C 1
ATOM 3334 O O . LEU A 1 422 ? 5.924 5.002 -9.988 1.00 98.31 422 LEU A O 1
ATOM 3338 N N . LEU A 1 423 ? 3.701 5.176 -10.297 1.00 98.50 423 LEU A N 1
ATOM 3339 C CA . LEU A 1 423 ? 3.760 6.454 -10.994 1.00 98.50 423 LEU A CA 1
ATOM 3340 C C . LEU A 1 423 ? 3.443 7.593 -10.023 1.00 98.50 423 LEU A C 1
ATOM 3342 O O . LEU A 1 423 ? 2.538 7.502 -9.188 1.00 98.50 423 LEU A O 1
ATOM 3346 N N . THR A 1 424 ? 4.205 8.674 -10.148 1.00 98.62 424 THR A N 1
ATOM 3347 C CA . THR A 1 424 ? 4.001 9.948 -9.451 1.00 98.62 424 THR A CA 1
ATOM 3348 C C . THR A 1 424 ? 4.352 11.096 -10.405 1.00 98.62 424 THR A C 1
ATOM 3350 O O . THR A 1 424 ? 4.980 10.859 -11.437 1.00 98.62 424 THR A O 1
ATOM 3353 N N . PRO A 1 425 ? 4.050 12.362 -10.075 1.00 98.44 425 PRO A N 1
ATOM 3354 C CA . PRO A 1 425 ? 4.504 13.497 -10.883 1.00 98.44 425 PRO A CA 1
ATOM 3355 C C . PRO A 1 425 ? 6.033 13.659 -11.008 1.00 98.44 425 PRO A C 1
ATOM 3357 O O . PRO A 1 425 ? 6.486 14.587 -11.670 1.00 98.44 425 PRO A O 1
ATOM 3360 N N . ALA A 1 426 ? 6.838 12.802 -10.369 1.00 97.75 426 ALA A N 1
ATOM 3361 C CA . ALA A 1 426 ? 8.287 12.756 -10.562 1.00 97.75 426 ALA A CA 1
ATOM 3362 C C . ALA A 1 426 ? 8.709 12.034 -11.857 1.00 97.75 426 ALA A C 1
ATOM 3364 O O . ALA A 1 426 ? 9.872 12.126 -12.258 1.00 97.75 426 ALA A O 1
ATOM 3365 N N . GLU A 1 427 ? 7.798 11.293 -12.491 1.00 98.19 427 GLU A N 1
ATOM 3366 C CA . GLU A 1 427 ? 8.086 10.552 -13.717 1.00 98.19 427 GLU A CA 1
ATOM 3367 C C . GLU A 1 427 ? 8.238 11.484 -14.928 1.00 98.19 427 GLU A C 1
ATOM 3369 O O . GLU A 1 427 ? 7.594 12.528 -15.022 1.00 98.19 427 GLU A O 1
ATOM 3374 N N . THR A 1 428 ? 9.104 11.108 -15.875 1.00 98.31 428 THR A N 1
ATOM 3375 C CA . THR A 1 428 ? 9.355 11.885 -17.102 1.00 98.31 428 THR A CA 1
ATOM 3376 C C . THR A 1 428 ? 9.258 10.997 -18.342 1.00 98.31 428 THR A C 1
ATOM 3378 O O . THR A 1 428 ? 9.581 9.810 -18.249 1.00 98.31 428 THR A O 1
ATOM 3381 N N . PRO A 1 429 ? 8.905 11.545 -19.523 1.00 98.44 429 PRO A N 1
ATOM 3382 C CA . PRO A 1 429 ? 8.872 10.777 -20.771 1.00 98.44 429 PRO A CA 1
ATOM 3383 C C . PRO A 1 429 ? 10.166 10.006 -21.055 1.00 98.44 429 PRO A C 1
ATOM 3385 O O . PRO A 1 429 ? 10.114 8.843 -21.432 1.00 98.44 429 PRO A O 1
ATOM 3388 N N . ALA A 1 430 ? 11.330 10.610 -20.792 1.00 98.38 430 ALA A N 1
ATOM 3389 C CA . ALA A 1 430 ? 12.624 9.958 -20.995 1.00 98.38 430 ALA A CA 1
ATOM 3390 C C . ALA A 1 430 ? 12.831 8.744 -20.072 1.00 98.38 430 ALA A C 1
ATOM 3392 O O . ALA A 1 430 ? 13.335 7.713 -20.511 1.00 98.38 430 ALA A O 1
ATOM 3393 N N . LYS A 1 431 ? 12.412 8.844 -18.802 1.00 98.25 431 LYS A N 1
ATOM 3394 C CA . LYS A 1 431 ? 12.478 7.722 -17.853 1.00 98.25 431 LYS A CA 1
ATOM 3395 C C . LYS A 1 431 ? 11.531 6.591 -18.262 1.00 98.25 431 LYS A C 1
ATOM 3397 O O . LYS A 1 431 ? 11.912 5.427 -18.173 1.00 98.25 431 LYS A O 1
ATOM 3402 N N . MET A 1 432 ? 10.331 6.928 -18.737 1.00 98.56 432 MET A N 1
ATOM 3403 C CA . MET A 1 432 ? 9.366 5.931 -19.205 1.00 98.56 432 MET A CA 1
ATOM 3404 C C . MET A 1 432 ? 9.826 5.250 -20.498 1.00 98.56 432 MET A C 1
ATOM 3406 O O . MET A 1 432 ? 9.723 4.033 -20.600 1.00 98.56 432 MET A O 1
ATOM 3410 N N . GLN A 1 433 ? 10.406 5.995 -21.445 1.00 98.50 433 GLN A N 1
ATOM 3411 C CA . GLN A 1 433 ? 10.989 5.427 -22.664 1.00 98.50 433 GLN A CA 1
ATOM 3412 C C . GLN A 1 433 ? 12.101 4.425 -22.341 1.00 98.50 433 GLN A C 1
ATOM 3414 O O . GLN A 1 433 ? 12.082 3.320 -22.867 1.00 98.50 433 GLN A O 1
ATOM 3419 N N . LEU A 1 434 ? 13.011 4.766 -21.420 1.00 98.44 434 LEU A N 1
ATOM 3420 C CA . LEU A 1 434 ? 14.064 3.847 -20.980 1.00 98.44 434 LEU A CA 1
ATOM 3421 C C . LEU A 1 434 ? 13.487 2.533 -20.428 1.00 98.44 434 LEU A C 1
ATOM 3423 O O . LEU A 1 434 ? 14.011 1.462 -20.719 1.00 98.44 434 LEU A O 1
ATOM 3427 N N . LEU A 1 435 ? 12.401 2.604 -19.650 1.00 98.75 435 LEU A N 1
ATOM 3428 C CA . LEU A 1 435 ? 11.718 1.410 -19.150 1.00 98.75 435 LEU A CA 1
ATOM 3429 C C . LEU A 1 435 ? 11.174 0.543 -20.293 1.00 98.75 435 LEU A C 1
ATOM 3431 O O . LEU A 1 435 ? 11.383 -0.669 -20.281 1.00 98.75 435 LEU A O 1
ATOM 3435 N N . VAL A 1 436 ? 10.498 1.151 -21.271 1.00 98.81 436 VAL A N 1
ATOM 3436 C CA . VAL A 1 436 ? 9.954 0.431 -22.433 1.00 98.81 436 VAL A CA 1
ATOM 3437 C C . VAL A 1 436 ? 11.075 -0.200 -23.263 1.00 98.81 436 VAL A C 1
ATOM 3439 O O . VAL A 1 436 ? 10.986 -1.379 -23.596 1.00 98.81 436 VAL A O 1
ATOM 3442 N N . ASP A 1 437 ? 12.161 0.532 -23.517 1.00 98.62 437 ASP A N 1
ATOM 3443 C CA . ASP A 1 437 ? 13.305 0.050 -24.298 1.00 98.62 437 ASP A CA 1
ATOM 3444 C C . ASP A 1 437 ? 13.983 -1.165 -23.648 1.00 98.62 437 ASP A C 1
ATOM 3446 O O . ASP A 1 437 ? 14.374 -2.110 -24.342 1.00 98.62 437 ASP A O 1
ATOM 3450 N N . GLU A 1 438 ? 14.127 -1.159 -22.318 1.00 98.62 438 GLU A N 1
ATOM 3451 C CA . GLU A 1 438 ? 14.703 -2.282 -21.576 1.00 98.62 438 GLU A CA 1
ATOM 3452 C C . GLU A 1 438 ? 13.768 -3.495 -21.532 1.00 98.62 438 GLU A C 1
ATOM 3454 O O . GLU A 1 438 ? 14.241 -4.626 -21.647 1.00 98.62 438 GLU A O 1
ATOM 3459 N N . ILE A 1 439 ? 12.450 -3.292 -21.437 1.00 98.75 439 ILE A N 1
ATOM 3460 C CA . ILE A 1 439 ? 11.475 -4.390 -21.541 1.00 98.75 439 ILE A CA 1
ATOM 3461 C C . ILE A 1 439 ? 11.511 -5.003 -22.947 1.00 98.75 439 ILE A C 1
ATOM 3463 O O . ILE A 1 439 ? 11.632 -6.219 -23.076 1.00 98.75 439 ILE A O 1
ATOM 3467 N N . ALA A 1 440 ? 11.507 -4.182 -23.999 1.00 98.69 440 ALA A N 1
ATOM 3468 C CA . ALA A 1 440 ? 11.612 -4.660 -25.375 1.00 98.69 440 ALA A CA 1
ATOM 3469 C C . ALA A 1 440 ? 12.948 -5.382 -25.637 1.00 98.69 440 ALA A C 1
ATOM 3471 O O . ALA A 1 440 ? 13.003 -6.360 -26.383 1.00 98.69 440 ALA A O 1
ATOM 3472 N N . ARG A 1 441 ? 14.051 -4.936 -25.014 1.00 98.56 441 ARG A N 1
ATOM 3473 C CA . ARG A 1 441 ? 15.338 -5.651 -25.076 1.00 98.56 441 ARG A CA 1
ATOM 3474 C C . ARG A 1 441 ? 15.274 -7.000 -24.367 1.00 98.56 441 ARG A C 1
ATOM 3476 O O . ARG A 1 441 ? 15.798 -7.974 -24.899 1.00 98.56 441 ARG A O 1
ATOM 3483 N N . PHE A 1 442 ? 14.629 -7.063 -23.206 1.00 98.69 442 PHE A N 1
ATOM 3484 C CA . PHE A 1 442 ? 14.421 -8.317 -22.493 1.00 98.69 442 PHE A CA 1
ATOM 3485 C C . PHE A 1 442 ? 13.616 -9.326 -23.323 1.00 98.69 442 PHE A C 1
ATOM 3487 O O . PHE A 1 442 ? 13.998 -10.492 -23.378 1.00 98.69 442 PHE A O 1
ATOM 3494 N N . GLU A 1 443 ? 12.557 -8.893 -24.018 1.00 98.69 443 GLU A N 1
ATOM 3495 C CA . GLU A 1 443 ? 11.798 -9.776 -24.917 1.00 98.69 443 GLU A CA 1
ATOM 3496 C C . GLU A 1 443 ? 12.678 -10.368 -26.022 1.00 98.69 443 GLU A C 1
ATOM 3498 O O . GLU A 1 443 ? 12.644 -11.580 -26.227 1.00 98.69 443 GLU A O 1
ATOM 3503 N N . ARG A 1 444 ? 13.556 -9.568 -26.646 1.00 98.44 444 ARG A N 1
ATOM 3504 C CA . ARG A 1 444 ? 14.508 -10.082 -27.648 1.00 98.44 444 ARG A CA 1
ATOM 3505 C C . ARG A 1 444 ? 15.425 -11.169 -27.088 1.00 98.44 444 ARG A C 1
ATOM 3507 O O . ARG A 1 444 ? 15.609 -12.194 -27.733 1.00 98.44 444 ARG A O 1
ATOM 3514 N N . TYR A 1 445 ? 15.936 -11.011 -25.863 1.00 98.56 445 TYR A N 1
ATOM 3515 C CA . TYR A 1 445 ? 16.732 -12.066 -25.220 1.00 98.56 445 TYR A CA 1
ATOM 3516 C C . TYR A 1 445 ? 15.943 -13.367 -25.013 1.00 98.56 445 TYR A C 1
ATOM 3518 O O . TYR A 1 445 ? 16.513 -14.454 -25.110 1.00 98.56 445 TYR A O 1
ATOM 3526 N N . ILE A 1 446 ? 14.641 -13.272 -24.730 1.00 98.38 446 ILE A N 1
ATOM 3527 C CA . ILE A 1 446 ? 13.754 -14.435 -24.596 1.00 98.38 446 ILE A CA 1
ATOM 3528 C C . ILE A 1 446 ? 13.474 -15.081 -25.959 1.00 98.38 446 ILE A C 1
ATOM 3530 O O . ILE A 1 446 ? 13.388 -16.306 -26.043 1.00 98.38 446 ILE A O 1
ATOM 3534 N N . GLU A 1 447 ? 13.306 -14.288 -27.015 1.00 98.12 447 GLU A N 1
ATOM 3535 C CA . GLU A 1 447 ? 13.078 -14.770 -28.384 1.00 98.12 447 GLU A CA 1
ATOM 3536 C C . GLU A 1 447 ? 14.307 -15.481 -28.958 1.00 98.12 447 GLU A C 1
ATOM 3538 O O . GLU A 1 447 ? 14.175 -16.542 -29.565 1.00 98.12 447 GLU A O 1
ATOM 3543 N N . GLU A 1 448 ? 15.495 -14.931 -28.711 1.00 98.19 448 GLU A N 1
ATOM 3544 C CA . GLU A 1 448 ? 16.783 -15.461 -29.175 1.00 98.19 448 GLU A CA 1
ATOM 3545 C C . GLU A 1 448 ? 17.315 -16.615 -28.304 1.00 98.19 448 GLU A C 1
ATOM 3547 O O . GLU A 1 448 ? 18.324 -17.229 -28.645 1.00 98.19 448 GLU A O 1
ATOM 3552 N N . ASP A 1 449 ? 16.640 -16.915 -27.190 1.00 98.25 449 ASP A N 1
ATOM 3553 C CA . ASP A 1 449 ? 17.072 -17.858 -26.151 1.00 98.25 449 ASP A CA 1
ATOM 3554 C C . ASP A 1 449 ? 18.522 -17.635 -25.685 1.00 98.25 449 ASP A C 1
ATOM 3556 O O . ASP A 1 449 ? 19.343 -18.554 -25.625 1.00 98.25 449 ASP A O 1
ATOM 3560 N N . ALA A 1 450 ? 18.840 -16.380 -25.367 1.00 98.31 450 ALA A N 1
ATOM 3561 C CA . ALA A 1 450 ? 20.188 -15.964 -25.007 1.00 98.31 450 ALA A CA 1
ATOM 3562 C C . ALA A 1 450 ? 20.727 -16.669 -23.749 1.00 98.31 450 ALA A C 1
ATOM 3564 O O . ALA A 1 450 ? 19.981 -17.167 -22.893 1.00 98.31 450 ALA A O 1
ATOM 3565 N N . LEU A 1 451 ? 22.056 -16.674 -23.605 1.00 98.31 451 LEU A N 1
ATOM 3566 C CA . LEU A 1 451 ? 22.724 -17.278 -22.455 1.00 98.31 451 LEU A CA 1
ATOM 3567 C C . LEU A 1 451 ? 22.358 -16.541 -21.163 1.00 98.31 451 LEU A C 1
ATOM 3569 O O . LEU A 1 451 ? 22.394 -15.311 -21.086 1.00 98.31 451 LEU A O 1
ATOM 3573 N N . LEU A 1 452 ? 22.095 -17.287 -20.088 1.00 96.88 452 LEU A N 1
ATOM 3574 C CA . LEU A 1 452 ? 21.764 -16.702 -18.788 1.00 96.88 452 LEU A CA 1
ATOM 3575 C C . LEU A 1 452 ? 22.890 -15.801 -18.259 1.00 96.88 452 LEU A C 1
ATOM 3577 O O . LEU A 1 452 ? 22.621 -14.815 -17.578 1.00 96.88 452 LEU A O 1
ATOM 3581 N N . SER A 1 453 ? 24.148 -16.113 -18.584 1.00 96.94 453 SER A N 1
ATOM 3582 C CA . SER A 1 453 ? 25.308 -15.287 -18.233 1.00 96.94 453 SER A CA 1
ATOM 3583 C C . SER A 1 453 ? 25.294 -13.901 -18.878 1.00 96.94 453 SER A C 1
ATOM 3585 O O . SER A 1 453 ? 25.931 -12.995 -18.347 1.00 96.94 453 SER A O 1
ATOM 3587 N N . GLU A 1 454 ? 24.596 -13.737 -20.003 1.00 96.56 454 GLU A N 1
ATOM 3588 C CA . GLU A 1 454 ? 24.438 -12.458 -20.702 1.00 96.56 454 GLU A CA 1
ATOM 3589 C C . GLU A 1 454 ? 23.246 -11.674 -20.147 1.00 96.56 454 GLU A C 1
ATOM 3591 O O . GLU A 1 454 ? 23.359 -10.474 -19.910 1.00 96.56 454 GLU A O 1
ATOM 3596 N N . VAL A 1 455 ? 22.126 -12.358 -19.879 1.00 97.12 455 VAL A N 1
ATOM 3597 C CA . VAL A 1 455 ? 20.880 -11.721 -19.415 1.00 97.12 455 VAL A CA 1
ATOM 3598 C C . VAL A 1 455 ? 20.912 -11.390 -17.917 1.00 97.12 455 VAL A C 1
ATOM 3600 O O . VAL A 1 455 ? 20.446 -10.330 -17.509 1.00 97.12 455 VAL A O 1
ATOM 3603 N N . LEU A 1 456 ? 21.447 -12.289 -17.083 1.00 96.88 456 LEU A N 1
ATOM 3604 C CA . LEU A 1 456 ? 21.489 -12.175 -15.617 1.00 96.88 456 LEU A CA 1
ATOM 3605 C C . LEU A 1 456 ? 22.903 -12.463 -15.063 1.00 96.88 456 LEU A C 1
ATOM 3607 O O . LEU A 1 456 ? 23.100 -13.432 -14.310 1.00 96.88 456 LEU A O 1
ATOM 3611 N N . PRO A 1 457 ? 23.920 -11.646 -15.402 1.00 95.81 457 PRO A N 1
ATOM 3612 C CA . PRO A 1 457 ? 25.316 -11.922 -15.061 1.00 95.81 457 PRO A CA 1
ATOM 3613 C C . PRO A 1 457 ? 25.579 -11.993 -13.551 1.00 95.81 457 PRO A C 1
ATOM 3615 O O . PRO A 1 457 ? 26.480 -12.709 -13.099 1.00 95.81 457 PRO A O 1
ATOM 3618 N N . THR A 1 458 ? 24.827 -11.261 -12.730 1.00 93.75 458 THR A N 1
ATOM 3619 C CA . THR A 1 458 ? 24.999 -11.296 -11.270 1.00 93.75 458 THR A CA 1
ATOM 3620 C C . THR A 1 458 ? 24.431 -12.575 -10.662 1.00 93.75 458 THR A C 1
ATOM 3622 O O . THR A 1 458 ? 25.077 -13.179 -9.798 1.00 93.75 458 THR A O 1
ATOM 3625 N N . VAL A 1 459 ? 23.251 -13.012 -11.111 1.00 91.19 459 VAL A N 1
ATOM 3626 C CA . VAL A 1 459 ? 22.641 -14.279 -10.672 1.00 91.19 459 VAL A CA 1
ATOM 3627 C C . VAL A 1 459 ? 23.490 -15.466 -11.119 1.00 91.19 459 VAL A C 1
ATOM 3629 O O . VAL A 1 459 ? 23.755 -16.355 -10.303 1.00 91.19 459 VAL A O 1
ATOM 3632 N N . TYR A 1 460 ? 23.968 -15.440 -12.367 1.00 93.56 460 TYR A N 1
ATOM 3633 C CA . TYR A 1 460 ? 24.841 -16.463 -12.934 1.00 93.56 460 TYR A CA 1
ATOM 3634 C C . TYR A 1 460 ? 26.131 -16.609 -12.122 1.00 93.56 460 TYR A C 1
ATOM 3636 O O . TYR A 1 460 ? 26.388 -17.679 -11.582 1.00 93.56 460 TYR A O 1
ATOM 3644 N N . ARG A 1 461 ? 26.902 -15.527 -11.921 1.00 94.62 461 ARG A N 1
ATOM 3645 C CA . ARG A 1 461 ? 28.189 -15.584 -11.192 1.00 94.62 461 ARG A CA 1
ATOM 3646 C C . ARG A 1 461 ? 28.062 -16.103 -9.759 1.00 94.62 461 ARG A C 1
ATOM 3648 O O . ARG A 1 461 ? 28.961 -16.776 -9.269 1.00 94.62 461 ARG A O 1
ATOM 3655 N N . LYS A 1 462 ? 26.955 -15.808 -9.070 1.00 93.62 462 LYS A N 1
ATOM 3656 C CA . LYS A 1 462 ? 26.713 -16.309 -7.704 1.00 93.62 462 LYS A CA 1
ATOM 3657 C C . LYS A 1 462 ? 26.380 -17.802 -7.657 1.00 93.62 462 LYS A C 1
ATOM 3659 O O . LYS A 1 462 ? 26.516 -18.413 -6.602 1.00 93.62 462 LYS A O 1
ATOM 3664 N N . ASN A 1 463 ? 25.918 -18.373 -8.767 1.00 93.31 463 ASN A N 1
ATOM 3665 C CA . ASN A 1 463 ? 25.373 -19.726 -8.842 1.00 93.31 463 ASN A CA 1
ATOM 3666 C C . ASN A 1 463 ? 25.910 -20.483 -10.068 1.00 93.31 463 ASN A C 1
ATOM 3668 O O . ASN A 1 463 ? 25.202 -21.309 -10.640 1.00 93.31 463 ASN A O 1
ATOM 3672 N N . GLU A 1 464 ? 27.150 -20.205 -10.472 1.00 93.62 464 GLU A N 1
ATOM 3673 C CA . GLU A 1 464 ? 27.714 -20.648 -11.753 1.00 93.62 464 GLU A CA 1
ATOM 3674 C C . GLU A 1 464 ? 27.668 -22.171 -11.916 1.00 93.62 464 GLU A C 1
ATOM 3676 O O . GLU A 1 464 ? 27.310 -22.675 -12.971 1.00 93.62 464 GLU A O 1
ATOM 3681 N N . GLU A 1 465 ? 27.951 -22.923 -10.851 1.00 94.12 465 GLU A N 1
ATOM 3682 C CA . GLU A 1 465 ? 27.848 -24.388 -10.856 1.00 94.12 465 GLU A CA 1
ATOM 3683 C C . GLU A 1 465 ? 26.436 -24.876 -11.225 1.00 94.12 465 GLU A C 1
ATOM 3685 O O . GLU A 1 465 ? 26.285 -25.862 -11.941 1.00 94.12 465 GLU A O 1
ATOM 3690 N N . ARG A 1 466 ? 25.397 -24.181 -10.747 1.00 92.88 466 ARG A N 1
ATOM 3691 C CA . ARG A 1 466 ? 23.993 -24.554 -10.955 1.00 92.88 466 ARG A CA 1
ATOM 3692 C C . ARG A 1 466 ? 23.487 -24.141 -12.334 1.00 92.88 466 ARG A C 1
ATOM 3694 O O . ARG A 1 466 ? 22.647 -24.851 -12.881 1.00 92.88 466 ARG A O 1
ATOM 3701 N N . TYR A 1 467 ? 23.940 -23.003 -12.847 1.00 95.00 467 TYR A N 1
ATOM 3702 C CA . TYR A 1 467 ? 23.421 -22.416 -14.085 1.00 95.00 467 TYR A CA 1
ATOM 3703 C C . TYR A 1 467 ? 24.411 -22.453 -15.250 1.00 95.00 467 TYR A C 1
ATOM 3705 O O . TYR A 1 467 ? 24.215 -21.748 -16.235 1.00 95.00 467 TYR A O 1
ATOM 3713 N N . ARG A 1 468 ? 25.470 -23.262 -15.157 1.00 95.75 468 ARG A N 1
ATOM 3714 C CA . ARG A 1 468 ? 26.431 -23.463 -16.242 1.00 95.75 468 ARG A CA 1
ATOM 3715 C C . ARG A 1 468 ? 25.702 -23.840 -17.529 1.00 95.75 468 ARG A C 1
ATOM 3717 O O . ARG A 1 468 ? 24.910 -24.778 -17.525 1.00 95.75 468 ARG A O 1
ATOM 3724 N N . ASP A 1 469 ? 25.983 -23.093 -18.592 1.00 95.06 469 ASP A N 1
ATOM 3725 C CA . ASP A 1 469 ? 25.404 -23.266 -19.928 1.00 95.06 469 ASP A CA 1
ATOM 3726 C C . ASP A 1 469 ? 23.865 -23.132 -19.991 1.00 95.06 469 ASP A C 1
ATOM 3728 O O . ASP A 1 469 ? 23.255 -23.541 -20.976 1.00 95.06 469 ASP A O 1
ATOM 3732 N N . TYR A 1 470 ? 23.224 -22.548 -18.965 1.00 97.69 470 TYR A N 1
ATOM 3733 C CA . TYR A 1 470 ? 21.784 -22.278 -19.003 1.00 97.69 470 TYR A CA 1
ATOM 3734 C C . TYR A 1 470 ? 21.463 -21.162 -19.993 1.00 97.69 470 TYR A C 1
ATOM 3736 O O . TYR A 1 470 ? 22.130 -20.124 -20.010 1.00 97.69 470 TYR A O 1
ATOM 3744 N N . THR A 1 471 ? 20.370 -21.329 -20.730 1.00 98.38 471 THR A N 1
ATOM 3745 C CA . THR A 1 471 ? 19.713 -20.236 -21.449 1.00 98.38 471 THR A CA 1
ATOM 3746 C C . THR A 1 471 ? 18.619 -19.598 -20.598 1.00 98.38 471 THR A C 1
ATOM 3748 O O . THR A 1 471 ? 18.155 -20.157 -19.593 1.00 98.38 471 THR A O 1
ATOM 3751 N N . ILE A 1 472 ? 18.184 -18.402 -20.986 1.00 97.69 472 ILE A N 1
ATOM 3752 C CA . ILE A 1 472 ? 17.112 -17.703 -20.283 1.00 97.69 472 ILE A CA 1
ATOM 3753 C C . ILE A 1 472 ? 15.782 -18.471 -20.357 1.00 97.69 472 ILE A C 1
ATOM 3755 O O . ILE A 1 472 ? 15.089 -18.556 -19.338 1.00 97.69 472 ILE A O 1
ATOM 3759 N N . ARG A 1 473 ? 15.431 -19.109 -21.490 1.00 98.19 473 ARG A N 1
ATOM 3760 C CA . ARG A 1 473 ? 14.174 -19.874 -21.584 1.00 98.19 473 ARG A CA 1
ATOM 3761 C C . ARG A 1 473 ? 14.204 -21.140 -20.746 1.00 98.19 473 ARG A C 1
ATOM 3763 O O . ARG A 1 473 ? 13.161 -21.505 -20.210 1.00 98.19 473 ARG A O 1
ATOM 3770 N N . GLN A 1 474 ? 15.363 -21.783 -20.586 1.00 97.50 474 GLN A N 1
ATOM 3771 C CA . GLN A 1 474 ? 15.497 -22.938 -19.692 1.00 97.50 474 GLN A CA 1
ATOM 3772 C C . GLN A 1 474 ? 15.156 -22.564 -18.248 1.00 97.50 474 GLN A C 1
ATOM 3774 O O . GLN A 1 474 ? 14.347 -23.246 -17.617 1.00 97.50 474 GLN A O 1
ATOM 3779 N N . LEU A 1 475 ? 15.705 -21.451 -17.744 1.00 95.81 475 LEU A N 1
ATOM 3780 C CA . LEU A 1 475 ? 15.384 -20.973 -16.398 1.00 95.81 475 LEU A CA 1
ATOM 3781 C C . LEU A 1 475 ? 13.906 -20.570 -16.276 1.00 95.81 475 LEU A C 1
ATOM 3783 O O . LEU A 1 475 ? 13.243 -20.968 -15.315 1.00 95.81 475 LEU A O 1
ATOM 3787 N N . CYS A 1 476 ? 13.381 -19.824 -17.255 1.00 96.94 476 CYS A N 1
ATOM 3788 C CA . CYS A 1 476 ? 11.968 -19.446 -17.311 1.00 96.94 476 CYS A CA 1
ATOM 3789 C C . CYS A 1 476 ? 11.050 -20.674 -17.233 1.00 96.94 476 CYS A C 1
ATOM 3791 O O . CYS A 1 476 ? 10.167 -20.727 -16.377 1.00 96.94 476 CYS A O 1
ATOM 3793 N N . GLN A 1 477 ? 11.295 -21.686 -18.070 1.00 96.62 477 GLN A N 1
ATOM 3794 C CA . GLN A 1 477 ? 10.475 -22.892 -18.132 1.00 96.62 477 GLN A CA 1
ATOM 3795 C C . GLN A 1 477 ? 10.585 -23.738 -16.860 1.00 96.62 477 GLN A C 1
ATOM 3797 O O . GLN A 1 477 ? 9.577 -24.268 -16.398 1.00 96.62 477 GLN A O 1
ATOM 3802 N N . GLU A 1 478 ? 11.779 -23.873 -16.276 1.00 94.31 478 GLU A N 1
ATOM 3803 C CA . GLU A 1 478 ? 11.964 -24.636 -15.038 1.00 94.31 478 GLU A CA 1
ATOM 3804 C C . GLU A 1 478 ? 11.152 -24.030 -13.885 1.00 94.31 478 GLU A C 1
ATOM 3806 O O . GLU A 1 478 ? 10.392 -24.730 -13.212 1.00 94.31 478 GLU A O 1
AT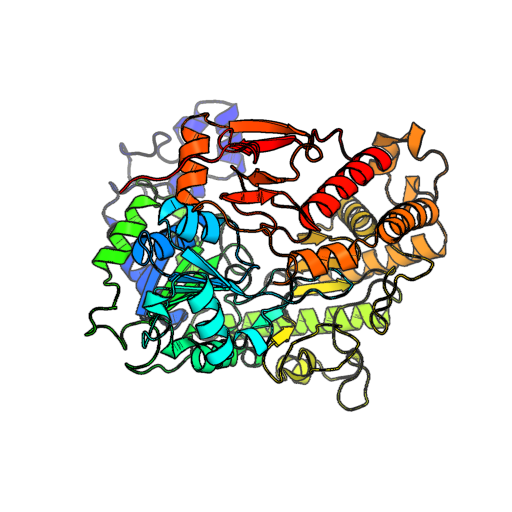OM 3811 N N . MET A 1 479 ? 11.270 -22.716 -13.691 1.00 92.31 479 MET A N 1
ATOM 3812 C CA . MET A 1 479 ? 10.527 -21.991 -12.662 1.00 92.31 479 MET A CA 1
ATOM 3813 C C . MET A 1 479 ? 9.017 -21.988 -12.939 1.00 92.31 479 MET A C 1
ATOM 3815 O O . MET A 1 479 ? 8.221 -22.180 -12.021 1.00 92.31 479 MET A O 1
ATOM 3819 N N . HIS A 1 480 ? 8.609 -21.833 -14.201 1.00 93.81 480 HIS A N 1
ATOM 3820 C CA . HIS A 1 480 ? 7.205 -21.923 -14.605 1.00 93.81 480 HIS A CA 1
ATOM 3821 C C . HIS A 1 480 ? 6.610 -23.301 -14.293 1.00 93.81 480 HIS A C 1
ATOM 3823 O O . HIS A 1 480 ? 5.590 -23.395 -13.610 1.00 93.81 480 HIS A O 1
ATOM 3829 N N . ASN A 1 481 ? 7.287 -24.384 -14.690 1.00 92.31 481 ASN A N 1
ATOM 3830 C CA . ASN A 1 481 ? 6.862 -25.760 -14.414 1.00 92.31 481 ASN A CA 1
ATOM 3831 C C . ASN A 1 481 ? 6.679 -26.021 -12.917 1.00 92.31 481 ASN A C 1
ATOM 3833 O O . ASN A 1 481 ? 5.774 -26.756 -12.517 1.00 92.31 481 ASN A O 1
ATOM 3837 N N . LEU A 1 482 ? 7.517 -25.407 -12.082 1.00 87.56 482 LEU A N 1
ATOM 3838 C CA . LEU A 1 482 ? 7.392 -25.509 -10.639 1.00 87.56 482 LEU A CA 1
ATOM 3839 C C . LEU A 1 482 ? 6.076 -24.893 -10.140 1.00 87.56 482 LEU A C 1
ATOM 3841 O O . LEU A 1 482 ? 5.352 -25.556 -9.393 1.00 87.56 482 LEU A O 1
ATOM 3845 N N . TYR A 1 483 ? 5.726 -23.683 -10.587 1.00 86.50 483 TYR A N 1
ATOM 3846 C CA . TYR A 1 483 ? 4.449 -23.046 -10.240 1.00 86.50 483 TYR A CA 1
ATOM 3847 C C . TYR A 1 483 ? 3.249 -23.857 -10.733 1.00 86.50 483 TYR A C 1
ATOM 3849 O O . TYR A 1 483 ? 2.304 -24.074 -9.972 1.00 86.50 483 TYR A O 1
ATOM 3857 N N . VAL A 1 484 ? 3.319 -24.365 -11.967 1.00 89.69 484 VAL A N 1
ATOM 3858 C CA . VAL A 1 484 ? 2.279 -25.218 -12.562 1.00 89.69 484 VAL A CA 1
ATOM 3859 C C . VAL A 1 484 ? 2.087 -26.497 -11.746 1.00 89.69 484 VAL A C 1
ATOM 3861 O O . VAL A 1 484 ? 0.957 -26.853 -11.420 1.00 89.69 484 VAL A O 1
ATOM 3864 N N . SER A 1 485 ? 3.178 -27.162 -11.345 1.00 87.31 485 SER A N 1
ATOM 3865 C CA . SER A 1 485 ? 3.129 -28.424 -10.586 1.00 87.31 485 SER A CA 1
ATOM 3866 C C . SER A 1 485 ? 2.415 -28.306 -9.236 1.00 87.31 485 SER A C 1
ATOM 3868 O O . SER A 1 485 ? 1.925 -29.296 -8.686 1.00 87.31 485 SER A O 1
ATOM 3870 N N . PHE A 1 486 ? 2.357 -27.089 -8.696 1.00 82.31 486 PHE A N 1
ATOM 3871 C CA . PHE A 1 486 ? 1.771 -26.780 -7.402 1.00 82.31 486 PHE A CA 1
ATOM 3872 C C . PHE A 1 486 ? 0.453 -26.021 -7.485 1.00 82.31 486 PHE A C 1
ATOM 3874 O O . PHE A 1 486 ? -0.108 -25.741 -6.425 1.00 82.31 486 PHE A O 1
ATOM 3881 N N . ASP A 1 487 ? -0.023 -25.700 -8.685 1.00 85.69 487 ASP A N 1
ATOM 3882 C CA . ASP A 1 487 ? -1.219 -24.891 -8.919 1.00 85.69 487 ASP A CA 1
ATOM 3883 C C . ASP A 1 487 ? -1.290 -23.666 -7.987 1.00 85.69 487 ASP A C 1
ATOM 3885 O O . ASP A 1 487 ? -2.224 -23.478 -7.201 1.00 85.69 487 ASP A O 1
ATOM 3889 N N . VAL A 1 488 ? -0.207 -22.877 -7.984 1.00 83.69 488 VAL A N 1
ATOM 3890 C CA . VAL A 1 488 ? -0.003 -21.810 -6.989 1.00 83.69 488 VAL A CA 1
ATOM 3891 C C . VAL A 1 488 ? -1.110 -20.752 -7.056 1.00 83.69 488 VAL A C 1
ATOM 3893 O O . VAL A 1 488 ? -1.480 -20.209 -6.015 1.00 83.69 488 VAL A O 1
ATOM 3896 N N . LYS A 1 489 ? -1.688 -20.505 -8.237 1.00 86.62 489 LYS A N 1
ATOM 3897 C CA . LYS A 1 489 ? -2.802 -19.561 -8.413 1.00 86.62 489 LYS A CA 1
ATOM 3898 C C . LYS A 1 489 ? -4.051 -19.964 -7.614 1.00 86.62 489 LYS A C 1
ATOM 3900 O O . LYS A 1 489 ? -4.643 -19.118 -6.947 1.00 86.62 489 LYS A O 1
ATOM 3905 N N . GLU A 1 490 ? -4.423 -21.248 -7.615 1.00 86.56 490 GLU A N 1
ATOM 3906 C CA . GLU A 1 490 ? -5.621 -21.725 -6.913 1.00 86.56 490 GLU A CA 1
ATOM 3907 C C . GLU A 1 490 ? -5.409 -21.620 -5.409 1.00 86.56 490 GLU A C 1
ATOM 3909 O O . GLU A 1 490 ? -6.267 -21.132 -4.679 1.00 86.56 490 GLU A O 1
ATOM 3914 N N . LEU A 1 491 ? -4.204 -21.959 -4.948 1.00 85.75 491 LEU A N 1
ATOM 3915 C CA . LEU A 1 491 ? -3.826 -21.776 -3.554 1.00 85.75 491 LEU A CA 1
ATOM 3916 C C . LEU A 1 491 ? -3.898 -20.306 -3.114 1.00 85.75 491 LEU A C 1
ATOM 3918 O O . LEU A 1 491 ? -4.401 -20.016 -2.028 1.00 85.75 491 LEU A O 1
ATOM 3922 N N . GLN A 1 492 ? -3.421 -19.376 -3.948 1.00 87.94 492 GLN A N 1
ATOM 3923 C CA . GLN A 1 492 ? -3.525 -17.939 -3.685 1.00 87.94 492 GLN A CA 1
ATOM 3924 C C . GLN A 1 492 ? -4.974 -17.475 -3.592 1.00 87.94 492 GLN A C 1
ATOM 3926 O O . GLN A 1 492 ? -5.292 -16.707 -2.684 1.00 87.94 492 GLN A O 1
ATOM 3931 N N . LYS A 1 493 ? -5.846 -17.959 -4.481 1.00 91.00 493 LYS A N 1
ATOM 3932 C CA . LYS A 1 493 ? -7.278 -17.657 -4.452 1.00 91.00 493 LYS A CA 1
ATOM 3933 C C . LYS A 1 493 ? -7.933 -18.195 -3.188 1.00 91.00 493 LYS A C 1
ATOM 3935 O O . LYS A 1 493 ? -8.521 -17.427 -2.431 1.00 91.00 493 LYS A O 1
ATOM 3940 N N . GLU A 1 494 ? -7.780 -19.486 -2.916 1.00 89.56 494 GLU A N 1
ATOM 3941 C CA . GLU A 1 494 ? -8.427 -20.151 -1.786 1.00 89.56 494 GLU A CA 1
ATOM 3942 C C . GLU A 1 494 ? -8.024 -19.536 -0.435 1.00 89.56 494 GLU A C 1
ATOM 3944 O O . GLU A 1 494 ? -8.875 -19.408 0.437 1.00 89.56 494 GLU A O 1
ATOM 3949 N N . MET A 1 495 ? -6.778 -19.075 -0.252 1.00 89.00 495 MET A N 1
ATOM 3950 C CA . MET A 1 495 ? -6.345 -18.420 0.999 1.00 89.00 495 MET A CA 1
ATOM 3951 C C . MET A 1 495 ? -7.186 -17.194 1.401 1.00 89.00 495 MET A C 1
ATOM 3953 O O . MET A 1 495 ? -7.198 -16.832 2.579 1.00 89.00 495 MET A O 1
ATOM 3957 N N . PHE A 1 496 ? -7.871 -16.560 0.446 1.00 92.44 496 PHE A N 1
ATOM 3958 C CA . PHE A 1 496 ? -8.666 -15.350 0.663 1.00 92.44 496 PHE A CA 1
ATOM 3959 C C . PHE A 1 496 ? -10.180 -15.570 0.518 1.00 92.44 496 PHE A C 1
ATOM 3961 O O . PHE A 1 496 ? -10.938 -14.605 0.613 1.00 92.44 496 PHE A O 1
ATOM 3968 N N . ARG A 1 497 ? -10.626 -16.827 0.364 1.00 94.12 497 ARG A N 1
ATOM 3969 C CA . ARG A 1 497 ? -12.048 -17.210 0.360 1.00 94.12 497 ARG A CA 1
ATOM 3970 C C . ARG A 1 497 ? -12.509 -17.680 1.732 1.00 94.12 497 ARG A C 1
ATOM 3972 O O . ARG A 1 497 ? -11.818 -18.465 2.384 1.00 94.12 497 ARG A O 1
ATOM 3979 N N . GLU A 1 498 ? -13.720 -17.286 2.120 1.00 91.88 498 GLU A N 1
ATOM 3980 C CA . GLU A 1 498 ? -14.324 -17.609 3.419 1.00 91.88 498 GLU A CA 1
ATOM 3981 C C . GLU A 1 498 ? -14.314 -19.121 3.682 1.00 91.88 498 GLU A C 1
ATOM 3983 O O . GLU A 1 498 ? -13.924 -19.574 4.758 1.00 91.88 498 GLU A O 1
ATOM 3988 N N . ALA A 1 499 ? -14.647 -19.912 2.656 1.00 91.38 499 ALA A N 1
ATOM 3989 C CA . ALA A 1 499 ? -14.699 -21.372 2.719 1.00 91.38 499 ALA A CA 1
ATOM 3990 C C . ALA A 1 499 ? -13.373 -22.037 3.142 1.00 91.38 499 ALA A C 1
ATOM 3992 O O . ALA A 1 499 ? -13.375 -23.195 3.558 1.00 91.38 499 ALA A O 1
ATOM 3993 N N . SER A 1 500 ? -12.248 -21.330 3.019 1.00 91.44 500 SER A N 1
ATOM 3994 C CA . SER A 1 500 ? -10.906 -21.827 3.337 1.00 91.44 500 SER A CA 1
ATOM 3995 C C . SER A 1 500 ? -10.207 -21.030 4.441 1.00 91.44 500 SER A C 1
ATOM 3997 O O . SER A 1 500 ? -9.030 -21.286 4.715 1.00 91.44 500 SER A O 1
ATOM 3999 N N . PHE A 1 501 ? -10.895 -20.087 5.095 1.00 91.88 501 PHE A N 1
ATOM 4000 C CA . PHE A 1 501 ? -10.297 -19.336 6.191 1.00 91.88 501 PHE A CA 1
ATOM 4001 C C . PHE A 1 501 ? -9.881 -20.251 7.350 1.00 91.88 501 PHE A C 1
ATOM 4003 O O . PHE A 1 501 ? -10.628 -21.155 7.742 1.00 91.88 501 PHE A O 1
ATOM 4010 N N . PRO A 1 502 ? -8.697 -20.011 7.945 1.00 92.12 502 PRO A N 1
ATOM 4011 C CA . PRO A 1 502 ? -8.312 -20.666 9.182 1.00 92.12 502 PRO A CA 1
ATOM 4012 C C . PRO A 1 502 ? -9.355 -20.450 10.285 1.00 92.12 502 PRO A C 1
ATOM 4014 O O . PRO A 1 502 ? -9.858 -19.347 10.495 1.00 92.12 502 PRO A O 1
ATOM 4017 N N . LYS A 1 503 ? -9.666 -21.511 11.034 1.00 91.94 503 LYS A N 1
ATOM 4018 C CA . LYS A 1 503 ? -10.641 -21.433 12.125 1.00 91.94 503 LYS A CA 1
ATOM 4019 C C . LYS A 1 503 ? -10.082 -20.608 13.284 1.00 91.94 503 LYS A C 1
ATOM 4021 O O . LYS A 1 503 ? -9.057 -20.977 13.858 1.00 91.94 503 LYS A O 1
ATOM 4026 N N . VAL A 1 504 ? -10.800 -19.563 13.686 1.00 92.62 504 VAL A N 1
ATOM 4027 C CA . VAL A 1 504 ? -10.510 -18.788 14.901 1.00 92.62 504 VAL A CA 1
ATOM 4028 C C . VAL A 1 504 ? -10.911 -19.606 16.132 1.00 92.62 504 VAL A C 1
ATOM 4030 O O . VAL A 1 504 ? -12.057 -20.042 16.245 1.00 92.62 504 VAL A O 1
ATOM 4033 N N . VAL A 1 505 ? -9.976 -19.833 17.059 1.00 94.81 505 VAL A N 1
ATOM 4034 C CA . VAL A 1 505 ? -10.239 -20.558 18.324 1.00 94.81 505 VAL A CA 1
ATOM 4035 C C . VAL A 1 505 ? -9.760 -19.821 19.570 1.00 94.81 505 VAL A C 1
ATOM 4037 O O . VAL A 1 505 ? -10.033 -20.253 20.687 1.00 94.81 505 VAL A O 1
ATOM 4040 N N . MET A 1 506 ? -9.048 -18.715 19.388 1.00 94.69 506 MET A N 1
ATOM 4041 C CA . MET A 1 506 ? -8.541 -17.863 20.453 1.00 94.69 506 MET A CA 1
ATOM 4042 C C . MET A 1 506 ? -8.568 -16.414 19.963 1.00 94.69 506 MET A C 1
ATOM 4044 O O . MET A 1 506 ? -8.272 -16.155 18.798 1.00 94.69 506 MET A O 1
ATOM 4048 N N . ASN A 1 507 ? -8.929 -15.466 20.833 1.00 95.81 507 ASN A N 1
ATOM 4049 C CA . ASN A 1 507 ? -8.833 -14.046 20.496 1.00 95.81 507 ASN A CA 1
ATOM 4050 C C . ASN A 1 507 ? -7.358 -13.686 20.230 1.00 95.81 507 ASN A C 1
ATOM 4052 O O . ASN A 1 507 ? -6.461 -14.159 20.930 1.00 95.81 507 ASN A O 1
ATOM 4056 N N . ALA A 1 508 ? -7.094 -12.846 19.230 1.00 96.00 508 ALA A N 1
ATOM 4057 C CA . ALA A 1 508 ? -5.729 -12.525 18.821 1.00 96.00 508 ALA A CA 1
ATOM 4058 C C . ALA A 1 508 ? -4.903 -11.835 19.928 1.00 96.00 508 ALA A C 1
ATOM 4060 O O . ALA A 1 508 ? -3.696 -12.060 20.022 1.00 96.00 508 ALA A O 1
ATOM 4061 N N . GLN A 1 509 ? -5.540 -11.043 20.800 1.00 96.94 509 GLN A N 1
ATOM 4062 C CA . GLN A 1 509 ? -4.902 -10.452 21.983 1.00 96.94 509 GLN A CA 1
ATOM 4063 C C . GLN A 1 509 ? -4.503 -11.522 23.013 1.00 96.94 509 GLN A C 1
ATOM 4065 O O . GLN A 1 509 ? -3.446 -11.419 23.644 1.00 96.94 509 GLN A O 1
ATOM 4070 N N . ASP A 1 510 ? -5.305 -12.578 23.160 1.00 96.81 510 ASP A N 1
ATOM 4071 C CA . ASP A 1 510 ? -5.004 -13.688 24.069 1.00 96.81 510 ASP A CA 1
ATOM 4072 C C . ASP A 1 510 ? -3.868 -14.550 23.505 1.00 96.81 510 ASP A C 1
ATOM 4074 O O . ASP A 1 510 ? -2.925 -14.869 24.227 1.00 96.81 510 ASP A O 1
ATOM 4078 N N . ALA A 1 511 ? -3.884 -14.835 22.198 1.00 96.38 511 ALA A N 1
ATOM 4079 C CA . ALA A 1 511 ? -2.785 -15.522 21.516 1.00 96.38 511 ALA A CA 1
ATOM 4080 C C . ALA A 1 511 ? -1.464 -14.748 21.647 1.00 96.38 511 ALA A C 1
ATOM 4082 O O . ALA A 1 511 ? -0.423 -15.334 21.948 1.00 96.38 511 ALA A O 1
ATOM 4083 N N . HIS A 1 512 ? -1.519 -13.420 21.509 1.00 95.75 512 HIS A N 1
ATOM 4084 C CA . HIS A 1 512 ? -0.371 -12.552 21.747 1.00 95.75 512 HIS A CA 1
ATOM 4085 C C . HIS A 1 512 ? 0.100 -12.600 23.209 1.00 95.75 512 HIS A C 1
ATOM 4087 O O . HIS A 1 512 ? 1.298 -12.683 23.467 1.00 95.75 512 HIS A O 1
ATOM 4093 N N . SER A 1 513 ? -0.820 -12.621 24.175 1.00 96.56 513 SER A N 1
ATOM 4094 C CA . SER A 1 513 ? -0.475 -12.757 25.596 1.00 96.56 513 SER A CA 1
ATOM 4095 C C . SER A 1 513 ? 0.224 -14.086 25.899 1.00 96.56 513 SER A C 1
ATOM 4097 O O . SER A 1 513 ? 1.193 -14.106 26.656 1.00 96.56 513 SER A O 1
ATOM 4099 N N . GLU A 1 514 ? -0.223 -15.190 25.297 1.00 97.06 514 GLU A N 1
ATOM 4100 C CA . GLU A 1 514 ? 0.435 -16.496 25.431 1.00 97.06 514 GLU A CA 1
ATOM 4101 C C . GLU A 1 514 ? 1.832 -16.506 24.795 1.00 97.06 514 GLU A C 1
ATOM 4103 O O . GLU A 1 514 ? 2.749 -17.095 25.366 1.00 97.06 514 GLU A O 1
ATOM 4108 N N . PHE A 1 515 ? 2.023 -15.805 23.672 1.00 95.69 515 PHE A N 1
ATOM 4109 C CA . PHE A 1 515 ? 3.344 -15.602 23.072 1.00 95.69 515 PHE A CA 1
ATOM 4110 C C . PHE A 1 515 ? 4.298 -14.855 24.014 1.00 95.69 515 PHE A C 1
ATOM 4112 O O . PHE A 1 515 ? 5.399 -15.330 24.273 1.00 95.69 515 PHE A O 1
ATOM 4119 N N . ILE A 1 516 ? 3.864 -13.730 24.594 1.00 96.94 516 ILE A N 1
ATOM 4120 C CA . ILE A 1 516 ? 4.688 -12.931 25.521 1.00 96.94 516 ILE A CA 1
ATOM 4121 C C . ILE A 1 516 ? 5.031 -13.700 26.804 1.00 96.94 516 ILE A C 1
ATOM 4123 O O . ILE A 1 516 ? 6.102 -13.508 27.376 1.00 96.94 516 ILE A O 1
ATOM 4127 N N . ARG A 1 517 ? 4.142 -14.590 27.255 1.00 96.94 517 ARG A N 1
ATOM 4128 C CA . ARG A 1 517 ? 4.359 -15.451 28.428 1.00 96.94 517 ARG A CA 1
ATOM 4129 C C . ARG A 1 517 ? 5.255 -16.662 28.157 1.00 96.94 517 ARG A C 1
ATOM 4131 O O . ARG A 1 517 ? 5.430 -17.468 29.064 1.00 96.94 517 ARG A O 1
ATOM 4138 N N . ASP A 1 518 ? 5.781 -16.810 26.941 1.00 95.25 518 ASP A N 1
ATOM 4139 C CA . ASP A 1 518 ? 6.552 -17.980 26.501 1.00 95.25 518 ASP A CA 1
ATOM 4140 C C . ASP A 1 518 ? 5.765 -19.309 26.599 1.00 95.25 518 ASP A C 1
ATOM 4142 O O . ASP A 1 518 ? 6.317 -20.407 26.691 1.00 95.25 518 ASP A O 1
ATOM 4146 N N . ASN A 1 519 ? 4.430 -19.242 26.504 1.00 96.44 519 ASN A N 1
ATOM 4147 C CA . ASN A 1 519 ? 3.552 -20.417 26.430 1.00 96.44 519 ASN A CA 1
ATOM 4148 C C . ASN A 1 519 ? 3.455 -20.960 24.993 1.00 96.44 519 ASN A C 1
ATOM 4150 O O . ASN A 1 519 ? 2.403 -21.430 24.545 1.00 96.44 519 ASN A O 1
ATOM 4154 N N . VAL A 1 520 ? 4.560 -20.892 24.251 1.00 95.75 520 VAL A N 1
ATOM 4155 C CA . VAL A 1 520 ? 4.645 -21.211 22.824 1.00 95.75 520 VAL A CA 1
ATOM 4156 C C . VAL A 1 520 ? 5.792 -22.173 22.533 1.00 95.75 520 VAL A C 1
ATOM 4158 O O . VAL A 1 520 ? 6.695 -22.393 23.342 1.00 95.75 520 VAL A O 1
ATOM 4161 N N . GLU A 1 521 ? 5.741 -22.812 21.375 1.00 93.88 521 GLU A N 1
ATOM 4162 C CA . GLU A 1 521 ? 6.823 -23.635 20.847 1.00 93.88 521 GLU A CA 1
ATOM 4163 C C . GLU A 1 521 ? 7.057 -23.333 19.367 1.00 93.88 521 GLU A C 1
ATOM 4165 O O . GLU A 1 521 ? 6.116 -23.072 18.614 1.00 93.88 521 GLU A O 1
ATOM 4170 N N . LEU A 1 522 ? 8.324 -23.373 18.954 1.00 92.88 522 LEU A N 1
ATOM 4171 C CA . LEU A 1 522 ? 8.741 -23.146 17.575 1.00 92.88 522 LEU A CA 1
ATOM 4172 C C . LEU A 1 522 ? 8.773 -24.475 16.812 1.00 92.88 522 LEU A C 1
ATOM 4174 O O . LEU A 1 522 ? 9.659 -25.303 17.035 1.00 92.88 522 LEU A O 1
ATOM 4178 N N . VAL A 1 523 ? 7.850 -24.664 15.871 1.00 89.25 523 VAL A N 1
ATOM 4179 C CA . VAL A 1 523 ? 7.694 -25.924 15.130 1.00 89.25 523 VAL A CA 1
ATOM 4180 C C . VAL A 1 523 ? 8.001 -25.768 13.644 1.00 89.25 523 VAL A C 1
ATOM 4182 O O . VAL A 1 523 ? 7.758 -24.706 13.073 1.00 89.25 523 VAL A O 1
ATOM 4185 N N . PRO A 1 524 ? 8.517 -26.805 12.962 1.00 87.31 524 PRO A N 1
ATOM 4186 C CA . PRO A 1 524 ? 8.557 -26.825 11.503 1.00 87.31 524 PRO A CA 1
ATOM 4187 C C . PRO A 1 524 ? 7.149 -26.660 10.921 1.00 87.31 524 PRO A C 1
ATOM 4189 O O . PRO A 1 524 ? 6.206 -27.268 11.424 1.00 87.31 524 PRO A O 1
ATOM 4192 N N . ILE A 1 525 ? 7.014 -25.919 9.817 1.00 83.12 525 ILE A N 1
ATOM 4193 C CA . ILE A 1 525 ? 5.713 -25.576 9.204 1.00 83.12 525 ILE A CA 1
ATOM 4194 C C . ILE A 1 525 ? 4.776 -26.780 8.949 1.00 83.12 525 ILE A C 1
ATOM 4196 O O . ILE A 1 525 ? 3.566 -26.649 8.919 1.00 83.12 525 ILE A O 1
ATOM 4200 N N . GLY A 1 526 ? 5.267 -28.011 8.834 1.00 82.31 526 GLY A N 1
ATOM 4201 C CA . GLY A 1 526 ? 4.429 -29.218 8.538 1.00 82.31 526 GLY A CA 1
ATOM 4202 C C . GLY A 1 526 ? 4.242 -30.136 9.679 1.00 82.31 526 GLY A C 1
ATOM 4203 O O . GLY A 1 526 ? 3.702 -31.216 9.521 1.00 82.31 526 GLY A O 1
ATOM 4204 N N . GLN A 1 527 ? 4.676 -29.661 10.825 1.00 87.75 527 GLN A N 1
ATOM 4205 C CA . GLN A 1 527 ? 4.133 -30.086 12.082 1.00 87.75 527 GLN A CA 1
ATOM 4206 C C . GLN A 1 527 ? 3.174 -29.017 12.620 1.00 87.75 527 GLN A C 1
ATOM 4208 O O . GLN A 1 527 ? 2.645 -29.218 13.706 1.00 87.75 527 GLN A O 1
ATOM 4213 N N . ALA A 1 528 ? 2.956 -27.899 11.905 1.00 88.88 528 ALA A N 1
ATOM 4214 C CA . ALA A 1 528 ? 2.101 -26.807 12.364 1.00 88.88 528 ALA A CA 1
ATOM 4215 C C . ALA A 1 528 ? 0.606 -27.112 12.222 1.00 88.88 528 ALA A C 1
ATOM 4217 O O . ALA A 1 528 ? -0.181 -26.553 12.973 1.00 88.88 528 ALA A O 1
ATOM 4218 N N . GLU A 1 529 ? 0.208 -27.995 11.303 1.00 89.81 529 GLU A N 1
ATOM 4219 C CA . GLU A 1 529 ? -1.203 -28.312 11.059 1.00 89.81 529 GLU A CA 1
ATOM 4220 C C . GLU A 1 529 ? -1.948 -28.726 12.339 1.00 89.81 529 GLU A C 1
ATOM 4222 O O . GLU A 1 529 ? -1.448 -29.505 13.150 1.00 89.81 529 GLU A O 1
ATOM 4227 N N . GLY A 1 530 ? -3.144 -28.167 12.530 1.00 91.00 530 GLY A N 1
ATOM 4228 C CA . GLY A 1 530 ? -3.987 -28.373 13.706 1.00 91.00 530 GLY A CA 1
ATOM 4229 C C . GLY A 1 530 ? -3.580 -27.562 14.941 1.00 91.00 530 GLY A C 1
ATOM 4230 O O . GLY A 1 530 ? -4.282 -27.619 15.950 1.00 91.00 530 GLY A O 1
ATOM 4231 N N . ARG A 1 531 ? -2.484 -26.796 14.893 1.00 93.56 531 ARG A N 1
ATOM 4232 C CA . ARG A 1 531 ? -1.992 -26.010 16.036 1.00 93.56 531 ARG A CA 1
ATOM 4233 C C . ARG A 1 531 ? -2.458 -24.561 15.986 1.00 93.56 531 ARG A C 1
ATOM 4235 O O . ARG A 1 531 ? -2.647 -24.001 14.913 1.00 93.56 531 ARG A O 1
ATOM 4242 N N . ILE A 1 532 ? -2.578 -23.923 17.147 1.00 95.38 532 ILE A N 1
ATOM 4243 C CA . ILE A 1 532 ? -2.966 -22.509 17.248 1.00 95.38 532 ILE A CA 1
ATOM 4244 C C . ILE A 1 532 ? -1.759 -21.631 16.925 1.00 95.38 532 ILE A C 1
ATOM 4246 O O . ILE A 1 532 ? -0.710 -21.765 17.560 1.00 95.38 532 ILE A O 1
ATOM 4250 N N . ALA A 1 533 ? -1.906 -20.728 15.962 1.00 95.00 533 ALA A N 1
ATOM 4251 C CA . ALA A 1 533 ? -0.891 -19.753 15.609 1.00 95.00 533 ALA A CA 1
ATOM 4252 C C . ALA A 1 533 ? -0.696 -18.736 16.738 1.00 95.00 533 ALA A C 1
ATOM 4254 O O . ALA A 1 533 ? -1.651 -18.108 17.194 1.00 95.00 533 ALA A O 1
ATOM 4255 N N . ALA A 1 534 ? 0.548 -18.565 17.185 1.00 93.69 534 ALA A N 1
ATOM 4256 C CA . ALA A 1 534 ? 0.903 -17.523 18.149 1.00 93.69 534 ALA A CA 1
ATOM 4257 C C . ALA A 1 534 ? 1.329 -16.210 17.464 1.00 93.69 534 ALA A C 1
ATOM 4259 O O . ALA A 1 534 ? 1.279 -15.142 18.066 1.00 93.69 534 ALA A O 1
ATOM 4260 N N . GLU A 1 535 ? 1.705 -16.291 16.187 1.00 92.31 535 GLU A N 1
ATOM 4261 C CA . GLU A 1 535 ? 2.092 -15.170 15.336 1.00 92.31 535 GLU A CA 1
ATOM 4262 C C . GLU A 1 535 ? 1.385 -15.263 13.982 1.00 92.31 535 GLU A C 1
ATOM 4264 O O . GLU A 1 535 ? 0.902 -16.325 13.587 1.00 92.31 535 GLU A O 1
ATOM 4269 N N . GLY A 1 536 ? 1.320 -14.141 13.268 1.00 90.88 536 GLY A N 1
ATOM 4270 C CA . GLY A 1 536 ? 0.700 -14.096 11.951 1.00 90.88 536 GLY A CA 1
ATOM 4271 C C . GLY A 1 536 ? 1.623 -14.608 10.840 1.00 90.88 536 GLY A C 1
ATOM 4272 O O . GLY A 1 536 ? 2.818 -14.319 10.837 1.00 90.88 536 GLY A O 1
ATOM 4273 N N . ALA A 1 537 ? 1.063 -15.315 9.858 1.00 90.56 537 ALA A N 1
ATOM 4274 C CA . ALA A 1 537 ? 1.782 -15.767 8.668 1.00 90.56 537 ALA A CA 1
ATOM 4275 C C . ALA A 1 537 ? 1.647 -14.750 7.530 1.00 90.56 537 ALA A C 1
ATOM 4277 O O . ALA A 1 537 ? 0.541 -14.548 7.030 1.00 90.56 537 ALA A O 1
ATOM 4278 N N . LEU A 1 538 ? 2.757 -14.135 7.107 1.00 89.06 538 LEU A N 1
ATOM 4279 C CA . LEU A 1 538 ? 2.778 -13.082 6.082 1.00 89.06 538 LEU A CA 1
ATOM 4280 C C . LEU A 1 538 ? 3.623 -13.502 4.858 1.00 89.06 538 LEU A C 1
ATOM 4282 O O . LEU A 1 538 ? 4.801 -13.147 4.770 1.00 89.06 538 LEU A O 1
ATOM 4286 N N . PRO A 1 539 ? 3.049 -14.299 3.943 1.00 86.81 539 PRO A N 1
ATOM 4287 C CA . PRO A 1 539 ? 3.681 -14.667 2.678 1.00 86.81 539 PRO A CA 1
ATOM 4288 C C . PRO A 1 539 ? 3.792 -13.497 1.679 1.00 86.81 539 PRO A C 1
ATOM 4290 O O . PRO A 1 539 ? 2.937 -12.612 1.681 1.00 86.81 539 PRO A O 1
ATOM 4293 N N . TYR A 1 540 ? 4.797 -13.530 0.790 1.00 83.94 540 TYR A N 1
ATOM 4294 C CA . TYR A 1 540 ? 4.883 -12.682 -0.411 1.00 83.94 540 TYR A CA 1
ATOM 4295 C C . TYR A 1 540 ? 5.017 -13.530 -1.683 1.00 83.94 540 TYR A C 1
ATOM 4297 O O . TYR A 1 540 ? 5.964 -14.319 -1.747 1.00 83.94 540 TYR A O 1
ATOM 4305 N N . PRO A 1 541 ? 4.142 -13.333 -2.690 1.00 82.00 541 PRO A N 1
ATOM 4306 C CA . PRO A 1 541 ? 2.864 -12.583 -2.646 1.00 82.00 541 PRO A CA 1
ATOM 4307 C C . PRO A 1 541 ? 1.879 -13.126 -1.585 1.00 82.00 541 PRO A C 1
ATOM 4309 O O . PRO A 1 541 ? 2.139 -14.169 -1.018 1.00 82.00 541 PRO A O 1
ATOM 4312 N N . PRO A 1 542 ? 0.756 -12.471 -1.245 1.00 84.06 542 PRO A N 1
ATOM 4313 C CA . PRO A 1 542 ? 0.404 -11.103 -1.601 1.00 84.06 542 PRO A CA 1
ATOM 4314 C C . PRO A 1 542 ? 0.952 -10.056 -0.611 1.00 84.06 542 PRO A C 1
ATOM 4316 O O . PRO A 1 542 ? 0.704 -8.869 -0.775 1.00 84.06 542 PRO A O 1
ATOM 4319 N N . GLY A 1 543 ? 1.666 -10.451 0.447 1.00 84.38 543 GLY A N 1
ATOM 4320 C CA . GLY A 1 543 ? 2.120 -9.516 1.483 1.00 84.38 543 GLY A CA 1
ATOM 4321 C C . GLY A 1 543 ? 1.058 -9.177 2.531 1.00 84.38 543 GLY A C 1
ATOM 4322 O O . GLY A 1 543 ? 1.130 -8.130 3.178 1.00 84.38 543 GLY A O 1
ATOM 4323 N N . VAL A 1 544 ? 0.074 -10.063 2.708 1.00 89.31 544 VAL A N 1
ATOM 4324 C CA . VAL A 1 544 ? -1.032 -9.938 3.669 1.00 89.31 544 VAL A CA 1
ATOM 4325 C C . VAL A 1 544 ? -1.072 -11.169 4.575 1.00 89.31 544 VAL A C 1
ATOM 4327 O O . VAL A 1 544 ? -0.620 -12.249 4.187 1.00 89.31 544 VAL A O 1
ATOM 4330 N N . LEU A 1 545 ? -1.584 -11.012 5.800 1.00 90.69 545 LEU A N 1
ATOM 4331 C CA . LEU A 1 545 ? -1.714 -12.124 6.736 1.00 90.69 545 LEU A CA 1
ATOM 4332 C C . LEU A 1 545 ? -2.685 -13.185 6.214 1.00 90.69 545 LEU A C 1
ATOM 4334 O O . LEU A 1 545 ? -3.867 -12.922 6.018 1.00 90.69 545 LEU A O 1
ATOM 4338 N N . CYS A 1 546 ? -2.175 -14.402 6.043 1.00 90.19 546 CYS A N 1
ATOM 4339 C CA . CYS A 1 546 ? -2.978 -15.561 5.651 1.00 90.19 546 CYS A CA 1
ATOM 4340 C C . CYS A 1 546 ? -3.446 -16.365 6.873 1.00 90.19 546 CYS A C 1
ATOM 4342 O O . CYS A 1 546 ? -4.531 -16.941 6.851 1.00 90.19 546 CYS A O 1
ATOM 4344 N N . VAL A 1 547 ? -2.658 -16.338 7.953 1.00 92.38 547 VAL A N 1
ATOM 4345 C CA . VAL A 1 547 ? -3.021 -16.845 9.286 1.00 92.38 547 VAL A CA 1
ATOM 4346 C C . VAL A 1 547 ? -2.817 -15.718 10.291 1.00 92.38 547 VAL A C 1
ATOM 4348 O O . VAL A 1 547 ? -1.779 -15.054 10.272 1.00 92.38 547 VAL A O 1
ATOM 4351 N N . VAL A 1 548 ? -3.797 -15.495 11.156 1.00 93.56 548 VAL A N 1
ATOM 4352 C CA . VAL A 1 548 ? -3.798 -14.480 12.217 1.00 93.56 548 VAL A CA 1
ATOM 4353 C C . VAL A 1 548 ? -3.559 -15.168 13.570 1.00 93.56 548 VAL A C 1
ATOM 4355 O O . VAL A 1 548 ? -4.011 -16.299 13.757 1.00 93.56 548 VAL A O 1
ATOM 4358 N N . PRO A 1 549 ? -2.866 -14.537 14.541 1.00 95.38 549 PRO A N 1
ATOM 4359 C CA . PRO A 1 549 ? -2.734 -15.104 15.882 1.00 95.38 549 PRO A CA 1
ATOM 4360 C C . PRO A 1 549 ? -4.088 -15.522 16.465 1.00 95.38 549 PRO A C 1
ATOM 4362 O O . PRO A 1 549 ? -5.047 -14.753 16.425 1.00 95.38 549 PRO A O 1
ATOM 4365 N N . GLY A 1 550 ? -4.154 -16.740 17.000 1.00 95.12 550 GLY A N 1
ATOM 4366 C CA . GLY A 1 550 ? -5.374 -17.351 17.531 1.00 95.12 550 GLY A CA 1
ATOM 4367 C C . GLY A 1 550 ? -6.182 -18.184 16.527 1.00 95.12 550 GLY A C 1
ATOM 4368 O O . GLY A 1 550 ? -7.096 -18.910 16.931 1.00 95.12 550 GLY A O 1
ATOM 4369 N N . GLU A 1 551 ? -5.825 -18.150 15.241 1.00 95.25 551 GLU A N 1
ATOM 4370 C CA . GLU A 1 551 ? -6.327 -19.082 14.231 1.00 95.25 551 GLU A CA 1
ATOM 4371 C C . GLU A 1 551 ? -5.569 -20.423 14.268 1.00 95.25 551 GLU A C 1
ATOM 4373 O O . GLU A 1 551 ? -4.410 -20.501 14.685 1.00 95.25 551 GLU A O 1
ATOM 4378 N N . ILE A 1 552 ? -6.217 -21.501 13.824 1.00 93.81 552 ILE A N 1
ATOM 4379 C CA . ILE A 1 552 ? -5.581 -22.813 13.660 1.00 93.81 552 ILE A CA 1
ATOM 4380 C C . ILE A 1 552 ? -4.827 -22.869 12.329 1.00 93.81 552 ILE A C 1
ATOM 4382 O O . ILE A 1 552 ? -5.415 -22.694 11.264 1.00 93.81 552 ILE A O 1
ATOM 4386 N N . TRP A 1 553 ? -3.542 -23.211 12.380 1.00 88.75 553 TRP A N 1
ATOM 4387 C CA . TRP A 1 553 ? -2.754 -23.598 11.215 1.00 88.75 553 TRP A CA 1
ATOM 4388 C C . TRP A 1 553 ? -3.405 -24.781 10.497 1.00 88.75 553 TRP A C 1
ATOM 4390 O O . TRP A 1 553 ? -3.572 -25.855 11.070 1.00 88.75 553 TRP A O 1
ATOM 4400 N N . GLY A 1 554 ? -3.727 -24.625 9.220 1.00 79.81 554 GLY A N 1
ATOM 4401 C CA . GLY A 1 554 ? -4.308 -25.707 8.436 1.00 79.81 554 GLY A CA 1
ATOM 4402 C C . GLY A 1 554 ? -4.712 -25.267 7.039 1.00 79.81 554 GLY A C 1
ATOM 4403 O O . GLY A 1 554 ? -4.499 -24.119 6.642 1.00 79.81 554 GLY A O 1
ATOM 4404 N N . GLY A 1 555 ? -5.270 -26.212 6.287 1.00 76.56 555 GLY A N 1
ATOM 4405 C CA . GLY A 1 555 ? -5.836 -25.957 4.968 1.00 76.56 555 GLY A CA 1
ATOM 4406 C C . GLY A 1 555 ? -4.826 -25.421 3.949 1.00 76.56 555 GLY A C 1
ATOM 4407 O O . GLY A 1 555 ? -3.644 -25.783 3.930 1.00 76.56 555 GLY A O 1
ATOM 4408 N N . ARG A 1 556 ? -5.316 -24.545 3.070 1.00 75.06 556 ARG A N 1
ATOM 4409 C CA . ARG A 1 556 ? -4.596 -24.075 1.878 1.00 75.06 556 ARG A CA 1
ATOM 4410 C C . ARG A 1 556 ? -3.432 -23.142 2.200 1.00 75.06 556 ARG A C 1
ATOM 4412 O O . ARG A 1 556 ? -2.416 -23.179 1.507 1.00 75.06 556 ARG A O 1
ATOM 4419 N N . CYS A 1 557 ? -3.501 -22.398 3.305 1.00 69.44 557 CYS A N 1
ATOM 4420 C CA . CYS A 1 557 ? -2.380 -21.572 3.753 1.00 69.44 557 CYS A CA 1
ATOM 4421 C C . CYS A 1 557 ? -1.151 -22.417 4.125 1.00 69.44 557 CYS A C 1
ATOM 4423 O O . CYS A 1 557 ? -0.032 -22.085 3.726 1.00 69.44 557 CYS A O 1
ATOM 4425 N N . ASN A 1 558 ? -1.336 -23.522 4.859 1.00 71.12 558 ASN A N 1
ATOM 4426 C CA . ASN A 1 558 ? -0.218 -24.390 5.230 1.00 71.12 558 ASN A CA 1
ATOM 4427 C C . ASN A 1 558 ? 0.395 -25.055 3.986 1.00 71.12 558 ASN A C 1
ATOM 4429 O O . ASN A 1 558 ? 1.614 -25.070 3.823 1.00 71.12 558 ASN A O 1
ATOM 4433 N N . ALA A 1 559 ? -0.454 -25.531 3.067 1.00 69.56 559 ALA A N 1
ATOM 4434 C CA . ALA A 1 559 ? -0.016 -26.098 1.794 1.00 69.56 559 ALA A CA 1
ATOM 4435 C C . ALA A 1 559 ? 0.811 -25.100 0.963 1.00 69.56 559 ALA A C 1
ATOM 4437 O O . ALA A 1 559 ? 1.851 -25.473 0.423 1.00 69.56 559 ALA A O 1
ATOM 4438 N N . THR A 1 560 ? 0.391 -23.833 0.911 1.00 68.06 560 THR A N 1
ATOM 4439 C CA . THR A 1 560 ? 1.096 -22.762 0.188 1.00 68.06 560 THR A CA 1
ATOM 4440 C C . THR A 1 560 ? 2.488 -22.514 0.761 1.00 68.06 560 THR A C 1
ATOM 4442 O O . THR A 1 560 ? 3.487 -22.613 0.049 1.00 68.06 560 THR A O 1
ATOM 4445 N N . LEU A 1 561 ? 2.577 -22.281 2.074 1.00 69.19 561 LEU A N 1
ATOM 4446 C CA . LEU A 1 561 ? 3.848 -21.997 2.749 1.00 69.19 561 LEU A CA 1
ATOM 4447 C C . LEU A 1 561 ? 4.826 -23.177 2.668 1.00 69.19 561 LEU A C 1
ATOM 4449 O O . LEU A 1 561 ? 6.034 -22.985 2.520 1.00 69.19 561 LEU A O 1
ATOM 4453 N N . TRP A 1 562 ? 4.315 -24.408 2.708 1.00 64.31 562 TRP A N 1
ATOM 4454 C CA . TRP A 1 562 ? 5.120 -25.603 2.464 1.00 64.31 562 TRP A CA 1
ATOM 4455 C C . TRP A 1 562 ? 5.702 -25.690 1.065 1.00 64.31 562 TRP A C 1
ATOM 4457 O O . TRP A 1 562 ? 6.830 -26.159 0.897 1.00 64.31 562 TRP A O 1
ATOM 4467 N N . ARG A 1 563 ? 4.926 -25.295 0.059 1.00 69.94 563 ARG A N 1
ATOM 4468 C CA . ARG A 1 563 ? 5.328 -25.389 -1.344 1.00 69.94 563 ARG A CA 1
ATOM 4469 C C . ARG A 1 563 ? 6.370 -24.327 -1.682 1.00 69.94 563 ARG A C 1
ATOM 4471 O O . ARG A 1 563 ? 7.384 -24.668 -2.281 1.00 69.94 563 ARG A O 1
ATOM 4478 N N . TRP A 1 564 ? 6.237 -23.104 -1.173 1.00 68.06 564 TRP A N 1
ATOM 4479 C CA . TRP A 1 564 ? 7.258 -22.063 -1.380 1.00 68.06 564 TRP A CA 1
ATOM 4480 C C . TRP A 1 564 ? 8.592 -22.371 -0.712 1.00 68.06 564 TRP A C 1
ATOM 4482 O O . TRP A 1 564 ? 9.647 -22.042 -1.244 1.00 68.06 564 TRP A O 1
ATOM 4492 N N . LYS A 1 565 ? 8.581 -23.103 0.407 1.00 66.06 565 LYS A N 1
ATOM 4493 C CA . LYS A 1 565 ? 9.815 -23.663 0.971 1.00 66.06 565 LYS A CA 1
ATOM 4494 C C . LYS A 1 565 ? 10.538 -24.603 -0.002 1.00 66.06 565 LYS A C 1
ATOM 4496 O O . LYS A 1 565 ? 11.769 -24.652 -0.023 1.00 66.06 565 LYS A O 1
ATOM 4501 N N . ARG A 1 566 ? 9.797 -25.399 -0.781 1.00 63.66 566 ARG A N 1
ATOM 4502 C CA . ARG A 1 566 ? 10.394 -26.284 -1.797 1.00 63.66 566 ARG A CA 1
ATOM 4503 C C . ARG A 1 566 ? 10.957 -25.488 -2.970 1.00 63.66 566 ARG A C 1
ATOM 4505 O O . ARG A 1 566 ? 12.019 -25.824 -3.477 1.00 63.66 566 ARG A O 1
ATOM 4512 N N . GLU A 1 567 ? 10.296 -24.407 -3.352 1.00 62.25 567 GLU A N 1
ATOM 4513 C CA . GLU A 1 567 ? 10.797 -23.502 -4.384 1.00 62.25 567 GLU A CA 1
ATOM 4514 C C . GLU A 1 567 ? 12.094 -22.802 -3.980 1.00 62.25 567 GLU A C 1
ATOM 4516 O O . GLU A 1 567 ? 13.075 -22.850 -4.725 1.00 62.25 567 GLU A O 1
ATOM 4521 N N . SER A 1 568 ? 12.138 -22.225 -2.775 1.00 59.72 568 SER A N 1
ATOM 4522 C CA . SER A 1 568 ? 13.321 -21.511 -2.288 1.00 59.72 568 SER A CA 1
ATOM 4523 C C . SER A 1 568 ? 14.554 -22.421 -2.229 1.00 59.72 568 SER A C 1
ATOM 4525 O O . SER A 1 568 ? 15.678 -21.990 -2.487 1.00 59.72 568 SER A O 1
ATOM 4527 N N . THR A 1 569 ? 14.341 -23.709 -1.942 1.00 58.81 569 THR A N 1
ATOM 4528 C CA . THR A 1 569 ? 15.395 -24.729 -1.929 1.00 58.81 569 THR A CA 1
ATOM 4529 C C . THR A 1 569 ? 15.798 -25.192 -3.333 1.00 58.81 569 THR A C 1
ATOM 4531 O O . THR A 1 569 ? 16.992 -25.364 -3.569 1.00 58.81 569 THR A O 1
ATOM 4534 N N . SER A 1 570 ? 14.857 -25.326 -4.276 1.00 58.16 570 SER A N 1
ATOM 4535 C CA . SER A 1 570 ? 15.136 -25.737 -5.665 1.00 58.16 570 SER A CA 1
ATOM 4536 C C . SER A 1 570 ? 15.885 -24.666 -6.470 1.00 58.16 570 SER A C 1
ATOM 4538 O O . SER A 1 570 ? 16.820 -24.984 -7.203 1.00 58.16 570 SER A O 1
ATOM 4540 N N . CYS A 1 571 ? 15.537 -23.388 -6.282 1.00 58.25 571 CYS A N 1
ATOM 4541 C CA . CYS A 1 571 ? 16.122 -22.259 -7.022 1.00 58.25 571 CYS A CA 1
ATOM 4542 C C . CYS A 1 571 ? 17.299 -21.576 -6.283 1.00 58.25 571 CYS A C 1
ATOM 4544 O O . CYS A 1 571 ? 17.730 -20.490 -6.667 1.00 58.25 571 CYS A O 1
ATOM 4546 N N . ARG A 1 572 ? 17.816 -22.194 -5.202 1.00 53.28 572 ARG A N 1
ATOM 4547 C CA . ARG A 1 572 ? 18.872 -21.670 -4.298 1.00 53.28 572 ARG A CA 1
ATOM 4548 C C . ARG A 1 572 ? 18.607 -20.253 -3.745 1.00 53.28 572 ARG A C 1
ATOM 4550 O O . ARG A 1 572 ? 19.541 -19.515 -3.430 1.00 53.28 572 ARG A O 1
ATOM 4557 N N . ALA A 1 573 ? 17.348 -19.883 -3.521 1.00 44.19 573 ALA A N 1
ATOM 4558 C CA . ALA A 1 573 ? 16.987 -18.665 -2.799 1.00 44.19 573 ALA A CA 1
ATOM 4559 C C . ALA A 1 573 ? 17.019 -18.909 -1.276 1.00 44.19 573 ALA A C 1
ATOM 4561 O O . ALA A 1 573 ? 15.982 -18.956 -0.630 1.00 44.19 573 ALA A O 1
ATOM 4562 N N . SER A 1 574 ? 18.224 -19.041 -0.705 1.00 32.06 574 SER A N 1
ATOM 4563 C CA . SER A 1 574 ? 18.503 -19.156 0.743 1.00 32.06 574 SER A CA 1
ATOM 4564 C C . SER A 1 574 ? 17.883 -20.373 1.479 1.00 32.06 574 SER A C 1
ATOM 4566 O O . SER A 1 574 ? 16.717 -20.725 1.285 1.00 32.06 574 SER A O 1
ATOM 4568 N N . PRO A 1 575 ? 18.609 -21.025 2.412 1.00 32.75 575 PRO A N 1
ATOM 4569 C CA . PRO A 1 575 ? 18.020 -21.996 3.329 1.00 32.75 575 PRO A CA 1
ATOM 4570 C C . PRO A 1 575 ? 17.191 -21.266 4.400 1.00 32.75 575 PRO A C 1
ATOM 4572 O O . PRO A 1 575 ? 17.593 -21.143 5.555 1.00 32.75 575 PRO A O 1
ATOM 4575 N N . LEU A 1 576 ? 16.013 -20.762 4.034 1.00 41.75 576 LEU A N 1
ATOM 4576 C CA . LEU A 1 576 ? 15.052 -20.243 5.005 1.00 41.75 576 LEU A CA 1
ATOM 4577 C C . LEU A 1 576 ? 14.529 -21.408 5.855 1.00 41.75 576 LEU A C 1
ATOM 4579 O O . LEU A 1 576 ? 13.884 -22.341 5.368 1.00 41.75 576 LEU A O 1
ATOM 4583 N N . SER A 1 577 ? 14.802 -21.382 7.161 1.00 46.00 577 SER A N 1
ATOM 4584 C CA . SER A 1 577 ? 14.186 -22.316 8.098 1.00 46.00 577 SER A CA 1
ATOM 4585 C C . SER A 1 577 ? 12.732 -21.893 8.339 1.00 46.00 577 SER A C 1
ATOM 4587 O O . SER A 1 577 ? 12.454 -21.093 9.226 1.00 46.00 577 SER A O 1
ATOM 4589 N N . TYR A 1 578 ? 11.786 -22.418 7.556 1.00 60.94 578 TYR A N 1
ATOM 4590 C CA . TYR A 1 578 ? 10.353 -22.177 7.778 1.00 60.94 578 TYR A CA 1
ATOM 4591 C C . TYR A 1 578 ? 9.891 -22.901 9.053 1.00 60.94 578 TYR A C 1
ATOM 4593 O O . TYR A 1 578 ? 9.488 -24.074 9.020 1.00 60.94 578 TYR A O 1
ATOM 4601 N N . ARG A 1 579 ? 10.018 -22.213 10.188 1.00 67.38 579 ARG A N 1
ATOM 4602 C CA . ARG A 1 579 ? 9.469 -22.597 11.489 1.00 67.38 579 ARG A CA 1
ATOM 4603 C C . ARG A 1 579 ? 8.492 -21.522 11.954 1.00 67.38 579 ARG A C 1
ATOM 4605 O O . ARG A 1 579 ? 8.670 -20.357 11.620 1.00 67.38 579 ARG A O 1
ATOM 4612 N N . VAL A 1 580 ? 7.476 -21.924 12.706 1.00 74.75 580 VAL A N 1
ATOM 4613 C CA . VAL A 1 580 ? 6.391 -21.052 13.166 1.00 74.75 580 VAL A CA 1
ATOM 4614 C C . VAL A 1 580 ? 6.121 -21.274 14.646 1.00 74.75 580 VAL A C 1
ATOM 4616 O O . VAL A 1 580 ? 6.247 -22.398 15.136 1.00 74.75 580 VAL A O 1
ATOM 4619 N N . PHE A 1 581 ? 5.769 -20.210 15.364 1.00 74.88 581 PHE A N 1
ATOM 4620 C CA . PHE A 1 581 ? 5.376 -20.320 16.762 1.00 74.88 581 PHE A CA 1
ATOM 4621 C C . PHE A 1 581 ? 3.923 -20.772 16.885 1.00 74.88 581 PHE A C 1
ATOM 4623 O O . PHE A 1 581 ? 3.007 -20.225 16.261 1.00 74.88 581 PHE A O 1
ATOM 4630 N N . THR A 1 582 ? 3.718 -21.783 17.721 1.00 74.69 582 THR A N 1
ATOM 4631 C CA . THR A 1 582 ? 2.400 -22.337 18.030 1.00 74.69 582 THR A CA 1
ATOM 4632 C C . THR A 1 582 ? 2.171 -22.348 19.532 1.00 74.69 582 THR A C 1
ATOM 4634 O O . THR A 1 582 ? 3.124 -22.505 20.294 1.00 74.69 582 THR A O 1
ATOM 4637 N N . SER A 1 583 ? 0.928 -22.1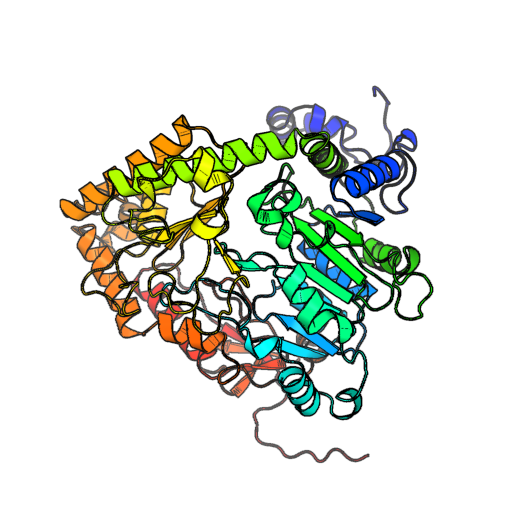49 19.973 1.00 72.69 583 SER A N 1
ATOM 4638 C CA . SER A 1 583 ? 0.596 -22.213 21.402 1.00 72.69 583 SER A CA 1
ATOM 4639 C C . SER A 1 583 ? 0.787 -23.630 21.947 1.00 72.69 583 SER A C 1
ATOM 4641 O O . SER A 1 583 ? 0.414 -24.606 21.297 1.00 72.69 583 SER A O 1
ATOM 4643 N N . ARG A 1 584 ? 1.314 -23.744 23.175 1.00 78.38 584 ARG A N 1
ATOM 4644 C CA . ARG A 1 584 ? 1.402 -25.023 23.904 1.00 78.38 584 ARG A CA 1
ATOM 4645 C C . ARG A 1 584 ? 0.053 -25.483 24.463 1.00 78.38 584 ARG A C 1
ATOM 4647 O O . ARG A 1 584 ? -0.091 -26.654 24.815 1.00 78.38 584 ARG A O 1
ATOM 4654 N N . ARG A 1 585 ? -0.939 -24.590 24.566 1.00 59.94 585 ARG A N 1
ATOM 4655 C CA . ARG A 1 585 ? -2.301 -24.954 24.979 1.00 59.94 585 ARG A CA 1
ATOM 4656 C C . ARG A 1 585 ? -3.022 -25.571 23.774 1.00 59.94 585 ARG A C 1
ATOM 4658 O O . ARG A 1 585 ? -3.226 -24.896 22.773 1.00 59.94 585 ARG A O 1
ATOM 4665 N N . ASN A 1 586 ? -3.421 -26.839 23.908 1.00 49.03 586 ASN A N 1
ATOM 4666 C CA . ASN A 1 586 ? -4.136 -27.685 22.935 1.00 49.03 586 ASN A CA 1
ATOM 4667 C C . ASN A 1 586 ? -3.278 -28.385 21.859 1.00 49.03 586 ASN A C 1
ATOM 4669 O O . ASN A 1 586 ? -3.367 -28.087 20.671 1.00 49.03 586 ASN A O 1
ATOM 4673 N N . ARG A 1 587 ? -2.615 -29.486 22.247 1.00 46.03 587 ARG A N 1
ATOM 4674 C CA . ARG A 1 587 ? -2.783 -30.720 21.457 1.00 46.03 587 ARG A CA 1
ATOM 4675 C C . ARG A 1 587 ? -4.246 -31.121 21.646 1.00 46.03 587 ARG A C 1
ATOM 4677 O O . ARG A 1 587 ? -4.634 -31.407 22.773 1.00 46.03 587 ARG A O 1
ATOM 4684 N N . LEU A 1 588 ? -5.076 -31.033 20.607 1.00 42.16 588 LEU A N 1
ATOM 4685 C CA . LEU A 1 588 ? -6.495 -31.406 20.675 1.00 42.16 588 LEU A CA 1
ATOM 4686 C C . LEU A 1 588 ? -6.620 -32.862 21.165 1.00 42.16 588 LEU A C 1
ATOM 4688 O O . LEU A 1 588 ? -6.392 -33.799 20.409 1.00 42.16 588 LEU A O 1
ATOM 4692 N N . GLY A 1 589 ? -6.906 -33.034 22.456 1.00 31.81 589 GLY A N 1
ATOM 4693 C CA . GLY A 1 589 ? -6.873 -34.326 23.142 1.00 31.81 589 GLY A CA 1
ATOM 4694 C C . GLY A 1 589 ? -6.919 -34.162 24.659 1.00 31.81 589 GLY A C 1
ATOM 4695 O O . GLY A 1 589 ? -6.013 -34.595 25.360 1.00 31.81 589 GLY A O 1
ATOM 4696 N N . GLY A 1 590 ? -7.946 -33.486 25.169 1.00 26.30 590 GLY A N 1
ATOM 4697 C CA . GLY A 1 590 ? -8.154 -33.330 26.606 1.00 26.30 590 GLY A CA 1
ATOM 4698 C C . GLY A 1 590 ? -9.392 -32.496 26.884 1.00 26.30 590 GLY A C 1
ATOM 4699 O O . GLY A 1 590 ? -9.335 -31.272 26.883 1.00 26.30 590 GLY A O 1
ATOM 4700 N N . SER A 1 591 ? -10.525 -33.162 27.088 1.00 31.28 591 SER A N 1
ATOM 4701 C CA . SER A 1 591 ? -11.730 -32.542 27.628 1.00 31.28 591 SER A CA 1
ATOM 4702 C C . SER A 1 591 ? -11.426 -31.965 29.012 1.00 31.28 591 SER A C 1
ATOM 4704 O O . SER A 1 591 ? -11.181 -32.721 29.951 1.00 31.28 591 SER A O 1
ATOM 4706 N N . ALA A 1 592 ? -11.477 -30.646 29.152 1.00 29.17 592 ALA A N 1
ATOM 4707 C CA . ALA A 1 592 ? -11.614 -30.002 30.448 1.00 29.17 592 ALA A CA 1
ATOM 4708 C C . ALA A 1 592 ? -12.911 -29.192 30.421 1.00 29.17 592 ALA A C 1
ATOM 4710 O O . ALA A 1 592 ? -13.049 -28.217 29.684 1.00 29.17 592 ALA A O 1
ATOM 4711 N N . SER A 1 593 ? -13.885 -29.679 31.183 1.00 28.52 593 SER A N 1
ATOM 4712 C CA . SER A 1 593 ? -15.127 -29.000 31.522 1.00 28.52 593 SER A CA 1
ATOM 4713 C C . SER A 1 593 ? -14.828 -27.642 32.154 1.00 28.52 593 SER A C 1
ATOM 4715 O O . SER A 1 593 ? -14.151 -27.580 33.181 1.00 28.52 593 SER A O 1
ATOM 4717 N N . TRP A 1 594 ? -15.362 -26.568 31.580 1.00 29.06 594 TRP A N 1
ATOM 4718 C CA . TRP A 1 594 ? -15.395 -25.261 32.229 1.00 29.06 594 TRP A CA 1
ATOM 4719 C C . TRP A 1 594 ? -16.595 -25.238 33.181 1.00 29.06 594 TRP A C 1
ATOM 4721 O O . TRP A 1 594 ? -17.742 -25.272 32.740 1.00 29.06 594 TRP A O 1
ATOM 4731 N N . GLY A 1 595 ? -16.323 -25.280 34.485 1.00 26.77 595 GLY A N 1
ATOM 4732 C CA . GLY A 1 595 ? -17.315 -25.048 35.530 1.00 26.77 595 GLY A CA 1
ATOM 4733 C C . GLY A 1 595 ? -17.422 -23.553 35.824 1.00 26.77 595 GLY A C 1
ATOM 4734 O O . GLY A 1 595 ? -16.393 -22.949 36.106 1.00 26.77 595 GLY A O 1
ATOM 4735 N N . MET A 1 596 ? -18.661 -23.055 35.697 1.00 31.62 596 MET A N 1
ATOM 4736 C CA . MET A 1 596 ? -19.281 -21.780 36.123 1.00 31.62 596 MET A CA 1
ATOM 4737 C C . MET A 1 596 ? -18.405 -20.546 36.348 1.00 31.62 596 MET A C 1
ATOM 4739 O O . MET A 1 596 ? -17.590 -20.544 37.295 1.00 31.62 596 MET A O 1
#

Secondary structure (DSSP, 8-state):
------SSSTTGGGHHHHTSHHHHHHHHHH-HHHHHT---TT-GGG-BTTTTBHHHHHHHHHHHHHTT-SEEEEESSHHHHHHHHHHHHH--TT-EEEEETT--HHHIIIIIIIS--EEEEE-EEE-TT--EEEE-GGGG-HHHHHHHHHHH-GGGTT-SS-EEEEEEESB-TTSEEE-HHHHHHHHGGGEEEEEEE-TT-S-GGGSGGGGGG-GGG----TTSPEEEEEE-HHHHSS--TT-EEEEEE-GGGTTSTT---HHHHHHHHHHHS-SS--HHHHHHHHHHHHHHGGGHHHHHHHHHHHHHHHHHHHHHHH-SSSEESS-SEETTEEGGGS-HHHHTT-GGGTB--TT-TTT--TT--TTSEEE-TTEEEEE-SSB-TTT-PBPSS---HHHHHHHHHHTT---SEE-SSEEEEE--TT--HHHHHHHHHHHHHHHHHHHTT-BHHHH-HHHHHHTHHHHTT-BHHHHHHHHHHHHHHTTHHHHHHHTTSGGGPPPB-S-HHHHHHHHHTT-EEEEETTS-TTSBBSS-B--TTT-S-SB-TTBBP-HHHHHHHHHHHHHHHHTT------EEEEESS--S--------